Protein AF-0000000076550321 (afdb_homodimer)

pLDDT: mean 96.18, std 7.59, range [34.72, 98.94]

Sequence (392 aa):
MSAGIELWLVRHGETEWSLSGKHTSRTDISLTDQGRKRAERLRDYLKGTKFDAVFESPMQRARETCAIAGFGSQAVVDDGLMEWDYGVYEGRTTKEIQAEIPGWSVWVNEIVGGETVEHVGERADGVIARALAAAPAGGKVALFAHAHILRILAARWIGLEACAGSLFALGTGSVSVLGWERETRVIEAWNRGFEKMSAGIELWLVRHGETEWSLSGKHTSRTDISLTDQGRKRAERLRDYLKGTKFDAVFESPMQRARETCAIAGFGSQAVVDDGLMEWDYGVYEGRTTKEIQAEIPGWSVWVNEIVGGETVEHVGERADGVIARALAAAPAGGKVALFAHAHILRILAARWIGLEACAGSLFALGTGSVSVLGWERETRVIEAWNRGFEK

Foldseek 3Di:
DPQAAKEKEAEFFAFPCVVVQADAFPPQTAHDPVSLVLLLVLLVVCPPADFLAEEEAPGHRLLSSCVSSPNNVRYDYDPLQTDWFQAPRGGHHPVRVCVVVPPDDLLPDDRPRTDHLQVNLVSLVVVVVVQCVSCVRYGYYYYRHHFLSVLQNQCVQQPHHSSCSVVAGEDHSFIWMWDDDHPGTDGPGHHHGDDD/DQQAAKEKEAEFFAFPCVVVQADAFPPQTAHDPVSLVLLLVLLVVCPPADFLAEEEAPGHRLLSSCVSSPNNVRYDYDPLQTDWFQAPRGGHHPVRVCVVVPPDDLLPDDRPRTDHLQVNLVSLVVVVVVQCVSCVRYGYYYYRHHWLSVLQNQCVQQPHHSSCSVVAGEDHSFMWMWDDDHPGTDGPGHHHGDDD

Secondary structure (DSSP, 8-state):
--SSEEEEEEE---BHHHHHTB--SS--PPBPHHHHHHHHHHHHHHTTPPPSEEEE-SSHHHHHHHHHHT-TTTEEE-GGGSPP--GGGTT-BHHHHHHHSTT--TTTS--TTS--HHHHHHHHHHHHHHHHHH-TTSEEEEEEE-HHHHHHHHHHHTT--GGGGGGB---TT-EEEEEEETTEEEEEEEEE----/--SSEEEEEEE---BHHHHHTB--SS--PPBPHHHHHHHHHHHHHHTTPPPSEEEE-SSHHHHHHHHHHT-TTTEEE-GGGSPP--GGGTT-BHHHHHHHSTT--TTTS--TTS--HHHHHHHHHHHHHHHHHH-TTSEEEEEEE-HHHHHHHHHHHTT--GGGGGGB---TT-EEEEEEETTEEEEEEEEE----

Radius of gyration: 20.95 Å; Cα contacts (8 Å, |Δi|>4): 895; chains: 2; bounding box: 49×57×48 Å

Nearest PDB structures (foldseek):
  2a6p-assembly1_B  TM=9.479E-01  e=1.107E-22  Mycobacterium tuberculosis H37Rv
  1c7z-assembly1_A  TM=8.336E-01  e=7.889E-13  Rattus norvegicus
  3qpu-assembly1_A-2  TM=8.431E-01  e=3.673E-12  Homo sapiens
  5htk-assembly1_B  TM=8.245E-01  e=2.063E-12  Homo sapiens
  5ajy-assembly1_A  TM=8.001E-01  e=6.134E-12  Homo sapiens

Solvent-accessible surface area (backbone atoms only — not comparable to full-atom values): 19640 Å² total; per-residue (Å²): 123,67,73,51,50,30,42,37,41,29,27,22,30,35,24,69,45,65,71,70,50,28,40,69,37,79,70,78,56,58,56,36,74,67,14,50,55,43,17,44,51,43,18,64,70,46,57,89,64,74,60,67,38,37,36,20,14,79,46,55,28,16,41,50,28,35,37,57,35,69,44,44,88,68,42,41,76,34,77,55,36,42,38,59,45,42,34,78,45,52,71,36,31,62,70,64,48,25,74,78,37,75,83,60,42,86,73,78,45,87,36,56,85,39,46,50,59,64,55,52,29,52,34,28,52,52,45,52,52,52,51,50,66,58,29,75,83,28,48,32,30,36,38,25,22,34,58,63,39,49,29,18,32,53,21,44,62,55,70,43,55,32,59,51,18,71,37,45,51,66,54,62,37,12,41,26,32,36,30,50,60,83,92,37,44,18,44,44,27,32,34,45,69,75,81,126,120,68,74,50,49,28,42,35,40,30,27,21,30,35,25,72,45,63,72,69,49,28,41,68,37,80,71,76,56,58,55,36,73,68,14,50,55,42,16,45,51,43,19,63,71,48,56,87,66,73,58,67,38,35,36,22,13,77,46,54,28,17,42,50,30,35,38,57,36,69,44,44,88,67,43,40,76,34,76,57,37,43,40,59,44,43,34,77,45,51,70,36,32,62,68,64,49,26,76,77,37,76,84,60,42,87,73,78,44,87,36,57,85,39,47,51,60,64,56,52,28,52,34,28,51,51,43,53,51,52,50,49,65,57,30,75,85,28,47,32,32,37,40,25,23,33,60,64,39,50,28,19,33,52,21,44,62,54,70,41,55,32,57,52,16,71,37,43,51,66,53,63,38,12,41,26,33,36,30,52,59,83,92,36,44,18,44,45,28,34,35,45,68,78,79,126

Organism: NCBI:txid570835

Structure (mmCIF, N/CA/C/O backbone):
data_AF-0000000076550321-model_v1
#
loop_
_entity.id
_entity.type
_entity.pdbx_description
1 polymer 'Putative phosphoglycerate mutase'
#
loop_
_atom_site.group_PDB
_atom_site.id
_atom_site.type_symbol
_atom_site.label_atom_id
_atom_site.label_alt_id
_atom_site.label_comp_id
_atom_site.label_asym_id
_atom_site.label_entity_id
_atom_site.label_seq_id
_atom_site.pdbx_PDB_ins_code
_atom_site.Cartn_x
_atom_site.Cartn_y
_atom_site.Cartn_z
_atom_site.occupancy
_atom_site.B_iso_or_equiv
_atom_site.auth_seq_id
_atom_site.auth_comp_id
_atom_site.auth_asym_id
_atom_site.auth_atom_id
_atom_site.pdbx_PDB_model_num
ATOM 1 N N . MET A 1 1 ? 18.422 7.254 -2.633 1 34.72 1 MET A N 1
ATOM 2 C CA . MET A 1 1 ? 17.75 6.059 -3.121 1 34.72 1 MET A CA 1
ATOM 3 C C . MET A 1 1 ? 18.078 4.848 -2.254 1 34.72 1 MET A C 1
ATOM 5 O O . MET A 1 1 ? 19.234 4.617 -1.922 1 34.72 1 MET A O 1
ATOM 9 N N . SER A 1 2 ? 17.359 4.523 -1.313 1 48.72 2 SER A N 1
ATOM 10 C CA . SER A 1 2 ? 17.797 3.492 -0.372 1 48.72 2 SER A CA 1
ATOM 11 C C . SER A 1 2 ? 18.453 2.328 -1.092 1 48.72 2 SER A C 1
ATOM 13 O O . SER A 1 2 ? 17.953 1.839 -2.102 1 48.72 2 SER A O 1
ATOM 15 N N . ALA A 1 3 ? 19.812 2.154 -0.991 1 60.44 3 ALA A N 1
ATOM 16 C CA . ALA A 1 3 ? 20.781 1.173 -1.455 1 60.44 3 ALA A CA 1
ATOM 17 C C . ALA A 1 3 ? 20.219 -0.243 -1.372 1 60.44 3 ALA A C 1
ATOM 19 O O . ALA A 1 3 ? 20.859 -1.2 -1.813 1 60.44 3 ALA A O 1
ATOM 20 N N . GLY A 1 4 ? 18.875 -0.342 -0.982 1 84.5 4 GLY A N 1
ATOM 21 C CA . GLY A 1 4 ? 18.5 -1.733 -0.787 1 84.5 4 GLY A CA 1
ATOM 22 C C . GLY A 1 4 ? 17.703 -2.305 -1.945 1 84.5 4 GLY A C 1
ATOM 23 O O . GLY A 1 4 ? 17.359 -1.588 -2.893 1 84.5 4 GLY A O 1
ATOM 24 N N . ILE A 1 5 ? 17.547 -3.539 -2.008 1 93.94 5 ILE A N 1
ATOM 25 C CA . ILE A 1 5 ? 16.812 -4.285 -3.021 1 93.94 5 ILE A CA 1
ATOM 26 C C . ILE A 1 5 ? 15.344 -3.895 -2.98 1 93.94 5 ILE A C 1
ATOM 28 O O . ILE A 1 5 ? 14.781 -3.656 -1.906 1 93.94 5 ILE A O 1
ATOM 32 N N . GLU A 1 6 ? 14.742 -3.719 -4.172 1 97.94 6 GLU A N 1
ATOM 33 C CA . GLU A 1 6 ? 13.297 -3.57 -4.312 1 97.94 6 GLU A CA 1
ATOM 34 C C . GLU A 1 6 ? 12.664 -4.824 -4.918 1 97.94 6 GLU A C 1
ATOM 36 O O . GLU A 1 6 ? 13.164 -5.359 -5.906 1 97.94 6 GLU A O 1
ATOM 41 N N . LEU A 1 7 ? 11.656 -5.297 -4.32 1 98.75 7 LEU A N 1
ATOM 42 C CA . LEU A 1 7 ? 10.844 -6.352 -4.918 1 98.75 7 LEU A CA 1
ATOM 43 C C . LEU A 1 7 ? 9.594 -5.77 -5.562 1 98.75 7 LEU A C 1
ATOM 45 O O . LEU A 1 7 ? 8.781 -5.129 -4.891 1 98.75 7 LEU A O 1
ATOM 49 N N . TRP A 1 8 ? 9.469 -5.945 -6.848 1 98.88 8 TRP A N 1
ATOM 50 C CA . TRP A 1 8 ? 8.289 -5.543 -7.598 1 98.88 8 TRP A CA 1
ATOM 51 C C . TRP A 1 8 ? 7.324 -6.711 -7.77 1 98.88 8 TRP A C 1
ATOM 53 O O . TRP A 1 8 ? 7.641 -7.688 -8.453 1 98.88 8 TRP A O 1
ATOM 63 N N . LEU A 1 9 ? 6.219 -6.641 -7.105 1 98.94 9 LEU A N 1
ATOM 64 C CA . LEU A 1 9 ? 5.199 -7.684 -7.133 1 98.94 9 LEU A CA 1
ATOM 65 C C . LEU A 1 9 ? 4.156 -7.395 -8.211 1 98.94 9 LEU A C 1
ATOM 67 O O . LEU A 1 9 ? 3.508 -6.348 -8.188 1 98.94 9 LEU A O 1
ATOM 71 N N . VAL A 1 10 ? 3.975 -8.312 -9.141 1 98.88 10 VAL A N 1
ATOM 72 C CA . VAL A 1 10 ? 2.988 -8.164 -10.203 1 98.88 10 VAL A CA 1
ATOM 73 C C . VAL A 1 10 ? 1.994 -9.32 -10.148 1 98.88 10 VAL A C 1
ATOM 75 O O . VAL A 1 10 ? 2.363 -10.477 -10.375 1 98.88 10 VAL A O 1
ATOM 78 N N . ARG A 1 11 ? 0.794 -9 -9.828 1 98.88 11 ARG A N 1
ATOM 79 C CA . ARG A 1 11 ? -0.227 -10.031 -9.984 1 98.88 11 ARG A CA 1
ATOM 80 C C . ARG A 1 11 ? -0.597 -10.219 -11.453 1 98.88 11 ARG A C 1
ATOM 82 O O . ARG A 1 11 ? -0.679 -9.25 -12.203 1 98.88 11 ARG A O 1
ATOM 89 N N . HIS A 1 12 ? -0.871 -11.398 -11.781 1 98.75 12 HIS A N 1
ATOM 90 C CA . HIS A 1 12 ? -1.247 -11.68 -13.164 1 98.75 12 HIS A CA 1
ATOM 91 C C . HIS A 1 12 ? -2.516 -10.93 -13.555 1 98.75 12 HIS A C 1
ATOM 93 O O . HIS A 1 12 ? -3.248 -10.445 -12.688 1 98.75 12 HIS A O 1
ATOM 99 N N . GLY A 1 13 ? -2.758 -10.875 -14.891 1 98.25 13 GLY A N 1
ATOM 100 C CA . GLY A 1 13 ? -3.941 -10.211 -15.422 1 98.25 13 GLY A CA 1
ATOM 101 C C . GLY A 1 13 ? -5.219 -10.992 -15.172 1 98.25 13 GLY A C 1
ATOM 102 O O . GLY A 1 13 ? -5.176 -12.117 -14.672 1 98.25 13 GLY A O 1
ATOM 103 N N . GLU A 1 14 ? -6.277 -10.438 -15.609 1 98 14 GLU A N 1
ATOM 104 C CA . GLU A 1 14 ? -7.625 -10.953 -15.391 1 98 14 GLU A CA 1
ATOM 105 C C . GLU A 1 14 ? -7.824 -12.297 -16.078 1 98 14 GLU A C 1
ATOM 107 O O . GLU A 1 14 ? -7.402 -12.477 -17.234 1 98 14 GLU A O 1
ATOM 112 N N . THR A 1 15 ? -8.367 -13.227 -15.391 1 98.19 15 THR A N 1
ATOM 113 C CA . THR A 1 15 ? -8.875 -14.492 -15.922 1 98.19 15 THR A CA 1
ATOM 114 C C . THR A 1 15 ? -10.375 -14.617 -15.672 1 98.19 15 THR A C 1
ATOM 116 O O . THR A 1 15 ? -10.953 -13.828 -14.922 1 98.19 15 THR A O 1
ATOM 119 N N . GLU A 1 16 ? -10.977 -15.609 -16.281 1 97.19 16 GLU A N 1
ATOM 120 C CA . GLU A 1 16 ? -12.398 -15.828 -16.031 1 97.19 16 GLU A CA 1
ATOM 121 C C . GLU A 1 16 ? -12.672 -16.109 -14.562 1 97.19 16 GLU A C 1
ATOM 123 O O . GLU A 1 16 ? -13.664 -15.648 -14.008 1 97.19 16 GLU A O 1
ATOM 128 N N . TRP A 1 17 ? -11.812 -16.797 -13.859 1 96.25 17 TRP A N 1
ATOM 129 C CA . TRP A 1 17 ? -12.031 -17.172 -12.469 1 96.25 17 TRP A CA 1
ATOM 130 C C . TRP A 1 17 ? -11.68 -16.016 -11.531 1 96.25 17 TRP A C 1
ATOM 132 O O . TRP A 1 17 ? -12.281 -15.867 -10.469 1 96.25 17 TRP A O 1
ATOM 142 N N . SER A 1 18 ? -10.664 -15.156 -11.898 1 96.06 18 SER A N 1
ATOM 143 C CA . SER A 1 18 ? -10.43 -13.969 -11.086 1 96.06 18 SER A CA 1
ATOM 144 C C . SER A 1 18 ? -11.609 -13.008 -11.141 1 96.06 18 SER A C 1
ATOM 146 O O . SER A 1 18 ? -11.914 -12.328 -10.164 1 96.06 18 SER A O 1
ATOM 148 N N . LEU A 1 19 ? -12.336 -12.961 -12.25 1 95.06 19 LEU A N 1
ATOM 149 C CA . LEU A 1 19 ? -13.516 -12.125 -12.422 1 95.06 19 LEU A CA 1
ATOM 150 C C . LEU A 1 19 ? -14.664 -12.617 -11.539 1 95.06 19 LEU A C 1
ATOM 152 O O . LEU A 1 19 ? -15.359 -11.82 -10.914 1 95.06 19 LEU A O 1
ATOM 156 N N . SER A 1 20 ? -14.781 -13.898 -11.508 1 95.62 20 SER A N 1
ATOM 157 C CA . SER A 1 20 ? -15.914 -14.469 -10.781 1 95.62 20 SER A CA 1
ATOM 158 C C . SER A 1 20 ? -15.578 -14.656 -9.305 1 95.62 20 SER A C 1
ATOM 160 O O . SER A 1 20 ? -16.453 -15.016 -8.508 1 95.62 20 SER A O 1
ATOM 162 N N . GLY A 1 21 ? -14.305 -14.461 -8.922 1 95.94 21 GLY A N 1
ATOM 163 C CA . GLY A 1 21 ? -13.906 -14.539 -7.523 1 95.94 21 GLY A CA 1
ATOM 164 C C . GLY A 1 21 ? -13.633 -15.953 -7.059 1 95.94 21 GLY A C 1
ATOM 165 O O . GLY A 1 21 ? -13.695 -16.234 -5.859 1 95.94 21 GLY A O 1
ATOM 166 N N . LYS A 1 22 ? -13.422 -16.891 -8.023 1 97.56 22 LYS A N 1
ATOM 167 C CA . LYS A 1 22 ? -13.117 -18.281 -7.672 1 97.56 22 LYS A CA 1
ATOM 168 C C . LYS A 1 22 ? -11.68 -18.422 -7.18 1 97.56 22 LYS A C 1
ATOM 170 O O . LYS A 1 22 ? -10.766 -17.797 -7.73 1 97.56 22 LYS A O 1
ATOM 175 N N . HIS A 1 23 ? -11.531 -19.234 -6.141 1 98 23 HIS A N 1
ATOM 176 C CA . HIS A 1 23 ? -10.188 -19.609 -5.703 1 98 23 HIS A CA 1
ATOM 177 C C . HIS A 1 23 ? -9.469 -20.438 -6.758 1 98 23 HIS A C 1
ATOM 179 O O . HIS A 1 23 ? -9.961 -21.484 -7.164 1 98 23 HIS A O 1
ATOM 185 N N . THR A 1 24 ? -8.344 -19.953 -7.207 1 97.44 24 THR A N 1
ATOM 186 C CA . THR A 1 24 ? -7.625 -20.594 -8.305 1 97.44 24 THR A CA 1
ATOM 187 C C . THR A 1 24 ? -6.168 -20.828 -7.922 1 97.44 24 THR A C 1
ATOM 189 O O . THR A 1 24 ? -5.371 -19.891 -7.855 1 97.44 24 THR A O 1
ATOM 192 N N . SER A 1 25 ? -5.879 -22.062 -7.676 1 97 25 SER A N 1
ATOM 193 C CA . SER A 1 25 ? -4.508 -22.453 -7.375 1 97 25 SER A CA 1
ATOM 194 C C . SER A 1 25 ? -3.869 -23.188 -8.555 1 97 25 SER A C 1
ATOM 196 O O . SER A 1 25 ? -3.264 -22.562 -9.422 1 97 25 SER A O 1
ATOM 198 N N . ARG A 1 26 ? -4.273 -24.375 -8.836 1 95 26 ARG A N 1
ATOM 199 C CA . ARG A 1 26 ? -3.568 -25.25 -9.766 1 95 26 ARG A CA 1
ATOM 200 C C . ARG A 1 26 ? -4.281 -25.297 -11.109 1 95 26 ARG A C 1
ATOM 202 O O . ARG A 1 26 ? -3.709 -25.75 -12.109 1 95 26 ARG A O 1
ATOM 209 N N . THR A 1 27 ? -5.547 -24.969 -11.109 1 96.94 27 THR A N 1
ATOM 210 C CA . THR A 1 27 ? -6.234 -24.906 -12.398 1 96.94 27 THR A CA 1
ATOM 211 C C . THR A 1 27 ? -5.594 -23.859 -13.305 1 96.94 27 THR A C 1
ATOM 213 O O . THR A 1 27 ? -5.488 -22.688 -12.93 1 96.94 27 THR A O 1
ATOM 216 N N . ASP A 1 28 ? -5.18 -24.297 -14.406 1 97.5 28 ASP A N 1
ATOM 217 C CA . ASP A 1 28 ? -4.355 -23.438 -15.25 1 97.5 28 ASP A CA 1
ATOM 218 C C . ASP A 1 28 ? -5.211 -22.703 -16.281 1 97.5 28 ASP A C 1
ATOM 220 O O . ASP A 1 28 ? -5.309 -23.109 -17.438 1 97.5 28 ASP A O 1
ATOM 224 N N . ILE A 1 29 ? -5.742 -21.578 -15.922 1 97.25 29 ILE A N 1
ATOM 225 C CA . ILE A 1 29 ? -6.684 -20.781 -16.688 1 97.25 29 ILE A CA 1
ATOM 226 C C . ILE A 1 29 ? -5.938 -19.641 -17.406 1 97.25 29 ILE A C 1
ATOM 228 O O . ILE A 1 29 ? -5.062 -19.016 -16.812 1 97.25 29 ILE A O 1
ATOM 232 N N . SER A 1 30 ? -6.312 -19.359 -18.609 1 97.25 30 SER A N 1
ATOM 233 C CA . SER A 1 30 ? -5.668 -18.312 -19.406 1 97.25 30 SER A CA 1
ATOM 234 C C . SER A 1 30 ? -6.223 -16.938 -19.062 1 97.25 30 SER A C 1
ATOM 236 O O . SER A 1 30 ? -7.289 -16.828 -18.453 1 97.25 30 SER A O 1
ATOM 238 N N . LEU A 1 31 ? -5.531 -15.891 -19.484 1 98.5 31 LEU A N 1
ATOM 239 C CA . LEU A 1 31 ? -6.016 -14.523 -19.359 1 98.5 31 LEU A CA 1
ATOM 240 C C . LEU A 1 31 ? -7.234 -14.297 -20.25 1 98.5 31 LEU A C 1
ATOM 242 O O . LEU A 1 31 ? -7.344 -14.891 -21.328 1 98.5 31 LEU A O 1
ATOM 246 N N . THR A 1 32 ? -8.117 -13.414 -19.859 1 98.31 32 THR A N 1
ATOM 247 C CA . THR A 1 32 ? -9.141 -12.883 -20.75 1 98.31 32 THR A CA 1
ATOM 248 C C . THR A 1 32 ? -8.539 -11.867 -21.719 1 98.31 32 THR A C 1
ATOM 250 O O . THR A 1 32 ? -7.379 -11.477 -21.578 1 98.31 32 THR A O 1
ATOM 253 N N . ASP A 1 33 ? -9.297 -11.461 -22.672 1 97.56 33 ASP A N 1
ATOM 254 C CA . ASP A 1 33 ? -8.852 -10.391 -23.562 1 97.56 33 ASP A CA 1
ATOM 255 C C . ASP A 1 33 ? -8.555 -9.117 -22.781 1 97.56 33 ASP A C 1
ATOM 257 O O . ASP A 1 33 ? -7.555 -8.438 -23.047 1 97.56 33 ASP A O 1
ATOM 261 N N . GLN A 1 34 ? -9.383 -8.812 -21.875 1 95.69 34 GLN A N 1
ATOM 262 C CA . GLN A 1 34 ? -9.156 -7.645 -21.031 1 95.69 34 GLN A CA 1
ATOM 263 C C . GLN A 1 34 ? -7.895 -7.805 -20.188 1 95.69 34 GLN A C 1
ATOM 265 O O . GLN A 1 34 ? -7.172 -6.836 -19.953 1 95.69 34 GLN A O 1
ATOM 270 N N . GLY A 1 35 ? -7.688 -9.023 -19.688 1 97.12 35 GLY A N 1
ATOM 271 C CA . GLY A 1 35 ? -6.465 -9.312 -18.953 1 97.12 35 GLY A CA 1
ATOM 272 C C . GLY A 1 35 ? -5.211 -9.039 -19.766 1 97.12 35 GLY A C 1
ATOM 273 O O . GLY A 1 35 ? -4.238 -8.484 -19.25 1 97.12 35 GLY A O 1
ATOM 274 N N . ARG A 1 36 ? -5.242 -9.375 -21.016 1 97.5 36 ARG A N 1
ATOM 275 C CA . ARG A 1 36 ? -4.113 -9.133 -21.906 1 97.5 36 ARG A CA 1
ATOM 276 C C . ARG A 1 36 ? -3.936 -7.641 -22.172 1 97.5 36 ARG A C 1
ATOM 278 O O . ARG A 1 36 ? -2.811 -7.137 -22.188 1 97.5 36 ARG A O 1
ATOM 285 N N . LYS A 1 37 ? -5.039 -6.965 -22.359 1 95.38 37 LYS A N 1
ATOM 286 C CA . LYS A 1 37 ? -4.973 -5.52 -22.578 1 95.38 37 LYS A CA 1
ATOM 287 C C . LYS A 1 37 ? -4.348 -4.816 -21.375 1 95.38 37 LYS A C 1
ATOM 289 O O . LYS A 1 37 ? -3.516 -3.922 -21.531 1 95.38 37 LYS A O 1
ATOM 294 N N . ARG A 1 38 ? -4.703 -5.242 -20.188 1 93.31 38 ARG A N 1
ATOM 295 C CA . ARG A 1 38 ? -4.145 -4.66 -18.984 1 93.31 38 ARG A CA 1
ATOM 296 C C . ARG A 1 38 ? -2.66 -4.984 -18.844 1 93.31 38 ARG A C 1
ATOM 298 O O . ARG A 1 38 ? -1.88 -4.16 -18.375 1 93.31 38 ARG A O 1
ATOM 305 N N . ALA A 1 39 ? -2.324 -6.16 -19.266 1 95 39 ALA A N 1
ATOM 306 C CA . ALA A 1 39 ? -0.912 -6.531 -19.25 1 95 39 ALA A CA 1
ATOM 307 C C . ALA A 1 39 ? -0.103 -5.648 -20.203 1 95 39 ALA A C 1
ATOM 309 O O . ALA A 1 39 ? 1.07 -5.367 -19.938 1 95 39 ALA A O 1
ATOM 310 N N . GLU A 1 40 ? -0.704 -5.211 -21.281 1 96.62 40 GLU A N 1
ATOM 311 C CA . GLU A 1 40 ? -0.038 -4.273 -22.188 1 96.62 40 GLU A CA 1
ATOM 312 C C . GLU A 1 40 ? 0.215 -2.936 -21.5 1 96.62 40 GLU A C 1
ATOM 314 O O . GLU A 1 40 ? 1.237 -2.291 -21.75 1 96.62 40 GLU A O 1
ATOM 319 N N . ARG A 1 41 ? -0.711 -2.52 -20.688 1 95.62 41 ARG A N 1
ATOM 320 C CA . ARG A 1 41 ? -0.513 -1.295 -19.922 1 95.62 41 ARG A CA 1
ATOM 321 C C . ARG A 1 41 ? 0.645 -1.446 -18.938 1 95.62 41 ARG A C 1
ATOM 323 O O . ARG A 1 41 ? 1.374 -0.488 -18.672 1 95.62 41 ARG A O 1
ATOM 330 N N . LEU A 1 42 ? 0.755 -2.637 -18.406 1 95.81 42 LEU A N 1
ATOM 331 C CA . LEU A 1 42 ? 1.894 -2.941 -17.547 1 95.81 42 LEU A CA 1
ATOM 332 C C . LEU A 1 42 ? 3.207 -2.758 -18.297 1 95.81 42 LEU A C 1
ATOM 334 O O . LEU A 1 42 ? 4.168 -2.213 -17.75 1 95.81 42 LEU A O 1
ATOM 338 N N . ARG A 1 43 ? 3.234 -3.242 -19.484 1 96.25 43 ARG A N 1
ATOM 339 C CA . ARG A 1 43 ? 4.418 -3.08 -20.328 1 96.25 43 ARG A CA 1
ATOM 340 C C . ARG A 1 43 ? 4.809 -1.611 -20.453 1 96.25 43 ARG A C 1
ATOM 342 O O . ARG A 1 43 ? 5.973 -1.256 -20.266 1 96.25 43 ARG A O 1
ATOM 349 N N . ASP A 1 44 ? 3.824 -0.752 -20.734 1 95.69 44 ASP A N 1
ATOM 350 C CA . ASP A 1 44 ? 4.074 0.677 -20.891 1 95.69 44 ASP A CA 1
ATOM 351 C C . ASP A 1 44 ? 4.582 1.289 -19.578 1 95.69 44 ASP A C 1
ATOM 353 O O . ASP A 1 44 ? 5.523 2.084 -19.594 1 95.69 44 ASP A O 1
ATOM 357 N N . TYR A 1 45 ? 3.975 0.909 -18.531 1 95.5 45 TYR A N 1
ATOM 358 C CA . TYR A 1 45 ? 4.328 1.437 -17.219 1 95.5 45 TYR A CA 1
ATOM 359 C C . TYR A 1 45 ? 5.738 1.01 -16.828 1 95.5 45 TYR A C 1
ATOM 361 O O . TYR A 1 45 ? 6.488 1.792 -16.234 1 95.5 45 TYR A O 1
ATOM 369 N N . LEU A 1 46 ? 6.094 -0.217 -17.156 1 96.31 46 LEU A N 1
ATOM 370 C CA . LEU A 1 46 ? 7.371 -0.77 -16.719 1 96.31 46 LEU A CA 1
ATOM 371 C C . LEU A 1 46 ? 8.461 -0.506 -17.766 1 96.31 46 LEU A C 1
ATOM 373 O O . LEU A 1 46 ? 9.609 -0.898 -17.578 1 96.31 46 LEU A O 1
ATOM 377 N N . LYS A 1 47 ? 8.023 0.104 -18.797 1 93.69 47 LYS A N 1
ATOM 378 C CA . LYS A 1 47 ? 8.977 0.376 -19.875 1 93.69 47 LYS A CA 1
ATOM 379 C C . LYS A 1 47 ? 10.203 1.121 -19.344 1 93.69 47 LYS A C 1
ATOM 381 O O . LYS A 1 47 ? 10.07 2.109 -18.625 1 93.69 47 LYS A O 1
ATOM 386 N N . GLY A 1 48 ? 11.375 0.617 -19.594 1 93.75 48 GLY A N 1
ATOM 387 C CA . GLY A 1 48 ? 12.609 1.271 -19.188 1 93.75 48 GLY A CA 1
ATOM 388 C C . GLY A 1 48 ? 13.102 0.817 -17.828 1 93.75 48 GLY A C 1
ATOM 389 O O . GLY A 1 48 ? 14.227 1.126 -17.422 1 93.75 48 GLY A O 1
ATOM 390 N N . THR A 1 49 ? 12.242 0.146 -17.094 1 95.69 49 THR A N 1
ATOM 391 C CA . THR A 1 49 ? 12.688 -0.404 -15.828 1 95.69 49 THR A CA 1
ATOM 392 C C . THR A 1 49 ? 13.602 -1.607 -16.047 1 95.69 49 THR A C 1
ATOM 394 O O . THR A 1 49 ? 13.258 -2.529 -16.781 1 95.69 49 THR A O 1
ATOM 397 N N . LYS A 1 50 ? 14.766 -1.546 -15.477 1 96.06 50 LYS A N 1
ATOM 398 C CA . LYS A 1 50 ? 15.695 -2.668 -15.555 1 96.06 50 LYS A CA 1
ATOM 399 C C . LYS A 1 50 ? 15.625 -3.521 -14.289 1 96.06 50 LYS A C 1
ATOM 401 O O . LYS A 1 50 ? 15.852 -3.023 -13.188 1 96.06 50 LYS A O 1
ATOM 406 N N . PHE A 1 51 ? 15.32 -4.754 -14.508 1 97.88 51 PHE A N 1
ATOM 407 C CA . PHE A 1 51 ? 15.297 -5.691 -13.391 1 97.88 51 PHE A CA 1
ATOM 408 C C . PHE A 1 51 ? 16.547 -6.559 -13.383 1 97.88 51 PHE A C 1
ATOM 410 O O . PHE A 1 51 ? 16.984 -7.047 -14.43 1 97.88 51 PHE A O 1
ATOM 417 N N . ASP A 1 52 ? 17.125 -6.707 -12.227 1 97.69 52 ASP A N 1
ATOM 418 C CA . ASP A 1 52 ? 18.281 -7.59 -12.062 1 97.69 52 ASP A CA 1
ATOM 419 C C . ASP A 1 52 ? 17.859 -9.055 -12.164 1 97.69 52 ASP A C 1
ATOM 421 O O . ASP A 1 52 ? 18.672 -9.906 -12.57 1 97.69 52 ASP A O 1
ATOM 425 N N . ALA A 1 53 ? 16.672 -9.352 -11.82 1 98.38 53 ALA A N 1
ATOM 426 C CA . ALA A 1 53 ? 16.094 -10.688 -11.945 1 98.38 53 ALA A CA 1
ATOM 427 C C . ALA A 1 53 ? 14.578 -10.617 -12.078 1 98.38 53 ALA A C 1
ATOM 429 O O . ALA A 1 53 ? 13.945 -9.688 -11.562 1 98.38 53 ALA A O 1
ATOM 430 N N . VAL A 1 54 ? 14.055 -11.555 -12.797 1 98.81 54 VAL A N 1
ATOM 431 C CA . VAL A 1 54 ? 12.609 -11.719 -12.938 1 98.81 54 VAL A CA 1
ATOM 432 C C . VAL A 1 54 ? 12.219 -13.156 -12.641 1 98.81 54 VAL A C 1
ATOM 434 O O . VAL A 1 54 ? 12.758 -14.094 -13.242 1 98.81 54 VAL A O 1
ATOM 437 N N . PHE A 1 55 ? 11.32 -13.312 -11.68 1 98.94 55 PHE A N 1
ATOM 438 C CA . PHE A 1 55 ? 10.758 -14.625 -11.359 1 98.94 55 PHE A CA 1
ATOM 439 C C . PHE A 1 55 ? 9.266 -14.656 -11.664 1 98.94 55 PHE A C 1
ATOM 441 O O . PHE A 1 55 ? 8.578 -13.641 -11.539 1 98.94 55 PHE A O 1
ATOM 448 N N . GLU A 1 56 ? 8.773 -15.812 -12.062 1 98.94 56 GLU A N 1
ATOM 449 C CA . GLU A 1 56 ? 7.352 -15.938 -12.352 1 98.94 56 GLU A CA 1
ATOM 450 C C . GLU A 1 56 ? 6.805 -17.281 -11.875 1 98.94 56 GLU A C 1
ATOM 452 O O . GLU A 1 56 ? 7.551 -18.266 -11.789 1 98.94 56 GLU A O 1
ATOM 457 N N . SER A 1 57 ? 5.598 -17.297 -11.484 1 98.88 57 SER A N 1
ATOM 458 C CA . SER A 1 57 ? 4.875 -18.531 -11.234 1 98.88 57 SER A CA 1
ATOM 459 C C . SER A 1 57 ? 4.852 -19.422 -12.477 1 98.88 57 SER A C 1
ATOM 461 O O . SER A 1 57 ? 4.824 -18.922 -13.602 1 98.88 57 SER A O 1
ATOM 463 N N . PRO A 1 58 ? 4.785 -20.781 -12.297 1 98.69 58 PRO A N 1
ATOM 464 C CA . PRO A 1 58 ? 4.73 -21.688 -13.453 1 98.69 58 PRO A CA 1
ATOM 465 C C . PRO A 1 58 ? 3.381 -21.641 -14.164 1 98.69 58 PRO A C 1
ATOM 467 O O . PRO A 1 58 ? 3.246 -22.188 -15.266 1 98.69 58 PRO A O 1
ATOM 470 N N . MET A 1 59 ? 2.373 -21.047 -13.602 1 98.62 59 MET A N 1
ATOM 471 C CA . MET A 1 59 ? 1.04 -21.062 -14.195 1 98.62 59 MET A CA 1
ATOM 472 C C . MET A 1 59 ? 0.974 -20.125 -15.406 1 98.62 59 MET A C 1
ATOM 474 O O . MET A 1 59 ? 1.57 -19.047 -15.406 1 98.62 59 MET A O 1
ATOM 478 N N . GLN A 1 60 ? 0.196 -20.406 -16.359 1 98.44 60 GLN A N 1
ATOM 479 C CA . GLN A 1 60 ? 0.209 -19.703 -17.641 1 98.44 60 GLN A CA 1
ATOM 480 C C . GLN A 1 60 ? -0.243 -18.25 -17.484 1 98.44 60 GLN A C 1
ATOM 482 O O . GLN A 1 60 ? 0.241 -17.359 -18.188 1 98.44 60 GLN A O 1
ATOM 487 N N . ARG A 1 61 ? -1.215 -18.016 -16.641 1 98.69 61 ARG A N 1
ATOM 488 C CA . ARG A 1 61 ? -1.715 -16.656 -16.469 1 98.69 61 ARG A CA 1
ATOM 489 C C . ARG A 1 61 ? -0.602 -15.711 -16.016 1 98.69 61 ARG A C 1
ATOM 491 O O . ARG A 1 61 ? -0.532 -14.562 -16.453 1 98.69 61 ARG A O 1
ATOM 498 N N . ALA A 1 62 ? 0.296 -16.188 -15.125 1 98.75 62 ALA A N 1
ATOM 499 C CA . ALA A 1 62 ? 1.429 -15.391 -14.672 1 98.75 62 ALA A CA 1
ATOM 500 C C . ALA A 1 62 ? 2.498 -15.289 -15.758 1 98.75 62 ALA A C 1
ATOM 502 O O . ALA A 1 62 ? 3.033 -14.211 -16.016 1 98.75 62 ALA A O 1
ATOM 503 N N . ARG A 1 63 ? 2.76 -16.391 -16.422 1 98.69 63 ARG A N 1
ATOM 504 C CA . ARG A 1 63 ? 3.775 -16.422 -17.469 1 98.69 63 ARG A CA 1
ATOM 505 C C . ARG A 1 63 ? 3.367 -15.531 -18.641 1 98.69 63 ARG A C 1
ATOM 507 O O . ARG A 1 63 ? 4.195 -14.805 -19.188 1 98.69 63 ARG A O 1
ATOM 514 N N . GLU A 1 64 ? 2.135 -15.617 -19.016 1 98.75 64 GLU A N 1
ATOM 515 C CA . GLU A 1 64 ? 1.639 -14.797 -20.125 1 98.75 64 GLU A CA 1
ATOM 516 C C . GLU A 1 64 ? 1.694 -13.312 -19.766 1 98.75 64 GLU A C 1
ATOM 518 O O . GLU A 1 64 ? 2.088 -12.484 -20.594 1 98.75 64 GLU A O 1
ATOM 523 N N . THR A 1 65 ? 1.299 -12.969 -18.562 1 98.75 65 THR A N 1
ATOM 524 C CA . THR A 1 65 ? 1.377 -11.578 -18.109 1 98.75 65 THR A CA 1
ATOM 525 C C . THR A 1 65 ? 2.814 -11.07 -18.188 1 98.75 65 THR A C 1
ATOM 527 O O . THR A 1 65 ? 3.064 -9.969 -18.672 1 98.75 65 THR A O 1
ATOM 530 N N . CYS A 1 66 ? 3.73 -11.875 -17.703 1 98.75 66 CYS A N 1
ATOM 531 C CA . CYS A 1 66 ? 5.148 -11.531 -17.703 1 98.75 66 CYS A CA 1
ATOM 532 C C . CYS A 1 66 ? 5.656 -11.312 -19.125 1 98.75 66 CYS A C 1
ATOM 534 O O . CYS A 1 66 ? 6.348 -10.328 -19.391 1 98.75 66 CYS A O 1
ATOM 536 N N . ALA A 1 67 ? 5.246 -12.195 -20.016 1 98.62 67 ALA A N 1
ATOM 537 C CA . ALA A 1 67 ? 5.66 -12.109 -21.422 1 98.62 67 ALA A CA 1
ATOM 538 C C . ALA A 1 67 ? 5.113 -10.844 -22.078 1 98.62 67 ALA A C 1
ATOM 540 O O . ALA A 1 67 ? 5.852 -10.109 -22.734 1 98.62 67 ALA A O 1
ATOM 541 N N . ILE A 1 68 ? 3.818 -10.562 -21.906 1 98.5 68 ILE A N 1
ATOM 542 C CA . ILE A 1 68 ? 3.188 -9.391 -22.5 1 98.5 68 ILE A CA 1
ATOM 543 C C . ILE A 1 68 ? 3.822 -8.125 -21.938 1 98.5 68 ILE A C 1
ATOM 545 O O . ILE A 1 68 ? 4.012 -7.141 -22.656 1 98.5 68 ILE A O 1
ATOM 549 N N . ALA A 1 69 ? 4.191 -8.18 -20.625 1 97.94 69 ALA A N 1
ATOM 550 C CA . ALA A 1 69 ? 4.797 -7.02 -19.969 1 97.94 69 ALA A CA 1
ATOM 551 C C . ALA A 1 69 ? 6.211 -6.773 -20.484 1 97.94 69 ALA A C 1
ATOM 553 O O . ALA A 1 69 ? 6.797 -5.723 -20.234 1 97.94 69 ALA A O 1
ATOM 554 N N . GLY A 1 70 ? 6.781 -7.746 -21.141 1 97.75 70 GLY A N 1
ATOM 555 C CA . GLY A 1 70 ? 8.055 -7.535 -21.812 1 97.75 70 GLY A CA 1
ATOM 556 C C . GLY A 1 70 ? 9.219 -8.203 -21.125 1 97.75 70 GLY A C 1
ATOM 557 O O . GLY A 1 70 ? 10.383 -7.934 -21.438 1 97.75 70 GLY A O 1
ATOM 558 N N . PHE A 1 71 ? 8.906 -9.172 -20.219 1 98.38 71 PHE A N 1
ATOM 559 C CA . PHE A 1 71 ? 10 -9.695 -19.406 1 98.38 71 PHE A CA 1
ATOM 560 C C . PHE A 1 71 ? 10.055 -11.211 -19.484 1 98.38 71 PHE A C 1
ATOM 562 O O . PHE A 1 71 ? 10.766 -11.859 -18.703 1 98.38 71 PHE A O 1
ATOM 569 N N . GLY A 1 72 ? 9.328 -11.805 -20.422 1 97.88 72 GLY A N 1
ATOM 570 C CA . GLY A 1 72 ? 9.258 -13.25 -20.578 1 97.88 72 GLY A CA 1
ATOM 571 C C . GLY A 1 72 ? 10.609 -13.891 -20.844 1 97.88 72 GLY A C 1
ATOM 572 O O . GLY A 1 72 ? 10.898 -14.977 -20.344 1 97.88 72 GLY A O 1
ATOM 573 N N . SER A 1 73 ? 11.461 -13.242 -21.578 1 97.44 73 SER A N 1
ATOM 574 C CA . SER A 1 73 ? 12.727 -13.82 -22 1 97.44 73 SER A CA 1
ATOM 575 C C . SER A 1 73 ? 13.711 -13.938 -20.844 1 97.44 73 SER A C 1
ATOM 577 O O . SER A 1 73 ? 14.57 -14.82 -20.828 1 97.44 73 SER A O 1
ATOM 579 N N . GLN A 1 74 ? 13.602 -13.109 -19.906 1 97.5 74 GLN A N 1
ATOM 580 C CA . GLN A 1 74 ? 14.555 -13.133 -18.797 1 97.5 74 GLN A CA 1
ATOM 581 C C . GLN A 1 74 ? 13.961 -13.805 -17.562 1 97.5 74 GLN A C 1
ATOM 583 O O . GLN A 1 74 ? 14.664 -14.016 -16.578 1 97.5 74 GLN A O 1
ATOM 588 N N . ALA A 1 75 ? 12.695 -14.18 -17.625 1 98.69 75 ALA A N 1
ATOM 589 C CA . ALA A 1 75 ? 12 -14.703 -16.453 1 98.69 75 ALA A CA 1
ATOM 590 C C . ALA A 1 75 ? 12.453 -16.125 -16.125 1 98.69 75 ALA A C 1
ATOM 592 O O . ALA A 1 75 ? 12.664 -16.938 -17.031 1 98.69 75 ALA A O 1
ATOM 593 N N . VAL A 1 76 ? 12.617 -16.406 -14.883 1 98.81 76 VAL A N 1
ATOM 594 C CA . VAL A 1 76 ? 12.891 -17.734 -14.367 1 98.81 76 VAL A CA 1
ATOM 595 C C . VAL A 1 76 ? 11.688 -18.25 -13.578 1 98.81 76 VAL A C 1
ATOM 597 O O . VAL A 1 76 ? 11.18 -17.547 -12.695 1 98.81 76 VAL A O 1
ATOM 600 N N . VAL A 1 77 ? 11.273 -19.438 -13.891 1 98.81 77 VAL A N 1
ATOM 601 C CA . VAL A 1 77 ? 10.148 -20.016 -13.172 1 98.81 77 VAL A CA 1
ATOM 602 C C . VAL A 1 77 ? 10.57 -20.359 -11.742 1 98.81 77 VAL A C 1
ATOM 604 O O . VAL A 1 77 ? 11.633 -20.953 -11.531 1 98.81 77 VAL A O 1
ATOM 607 N N . ASP A 1 78 ? 9.82 -19.953 -10.781 1 98.81 78 ASP A N 1
ATOM 608 C CA . ASP A 1 78 ? 10.008 -20.266 -9.367 1 98.81 78 ASP A CA 1
ATOM 609 C C . ASP A 1 78 ? 8.75 -20.922 -8.781 1 98.81 78 ASP A C 1
ATOM 611 O O . ASP A 1 78 ? 7.734 -20.25 -8.594 1 98.81 78 ASP A O 1
ATOM 615 N N . ASP A 1 79 ? 8.812 -22.141 -8.375 1 98.56 79 ASP A N 1
ATOM 616 C CA . ASP A 1 79 ? 7.664 -22.875 -7.852 1 98.56 79 ASP A CA 1
ATOM 617 C C . ASP A 1 79 ? 7.164 -22.25 -6.547 1 98.56 79 ASP A C 1
ATOM 619 O O . ASP A 1 79 ? 6.008 -22.453 -6.164 1 98.56 79 ASP A O 1
ATOM 623 N N . GLY A 1 80 ? 8.008 -21.531 -5.887 1 98.75 80 GLY A N 1
ATOM 624 C CA . GLY A 1 80 ? 7.605 -20.844 -4.664 1 98.75 80 GLY A CA 1
ATOM 625 C C . GLY A 1 80 ? 6.551 -19.781 -4.895 1 98.75 80 GLY A C 1
ATOM 626 O O . GLY A 1 80 ? 5.879 -19.359 -3.953 1 98.75 80 GLY A O 1
ATOM 627 N N . LEU A 1 81 ? 6.371 -19.406 -6.156 1 98.88 81 LEU A N 1
ATOM 628 C CA . LEU A 1 81 ? 5.438 -18.344 -6.504 1 98.88 81 LEU A CA 1
ATOM 629 C C . LEU A 1 81 ? 4.078 -18.922 -6.891 1 98.88 81 LEU A C 1
ATOM 631 O O . LEU A 1 81 ? 3.162 -18.172 -7.242 1 98.88 81 LEU A O 1
ATOM 635 N N . MET A 1 82 ? 3.92 -20.234 -6.773 1 98.75 82 MET A N 1
ATOM 636 C CA . MET A 1 82 ? 2.596 -20.797 -6.977 1 98.75 82 MET A CA 1
ATOM 637 C C . MET A 1 82 ? 1.589 -20.219 -5.992 1 98.75 82 MET A C 1
ATOM 639 O O . MET A 1 82 ? 1.95 -19.844 -4.875 1 98.75 82 MET A O 1
ATOM 643 N N . GLU A 1 83 ? 0.359 -20.188 -6.465 1 98.81 83 GLU A N 1
ATOM 644 C CA . GLU A 1 83 ? -0.693 -19.703 -5.57 1 98.81 83 GLU A CA 1
ATOM 645 C C . GLU A 1 83 ? -0.946 -20.703 -4.438 1 98.81 83 GLU A C 1
ATOM 647 O O . GLU A 1 83 ? -0.527 -21.859 -4.516 1 98.81 83 GLU A O 1
ATOM 652 N N . TRP A 1 84 ? -1.561 -20.156 -3.389 1 98.81 84 TRP A N 1
ATOM 653 C CA . TRP A 1 84 ? -2.031 -20.953 -2.256 1 98.81 84 TRP A CA 1
ATOM 654 C C . TRP A 1 84 ? -2.832 -22.156 -2.73 1 98.81 84 TRP A C 1
ATOM 656 O O . TRP A 1 84 ? -3.752 -22.016 -3.539 1 98.81 84 TRP A O 1
ATOM 666 N N . ASP A 1 85 ? -2.396 -23.375 -2.287 1 98.62 85 ASP A N 1
ATOM 667 C CA . ASP A 1 85 ? -3.197 -24.562 -2.564 1 98.62 85 ASP A CA 1
ATOM 668 C C . ASP A 1 85 ? -4.488 -24.562 -1.752 1 98.62 85 ASP A C 1
ATOM 670 O O . ASP A 1 85 ? -4.469 -24.797 -0.542 1 98.62 85 ASP A O 1
ATOM 674 N N . TYR A 1 86 ? -5.617 -24.406 -2.41 1 98.38 86 TYR A N 1
ATOM 675 C CA . TYR A 1 86 ? -6.898 -24.219 -1.738 1 98.38 86 TYR A CA 1
ATOM 676 C C . TYR A 1 86 ? -7.555 -25.562 -1.439 1 98.38 86 TYR A C 1
ATOM 678 O O . TYR A 1 86 ? -8.633 -25.625 -0.843 1 98.38 86 TYR A O 1
ATOM 686 N N . GLY A 1 87 ? -6.961 -26.641 -1.932 1 98.19 87 GLY A N 1
ATOM 687 C CA . GLY A 1 87 ? -7.523 -27.953 -1.682 1 98.19 87 GLY A CA 1
ATOM 688 C C . GLY A 1 87 ? -8.93 -28.109 -2.229 1 98.19 87 GLY A C 1
ATOM 689 O O . GLY A 1 87 ? -9.18 -27.844 -3.402 1 98.19 87 GLY A O 1
ATOM 690 N N . VAL A 1 88 ? -9.836 -28.5 -1.366 1 97.88 88 VAL A N 1
ATOM 691 C CA . VAL A 1 88 ? -11.188 -28.828 -1.789 1 97.88 88 VAL A CA 1
ATOM 692 C C . VAL A 1 88 ? -11.938 -27.562 -2.205 1 97.88 88 VAL A C 1
ATOM 694 O O . VAL A 1 88 ? -13.023 -27.641 -2.789 1 97.88 88 VAL A O 1
ATOM 697 N N . TYR A 1 89 ? -11.398 -26.422 -1.938 1 98.19 89 TYR A N 1
ATOM 698 C CA . TYR A 1 89 ? -12.102 -25.172 -2.199 1 98.19 89 TYR A CA 1
ATOM 699 C C . TYR A 1 89 ? -11.75 -24.625 -3.578 1 98.19 89 TYR A C 1
ATOM 701 O O . TYR A 1 89 ? -12.297 -23.609 -4.008 1 98.19 89 TYR A O 1
ATOM 709 N N . GLU A 1 90 ? -10.812 -25.328 -4.312 1 98.19 90 GLU A N 1
ATOM 710 C CA . GLU A 1 90 ? -10.469 -24.953 -5.68 1 98.19 90 GLU A CA 1
ATOM 711 C C . GLU A 1 90 ? -11.711 -24.766 -6.539 1 98.19 90 GLU A C 1
ATOM 713 O O . GLU A 1 90 ? -12.602 -25.625 -6.539 1 98.19 90 GLU A O 1
ATOM 718 N N . GLY A 1 91 ? -11.805 -23.578 -7.16 1 98.12 91 GLY A N 1
ATOM 719 C CA . GLY A 1 91 ? -12.883 -23.344 -8.109 1 98.12 91 GLY A CA 1
ATOM 720 C C . GLY A 1 91 ? -14.156 -22.844 -7.453 1 98.12 91 GLY A C 1
ATOM 721 O O . GLY A 1 91 ? -15.164 -22.625 -8.125 1 98.12 91 GLY A O 1
ATOM 722 N N . ARG A 1 92 ? -14.062 -22.625 -6.18 1 98.12 92 ARG A N 1
ATOM 723 C CA . ARG A 1 92 ? -15.234 -22.141 -5.461 1 98.12 92 ARG A CA 1
ATOM 724 C C . ARG A 1 92 ? -15.039 -20.688 -5.008 1 98.12 92 ARG A C 1
ATOM 726 O O . ARG A 1 92 ? -13.914 -20.266 -4.738 1 98.12 92 ARG A O 1
ATOM 733 N N . THR A 1 93 ? -16.172 -19.969 -4.914 1 97.56 93 THR A N 1
ATOM 734 C CA . THR A 1 93 ? -16.109 -18.609 -4.391 1 97.56 93 THR A CA 1
ATOM 735 C C . THR A 1 93 ? -16.266 -18.609 -2.873 1 97.56 93 THR A C 1
ATOM 737 O O . THR A 1 93 ? -16.797 -19.547 -2.297 1 97.56 93 THR A O 1
ATOM 740 N N . THR A 1 94 ? -15.781 -17.562 -2.246 1 96.25 94 THR A N 1
ATOM 741 C CA . THR A 1 94 ? -15.977 -17.391 -0.811 1 96.25 94 THR A CA 1
ATOM 742 C C . THR A 1 94 ? -17.453 -17.422 -0.455 1 96.25 94 THR A C 1
ATOM 744 O O . THR A 1 94 ? -17.844 -18.047 0.537 1 96.25 94 THR A O 1
ATOM 747 N N . LYS A 1 95 ? -18.266 -16.781 -1.278 1 95.56 95 LYS A N 1
ATOM 748 C CA . LYS A 1 95 ? -19.703 -16.75 -1.041 1 95.56 95 LYS A CA 1
ATOM 749 C C . LYS A 1 95 ? -20.297 -18.156 -1.028 1 95.56 95 LYS A C 1
ATOM 751 O O . LYS A 1 95 ? -21.078 -18.5 -0.143 1 95.56 95 LYS A O 1
ATOM 756 N N . GLU A 1 96 ? -19.906 -18.984 -1.988 1 97.5 96 GLU A N 1
ATOM 757 C CA . GLU A 1 96 ? -20.375 -20.359 -2.051 1 97.5 96 GLU A CA 1
ATOM 758 C C . GLU A 1 96 ? -19.953 -21.141 -0.812 1 97.5 96 GLU A C 1
ATOM 760 O O . GLU A 1 96 ? -20.734 -21.922 -0.259 1 97.5 96 GLU A O 1
ATOM 765 N N . ILE A 1 97 ? -18.719 -20.984 -0.367 1 97.62 97 ILE A N 1
ATOM 766 C CA . ILE A 1 97 ? -18.188 -21.719 0.767 1 97.62 97 ILE A CA 1
ATOM 767 C C . ILE A 1 97 ? -18.875 -21.281 2.051 1 97.62 97 ILE A C 1
ATOM 769 O O . ILE A 1 97 ? -19.234 -22.109 2.885 1 97.62 97 ILE A O 1
ATOM 773 N N . GLN A 1 98 ? -19.078 -19.969 2.143 1 96.38 98 GLN A N 1
ATOM 774 C CA . GLN A 1 98 ? -19.703 -19.422 3.346 1 96.38 98 GLN A CA 1
ATOM 775 C C . GLN A 1 98 ? -21.156 -19.875 3.469 1 96.38 98 GLN A C 1
ATOM 777 O O . GLN A 1 98 ? -21.719 -19.906 4.566 1 96.38 98 GLN A O 1
ATOM 782 N N . ALA A 1 99 ? -21.859 -20.188 2.346 1 97.5 99 ALA A N 1
ATOM 783 C CA . ALA A 1 99 ? -23.203 -20.75 2.391 1 97.5 99 ALA A CA 1
ATOM 784 C C . ALA A 1 99 ? -23.219 -22.078 3.139 1 97.5 99 ALA A C 1
ATOM 786 O O . ALA A 1 99 ? -24.219 -22.438 3.771 1 97.5 99 ALA A O 1
ATOM 787 N N . GLU A 1 100 ? -22.141 -22.797 3.148 1 97.12 100 GLU A N 1
ATOM 788 C CA . GLU A 1 100 ? -22 -24.094 3.807 1 97.12 100 GLU A CA 1
ATOM 789 C C . GLU A 1 100 ? -21.312 -23.953 5.16 1 97.12 100 GLU A C 1
ATOM 791 O O . GLU A 1 100 ? -21.625 -24.703 6.102 1 97.12 100 GLU A O 1
ATOM 796 N N . ILE A 1 101 ? -20.375 -23.047 5.273 1 96.88 101 ILE A N 1
ATOM 797 C CA . ILE A 1 101 ? -19.594 -22.797 6.48 1 96.88 101 ILE A CA 1
ATOM 798 C C . ILE A 1 101 ? -19.625 -21.297 6.809 1 96.88 101 ILE A C 1
ATOM 800 O O . ILE A 1 101 ? -18.75 -20.547 6.383 1 96.88 101 ILE A O 1
ATOM 804 N N . PRO A 1 102 ? -20.594 -20.875 7.512 1 95.44 102 PRO A N 1
ATOM 805 C CA . PRO A 1 102 ? -20.719 -19.453 7.812 1 95.44 102 PRO A CA 1
ATOM 806 C C . PRO A 1 102 ? -19.453 -18.859 8.43 1 95.44 102 PRO A C 1
ATOM 808 O O . PRO A 1 102 ? -18.875 -19.469 9.328 1 95.44 102 PRO A O 1
ATOM 811 N N . GLY A 1 103 ? -18.984 -17.781 7.852 1 94.12 103 GLY A N 1
ATOM 812 C CA . GLY A 1 103 ? -17.828 -17.094 8.383 1 94.12 103 GLY A CA 1
ATOM 813 C C . GLY A 1 103 ? -16.516 -17.625 7.844 1 94.12 103 GLY A C 1
ATOM 814 O O . GLY A 1 103 ? -15.438 -17.188 8.281 1 94.12 103 GLY A O 1
ATOM 815 N N . TRP A 1 104 ? -16.594 -18.469 6.883 1 96.06 104 TRP A N 1
ATOM 816 C CA . TRP A 1 104 ? -15.383 -19.078 6.328 1 96.06 104 TRP A CA 1
ATOM 817 C C . TRP A 1 104 ? -14.492 -18.031 5.684 1 96.06 104 TRP A C 1
ATOM 819 O O . TRP A 1 104 ? -14.977 -17.125 5 1 96.06 104 TRP A O 1
ATOM 829 N N . SER A 1 105 ? -13.188 -18.172 5.914 1 96.19 105 SER A N 1
ATOM 830 C CA . SER A 1 105 ? -12.156 -17.391 5.25 1 96.19 105 SER A CA 1
ATOM 831 C C . SER A 1 105 ? -10.891 -18.219 5.035 1 96.19 105 SER A C 1
ATOM 833 O O . SER A 1 105 ? -10.516 -19.016 5.895 1 96.19 105 SER A O 1
ATOM 835 N N . VAL A 1 106 ? -10.281 -17.969 3.951 1 96.25 106 VAL A N 1
ATOM 836 C CA . VAL A 1 106 ? -9.039 -18.688 3.656 1 96.25 106 VAL A CA 1
ATOM 837 C C . VAL A 1 106 ? -7.996 -18.359 4.723 1 96.25 106 VAL A C 1
ATOM 839 O O . VAL A 1 106 ? -7.098 -19.156 4.98 1 96.25 106 VAL A O 1
ATOM 842 N N . TRP A 1 107 ? -8.164 -17.297 5.461 1 97.06 107 TRP A N 1
ATOM 843 C CA . TRP A 1 107 ? -7.145 -16.766 6.363 1 97.06 107 TRP A CA 1
ATOM 844 C C . TRP A 1 107 ? -7.266 -17.406 7.746 1 97.06 107 TRP A C 1
ATOM 846 O O . TRP A 1 107 ? -6.309 -17.391 8.523 1 97.06 107 TRP A O 1
ATOM 856 N N . VAL A 1 108 ? -8.438 -17.875 8.047 1 94.06 108 VAL A N 1
ATOM 857 C CA . VAL A 1 1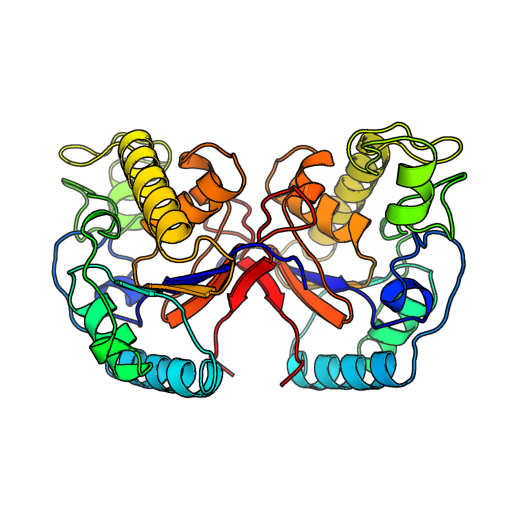08 ? -8.656 -18.281 9.43 1 94.06 108 VAL A CA 1
ATOM 858 C C . VAL A 1 108 ? -9.047 -19.766 9.469 1 94.06 108 VAL A C 1
ATOM 860 O O . VAL A 1 108 ? -8.727 -20.469 10.43 1 94.06 108 VAL A O 1
ATOM 863 N N . ASN A 1 109 ? -9.609 -20.25 8.414 1 96.56 109 ASN A N 1
ATOM 864 C CA . ASN A 1 109 ? -10.102 -21.625 8.414 1 96.56 109 ASN A CA 1
ATOM 865 C C . ASN A 1 109 ? -9.07 -22.594 7.844 1 96.56 109 ASN A C 1
ATOM 867 O O . ASN A 1 109 ? -8.203 -22.203 7.062 1 96.56 109 ASN A O 1
ATOM 871 N N . GLU A 1 110 ? -9.242 -23.828 8.289 1 96.25 110 GLU A N 1
ATOM 872 C CA . GLU A 1 110 ? -8.422 -24.891 7.703 1 96.25 110 GLU A CA 1
ATOM 873 C C . GLU A 1 110 ? -8.742 -25.078 6.227 1 96.25 110 GLU A C 1
ATOM 875 O O . GLU A 1 110 ? -9.914 -25.109 5.836 1 96.25 110 GLU A O 1
ATOM 880 N N . ILE A 1 111 ? -7.695 -25.234 5.48 1 98 111 ILE A N 1
ATOM 881 C CA . ILE A 1 111 ? -7.859 -25.531 4.062 1 98 111 ILE A CA 1
ATOM 882 C C . ILE A 1 111 ? -7.742 -27.031 3.836 1 98 111 ILE A C 1
ATOM 884 O O . ILE A 1 111 ? -6.648 -27.547 3.596 1 98 111 ILE A O 1
ATOM 888 N N . VAL A 1 112 ? -8.836 -27.641 3.818 1 97.19 112 VAL A N 1
ATOM 889 C CA . VAL A 1 112 ? -8.883 -29.094 3.719 1 97.19 112 VAL A CA 1
ATOM 890 C C . VAL A 1 112 ? -8.266 -29.547 2.395 1 97.19 112 VAL A C 1
ATOM 892 O O . VAL A 1 112 ? -8.656 -29.062 1.328 1 97.19 112 VAL A O 1
ATOM 895 N N . GLY A 1 113 ? -7.281 -30.453 2.516 1 97.94 113 GLY A N 1
ATOM 896 C CA . GLY A 1 113 ? -6.66 -30.984 1.315 1 97.94 113 GLY A CA 1
ATOM 897 C C . GLY A 1 113 ? -5.691 -30.016 0.667 1 97.94 113 GLY A C 1
ATOM 898 O O . GLY A 1 113 ? -5.227 -30.25 -0.452 1 97.94 113 GLY A O 1
ATOM 899 N N . GLY A 1 114 ? -5.414 -28.891 1.316 1 98.31 114 GLY A N 1
ATOM 900 C CA . GLY A 1 114 ? -4.535 -27.859 0.784 1 98.31 114 GLY A CA 1
ATOM 901 C C . GLY A 1 114 ? -3.406 -27.484 1.729 1 98.31 114 GLY A C 1
ATOM 902 O O . GLY A 1 114 ? -2.889 -28.344 2.449 1 98.31 114 GLY A O 1
ATOM 903 N N . GLU A 1 115 ? -2.963 -26.297 1.648 1 98.12 115 GLU A N 1
ATOM 904 C CA . GLU A 1 115 ? -1.868 -25.781 2.467 1 98.12 115 GLU A CA 1
ATOM 905 C C . GLU A 1 115 ? -2.395 -24.938 3.627 1 98.12 115 GLU A C 1
ATOM 907 O O . GLU A 1 115 ? -3.441 -24.297 3.512 1 98.12 115 GLU A O 1
ATOM 912 N N . THR A 1 116 ? -1.654 -24.953 4.66 1 98 116 THR A N 1
ATOM 913 C CA . THR A 1 116 ? -1.927 -23.984 5.715 1 98 116 THR A CA 1
ATOM 914 C C . THR A 1 116 ? -1.323 -22.625 5.371 1 98 116 THR A C 1
ATOM 916 O O . THR A 1 116 ? -0.39 -22.547 4.57 1 98 116 THR A O 1
ATOM 919 N N . VAL A 1 117 ? -1.852 -21.641 5.996 1 98.31 117 VAL A N 1
ATOM 920 C CA . VAL A 1 117 ? -1.335 -20.297 5.738 1 98.31 117 VAL A CA 1
ATOM 921 C C . VAL A 1 117 ? 0.136 -20.234 6.145 1 98.31 117 VAL A C 1
ATOM 923 O O . VAL A 1 117 ? 0.931 -19.547 5.496 1 98.31 117 VAL A O 1
ATOM 926 N N . GLU A 1 118 ? 0.552 -20.922 7.168 1 98.12 118 GLU A N 1
ATOM 927 C CA . GLU A 1 118 ? 1.933 -20.922 7.641 1 98.12 118 GLU A CA 1
ATOM 928 C C . GLU A 1 118 ? 2.869 -21.547 6.605 1 98.12 118 GLU A C 1
ATOM 930 O O . GLU A 1 118 ? 3.984 -21.062 6.406 1 98.12 118 GLU A O 1
ATOM 935 N N . HIS A 1 119 ? 2.359 -22.578 5.98 1 98.31 119 HIS A N 1
ATOM 936 C CA . HIS A 1 119 ? 3.162 -23.203 4.938 1 98.31 119 HIS A CA 1
ATOM 937 C C . HIS A 1 119 ? 3.365 -22.266 3.754 1 98.31 119 HIS A C 1
ATOM 939 O O . HIS A 1 119 ? 4.465 -22.188 3.205 1 98.31 119 HIS A O 1
ATOM 945 N N . VAL A 1 120 ? 2.309 -21.578 3.395 1 98.75 120 VAL A N 1
ATOM 946 C CA . VAL A 1 120 ? 2.432 -20.609 2.318 1 98.75 120 VAL A CA 1
ATOM 947 C C . VAL A 1 120 ? 3.41 -19.5 2.729 1 98.75 120 VAL A C 1
ATOM 949 O O . VAL A 1 120 ? 4.207 -19.047 1.912 1 98.75 120 VAL A O 1
ATOM 952 N N . GLY A 1 121 ? 3.33 -19.094 4.027 1 98.81 121 GLY A N 1
ATOM 953 C CA . GLY A 1 121 ? 4.27 -18.125 4.555 1 98.81 121 GLY A CA 1
ATOM 954 C C . GLY A 1 121 ? 5.715 -18.562 4.441 1 98.81 121 GLY A C 1
ATOM 955 O O . GLY A 1 121 ? 6.586 -17.781 4.062 1 98.81 121 GLY A O 1
ATOM 956 N N . GLU A 1 122 ? 5.949 -19.812 4.727 1 98.69 122 GLU A N 1
ATOM 957 C CA . GLU A 1 122 ? 7.297 -20.359 4.625 1 98.69 122 GLU A CA 1
ATOM 958 C C . GLU A 1 122 ? 7.793 -20.344 3.182 1 98.69 122 GLU A C 1
ATOM 960 O O . GLU A 1 122 ? 8.953 -20.031 2.922 1 98.69 122 GLU A O 1
ATOM 965 N N . ARG A 1 123 ? 6.895 -20.703 2.316 1 98.56 123 ARG A N 1
ATOM 966 C CA . ARG A 1 123 ? 7.246 -20.641 0.9 1 98.56 123 ARG A CA 1
ATOM 967 C C . ARG A 1 123 ? 7.562 -19.219 0.475 1 98.56 123 ARG A C 1
ATOM 969 O O . ARG A 1 123 ? 8.531 -18.969 -0.248 1 98.56 123 ARG A O 1
ATOM 976 N N . ALA A 1 124 ? 6.793 -18.281 0.944 1 98.88 124 ALA A N 1
ATOM 977 C CA . ALA A 1 124 ? 7.023 -16.859 0.652 1 98.88 124 ALA A CA 1
ATOM 978 C C . ALA A 1 124 ? 8.383 -16.422 1.174 1 98.88 124 ALA A C 1
ATOM 980 O O . ALA A 1 124 ? 9.109 -15.688 0.491 1 98.88 124 ALA A O 1
ATOM 981 N N . ASP A 1 125 ? 8.75 -16.859 2.363 1 98.88 125 ASP A N 1
ATOM 982 C CA . ASP A 1 125 ? 10.062 -16.547 2.916 1 98.88 125 ASP A CA 1
ATOM 983 C C . ASP A 1 125 ? 11.18 -17.062 2.002 1 98.88 125 ASP A C 1
ATOM 985 O O . ASP A 1 125 ? 12.195 -16.375 1.819 1 98.88 125 ASP A O 1
ATOM 989 N N . GLY A 1 126 ? 10.969 -18.234 1.459 1 98.88 126 GLY A N 1
ATOM 990 C CA . GLY A 1 126 ? 11.93 -18.781 0.516 1 98.88 126 GLY A CA 1
ATOM 991 C C . GLY A 1 126 ? 12.07 -17.938 -0.74 1 98.88 126 GLY A C 1
ATOM 992 O O . GLY A 1 126 ? 13.188 -17.719 -1.222 1 98.88 126 GLY A O 1
ATOM 993 N N . VAL A 1 127 ? 10.961 -17.469 -1.269 1 98.88 127 VAL A N 1
ATOM 994 C CA . VAL A 1 127 ? 10.969 -16.609 -2.449 1 98.88 127 VAL A CA 1
ATOM 995 C C . VAL A 1 127 ? 11.711 -15.32 -2.143 1 98.88 127 VAL A C 1
ATOM 997 O O . VAL A 1 127 ? 12.523 -14.852 -2.949 1 98.88 127 VAL A O 1
ATOM 1000 N N . ILE A 1 128 ? 11.445 -14.695 -0.984 1 98.75 128 ILE A N 1
ATOM 1001 C CA . ILE A 1 128 ? 12.109 -13.469 -0.564 1 98.75 128 ILE A CA 1
ATOM 1002 C C . ILE A 1 128 ? 13.617 -13.695 -0.505 1 98.75 128 ILE A C 1
ATOM 1004 O O . ILE A 1 128 ? 14.398 -12.883 -1.013 1 98.75 128 ILE A O 1
ATOM 1008 N N . ALA A 1 129 ? 14.023 -14.82 0.064 1 98.44 129 ALA A N 1
ATOM 1009 C CA . ALA A 1 129 ? 15.445 -15.133 0.184 1 98.44 129 ALA A CA 1
ATOM 1010 C C . ALA A 1 129 ? 16.094 -15.25 -1.19 1 98.44 129 ALA A C 1
ATOM 1012 O O . ALA A 1 129 ? 17.188 -14.734 -1.412 1 98.44 129 ALA A O 1
ATOM 1013 N N . ARG A 1 130 ? 15.43 -15.922 -2.086 1 98.25 130 ARG A N 1
ATOM 1014 C CA . ARG A 1 130 ? 15.969 -16.094 -3.43 1 98.25 130 ARG A CA 1
ATOM 1015 C C . ARG A 1 130 ? 16.031 -14.766 -4.172 1 98.25 130 ARG A C 1
ATOM 1017 O O . ARG A 1 130 ? 16.984 -14.492 -4.902 1 98.25 130 ARG A O 1
ATOM 1024 N N . ALA A 1 131 ? 15.023 -13.945 -4 1 97.94 131 ALA A N 1
ATOM 1025 C CA . ALA A 1 131 ? 15.016 -12.633 -4.637 1 97.94 131 ALA A CA 1
ATOM 1026 C C . ALA A 1 131 ? 16.172 -11.773 -4.133 1 97.94 131 ALA A C 1
ATOM 1028 O O . ALA A 1 131 ? 16.859 -11.117 -4.922 1 97.94 131 ALA A O 1
ATOM 1029 N N . LEU A 1 132 ? 16.406 -11.781 -2.834 1 96.94 132 LEU A N 1
ATOM 1030 C CA . LEU A 1 132 ? 17.5 -11.016 -2.238 1 96.94 132 LEU A CA 1
ATOM 1031 C C . LEU A 1 132 ? 18.844 -11.508 -2.738 1 96.94 132 LEU A C 1
ATOM 1033 O O . LEU A 1 132 ? 19.75 -10.711 -3.002 1 96.94 132 LEU A O 1
ATOM 1037 N N . ALA A 1 133 ? 18.938 -12.812 -2.908 1 97.06 133 ALA A N 1
ATOM 1038 C CA . ALA A 1 133 ? 20.188 -13.406 -3.385 1 97.06 133 ALA A CA 1
ATOM 1039 C C . ALA A 1 133 ? 20.438 -13.062 -4.852 1 97.06 133 ALA A C 1
ATOM 1041 O O . ALA A 1 133 ? 21.578 -13.039 -5.305 1 97.06 133 ALA A O 1
ATOM 1042 N N . ALA A 1 134 ? 19.375 -12.781 -5.551 1 96.38 134 ALA A N 1
ATOM 1043 C CA . ALA A 1 134 ? 19.484 -12.516 -6.984 1 96.38 134 ALA A CA 1
ATOM 1044 C C . ALA A 1 134 ? 20 -11.109 -7.25 1 96.38 134 ALA A C 1
ATOM 1046 O O . ALA A 1 134 ? 20.422 -10.789 -8.359 1 96.38 134 ALA A O 1
ATOM 1047 N N . ALA A 1 135 ? 19.906 -10.219 -6.258 1 93.44 135 ALA A N 1
ATOM 1048 C CA . ALA A 1 135 ? 20.406 -8.852 -6.379 1 93.44 135 ALA A CA 1
ATOM 1049 C C . ALA A 1 135 ? 21.172 -8.438 -5.125 1 93.44 135 ALA A C 1
ATOM 1051 O O . ALA A 1 135 ? 20.781 -7.488 -4.441 1 93.44 135 ALA A O 1
ATOM 1052 N N . PRO A 1 136 ? 22.266 -9.008 -4.93 1 85.94 136 PRO A N 1
ATOM 1053 C CA . PRO A 1 136 ? 23 -8.812 -3.672 1 85.94 136 PRO A CA 1
ATOM 1054 C C . PRO A 1 136 ? 23.5 -7.387 -3.496 1 85.94 136 PRO A C 1
ATOM 1056 O O . PRO A 1 136 ? 23.688 -6.926 -2.367 1 85.94 136 PRO A O 1
ATOM 1059 N N . ALA A 1 137 ? 23.766 -6.695 -4.543 1 86.94 137 ALA A N 1
ATOM 1060 C CA . ALA A 1 137 ? 24.281 -5.332 -4.457 1 86.94 137 ALA A CA 1
ATOM 1061 C C . ALA A 1 137 ? 23.156 -4.309 -4.473 1 86.94 137 ALA A C 1
ATOM 1063 O O . ALA A 1 137 ? 23.406 -3.105 -4.578 1 86.94 137 ALA A O 1
ATOM 1064 N N . GLY A 1 138 ? 22.047 -4.797 -4.375 1 87.62 138 GLY A N 1
ATOM 1065 C CA . GLY A 1 138 ? 20.891 -3.926 -4.555 1 87.62 138 GLY A CA 1
ATOM 1066 C C . GLY A 1 138 ? 20.328 -3.969 -5.961 1 87.62 138 GLY A C 1
ATOM 1067 O O . GLY A 1 138 ? 20.906 -4.605 -6.848 1 87.62 138 GLY A O 1
ATOM 1068 N N . GLY A 1 139 ? 19.172 -3.404 -6.098 1 95.5 139 GLY A N 1
ATOM 1069 C CA . GLY A 1 139 ? 18.516 -3.389 -7.395 1 95.5 139 GLY A CA 1
ATOM 1070 C C . GLY A 1 139 ? 17.047 -3.74 -7.32 1 95.5 139 GLY A C 1
ATOM 1071 O O . GLY A 1 139 ? 16.406 -3.543 -6.281 1 95.5 139 GLY A O 1
ATOM 1072 N N . LYS A 1 140 ? 16.562 -4.199 -8.539 1 98.25 140 LYS A N 1
ATOM 1073 C CA . LYS A 1 140 ? 15.141 -4.48 -8.641 1 98.25 140 LYS A CA 1
ATOM 1074 C C . LYS A 1 140 ? 14.898 -5.926 -9.07 1 98.25 140 LYS A C 1
ATOM 1076 O O . LYS A 1 140 ? 15.562 -6.43 -9.977 1 98.25 140 LYS A O 1
ATOM 1081 N N . VAL A 1 141 ? 14.062 -6.602 -8.367 1 98.75 141 VAL A N 1
ATOM 1082 C CA . VAL A 1 141 ? 13.625 -7.949 -8.719 1 98.75 141 VAL A CA 1
ATOM 1083 C C . VAL A 1 141 ? 12.117 -7.965 -8.914 1 98.75 141 VAL A C 1
ATOM 1085 O O . VAL A 1 141 ? 11.367 -7.465 -8.078 1 98.75 141 VAL A O 1
ATOM 1088 N N . ALA A 1 142 ? 11.664 -8.516 -10.055 1 98.88 142 ALA A N 1
ATOM 1089 C CA . ALA A 1 142 ? 10.234 -8.609 -10.328 1 98.88 142 ALA A CA 1
ATOM 1090 C C . ALA A 1 142 ? 9.719 -10.023 -10.055 1 98.88 142 ALA A C 1
ATOM 1092 O O . ALA A 1 142 ? 10.383 -11.008 -10.383 1 98.88 142 ALA A O 1
ATOM 1093 N N . LEU A 1 143 ? 8.602 -10.086 -9.414 1 98.94 143 LEU A N 1
ATOM 1094 C CA . LEU A 1 143 ? 7.902 -11.336 -9.141 1 98.94 143 LEU A CA 1
ATOM 1095 C C . LEU A 1 143 ? 6.508 -11.328 -9.766 1 98.94 143 LEU A C 1
ATOM 1097 O O . LEU A 1 143 ? 5.652 -10.547 -9.359 1 98.94 143 LEU A O 1
ATOM 1101 N N . PHE A 1 144 ? 6.25 -12.148 -10.766 1 98.94 144 PHE A N 1
ATOM 1102 C CA . PHE A 1 144 ? 4.941 -12.312 -11.383 1 98.94 144 PHE A CA 1
ATOM 1103 C C . PHE A 1 144 ? 4.207 -13.508 -10.797 1 98.94 144 PHE A C 1
ATOM 1105 O O . PHE A 1 144 ? 4.641 -14.648 -10.969 1 98.94 144 PHE A O 1
ATOM 1112 N N . ALA A 1 145 ? 3.066 -13.25 -10.156 1 98.88 145 ALA A N 1
ATOM 1113 C CA . ALA A 1 145 ? 2.426 -14.344 -9.43 1 98.88 145 ALA A CA 1
ATOM 1114 C C . ALA A 1 145 ? 0.942 -14.062 -9.219 1 98.88 145 ALA A C 1
ATOM 1116 O O . ALA A 1 145 ? 0.247 -13.625 -10.133 1 98.88 145 ALA A O 1
ATOM 1117 N N . HIS A 1 146 ? 0.478 -14.453 -8.031 1 98.88 146 HIS A N 1
ATOM 1118 C CA . HIS A 1 146 ? -0.962 -14.523 -7.809 1 98.88 146 HIS A CA 1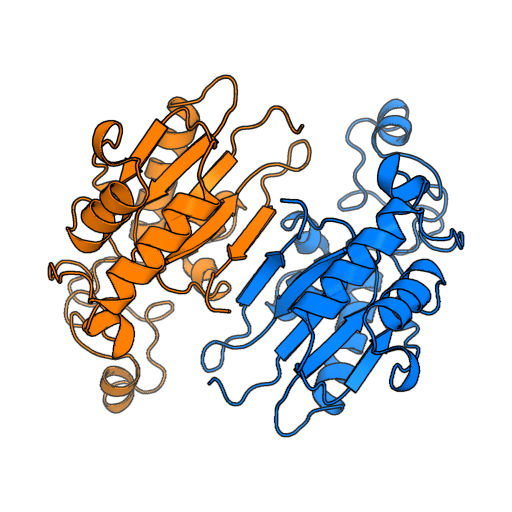
ATOM 1119 C C . HIS A 1 146 ? -1.366 -13.703 -6.586 1 98.88 146 HIS A C 1
ATOM 1121 O O . HIS A 1 146 ? -0.534 -13.016 -5.992 1 98.88 146 HIS A O 1
ATOM 1127 N N . ALA A 1 147 ? -2.625 -13.664 -6.324 1 98.69 147 ALA A N 1
ATOM 1128 C CA . ALA A 1 147 ? -3.205 -12.758 -5.332 1 98.69 147 ALA A CA 1
ATOM 1129 C C . ALA A 1 147 ? -2.715 -13.102 -3.928 1 98.69 147 ALA A C 1
ATOM 1131 O O . ALA A 1 147 ? -1.995 -12.32 -3.307 1 98.69 147 ALA A O 1
ATOM 1132 N N . HIS A 1 148 ? -2.975 -14.305 -3.447 1 98.81 148 HIS A N 1
ATOM 1133 C CA . HIS A 1 148 ? -2.756 -14.594 -2.033 1 98.81 148 HIS A CA 1
ATOM 1134 C C . HIS A 1 148 ? -1.271 -14.766 -1.729 1 98.81 148 HIS A C 1
ATOM 1136 O O . HIS A 1 148 ? -0.785 -14.281 -0.704 1 98.81 148 HIS A O 1
ATOM 1142 N N . ILE A 1 149 ? -0.518 -15.406 -2.609 1 98.94 149 ILE A N 1
ATOM 1143 C CA . ILE A 1 149 ? 0.903 -15.609 -2.352 1 98.94 149 ILE A CA 1
ATOM 1144 C C . ILE A 1 149 ? 1.614 -14.258 -2.287 1 98.94 149 ILE A C 1
ATOM 1146 O O . ILE A 1 149 ? 2.488 -14.055 -1.442 1 98.94 149 ILE A O 1
ATOM 1150 N N . LEU A 1 150 ? 1.238 -13.281 -3.123 1 98.94 150 LEU A N 1
ATOM 1151 C CA . LEU A 1 150 ? 1.896 -11.977 -3.117 1 98.94 150 LEU A CA 1
ATOM 1152 C C . LEU A 1 150 ? 1.495 -11.172 -1.89 1 98.94 150 LEU A C 1
ATOM 1154 O O . LEU A 1 150 ? 2.309 -10.43 -1.335 1 98.94 150 LEU A O 1
ATOM 1158 N N . ARG A 1 151 ? 0.252 -11.281 -1.477 1 98.94 151 ARG A N 1
ATOM 1159 C CA . ARG A 1 151 ? -0.2 -10.633 -0.253 1 98.94 151 ARG A CA 1
ATOM 1160 C C . ARG A 1 151 ? 0.552 -11.164 0.962 1 98.94 151 ARG A C 1
ATOM 1162 O O . ARG A 1 151 ? 0.981 -10.391 1.82 1 98.94 151 ARG A O 1
ATOM 1169 N N . ILE A 1 152 ? 0.72 -12.477 1.014 1 98.94 152 ILE A N 1
ATOM 1170 C CA . ILE A 1 152 ? 1.438 -13.117 2.111 1 98.94 152 ILE A CA 1
ATOM 1171 C C . ILE A 1 152 ? 2.912 -12.727 2.059 1 98.94 152 ILE A C 1
ATOM 1173 O O . ILE A 1 152 ? 3.523 -12.445 3.094 1 98.94 152 ILE A O 1
ATOM 1177 N N . LEU A 1 153 ? 3.465 -12.695 0.852 1 98.94 153 LEU A N 1
ATOM 1178 C CA . LEU A 1 153 ? 4.852 -12.289 0.667 1 98.94 153 LEU A CA 1
ATOM 1179 C C . LEU A 1 153 ? 5.082 -10.883 1.198 1 98.94 153 LEU A C 1
ATOM 1181 O O . LEU A 1 153 ? 6.082 -10.617 1.87 1 98.94 153 LEU A O 1
ATOM 1185 N N . ALA A 1 154 ? 4.18 -9.969 0.96 1 98.94 154 ALA A N 1
ATOM 1186 C CA . ALA A 1 154 ? 4.285 -8.602 1.457 1 98.94 154 ALA A CA 1
ATOM 1187 C C . ALA A 1 154 ? 4.242 -8.562 2.982 1 98.94 154 ALA A C 1
ATOM 1189 O O . ALA A 1 154 ? 5.027 -7.855 3.615 1 98.94 154 ALA A O 1
ATOM 1190 N N . ALA A 1 155 ? 3.307 -9.336 3.559 1 98.94 155 ALA A N 1
ATOM 1191 C CA . ALA A 1 155 ? 3.219 -9.414 5.016 1 98.94 155 ALA A CA 1
ATOM 1192 C C . ALA A 1 155 ? 4.523 -9.914 5.617 1 98.94 155 ALA A C 1
ATOM 1194 O O . ALA A 1 155 ? 5.051 -9.32 6.562 1 98.94 155 ALA A O 1
ATOM 1195 N N . ARG A 1 156 ? 5.047 -10.969 5.043 1 98.94 156 ARG A N 1
ATOM 1196 C CA . ARG A 1 156 ? 6.289 -11.555 5.539 1 98.94 156 ARG A CA 1
ATOM 1197 C C . ARG A 1 156 ? 7.461 -10.594 5.363 1 98.94 156 ARG A C 1
ATOM 1199 O O . ARG A 1 156 ? 8.336 -10.516 6.23 1 98.94 156 ARG A O 1
ATOM 1206 N N . TRP A 1 157 ? 7.484 -9.883 4.266 1 98.88 157 TRP A N 1
ATOM 1207 C CA . TRP A 1 157 ? 8.531 -8.898 4.012 1 98.88 157 TRP A CA 1
ATOM 1208 C C . TRP A 1 157 ? 8.633 -7.895 5.156 1 98.88 157 TRP A C 1
ATOM 1210 O O . TRP A 1 157 ? 9.727 -7.586 5.629 1 98.88 157 TRP A O 1
ATOM 1220 N N . ILE A 1 158 ? 7.473 -7.449 5.605 1 98.69 158 ILE A N 1
ATOM 1221 C CA . ILE A 1 158 ? 7.5 -6.391 6.609 1 98.69 158 ILE A CA 1
ATOM 1222 C C . ILE A 1 158 ? 7.426 -7.004 8.008 1 98.69 158 ILE A C 1
ATOM 1224 O O . ILE A 1 158 ? 7.074 -6.32 8.969 1 98.69 158 ILE A O 1
ATOM 1228 N N . GLY A 1 159 ? 7.586 -8.312 8.141 1 98.38 159 GLY A N 1
ATOM 1229 C CA . GLY A 1 159 ? 7.824 -8.961 9.422 1 98.38 159 GLY A CA 1
ATOM 1230 C C . GLY A 1 159 ? 6.547 -9.383 10.125 1 98.38 159 GLY A C 1
ATOM 1231 O O . GLY A 1 159 ? 6.555 -9.656 11.328 1 98.38 159 GLY A O 1
ATOM 1232 N N . LEU A 1 160 ? 5.473 -9.398 9.43 1 98.69 160 LEU A N 1
ATOM 1233 C CA . LEU A 1 160 ? 4.215 -9.844 10.016 1 98.69 160 LEU A CA 1
ATOM 1234 C C . LEU A 1 160 ? 3.977 -11.32 9.742 1 98.69 160 LEU A C 1
ATOM 1236 O O . LEU A 1 160 ? 4.695 -11.93 8.945 1 98.69 160 LEU A O 1
ATOM 1240 N N . GLU A 1 161 ? 3.023 -11.875 10.445 1 98.5 161 GLU A N 1
ATOM 1241 C CA . GLU A 1 161 ? 2.637 -13.266 10.203 1 98.5 161 GLU A CA 1
ATOM 1242 C C . GLU A 1 161 ? 1.986 -13.422 8.828 1 98.5 161 GLU A C 1
ATOM 1244 O O . GLU A 1 161 ? 1.465 -12.461 8.266 1 98.5 161 GLU A O 1
ATOM 1249 N N . ALA A 1 162 ? 1.996 -14.664 8.359 1 98.62 162 ALA A N 1
ATOM 1250 C CA . ALA A 1 162 ? 1.472 -14.961 7.031 1 98.62 162 ALA A CA 1
ATOM 1251 C C . ALA A 1 162 ? 0.017 -14.516 6.906 1 98.62 162 ALA A C 1
ATOM 1253 O O . ALA A 1 162 ? -0.381 -13.961 5.879 1 98.62 162 ALA A O 1
ATOM 1254 N N . CYS A 1 163 ? -0.764 -14.672 7.953 1 98.31 163 CYS A N 1
ATOM 1255 C CA . CYS A 1 163 ? -2.191 -14.375 7.895 1 98.31 163 CYS A CA 1
ATOM 1256 C C . CYS A 1 163 ? -2.436 -12.883 7.758 1 98.31 163 CYS A C 1
ATOM 1258 O O . CYS A 1 163 ? -3.531 -12.453 7.387 1 98.31 163 CYS A O 1
ATOM 1260 N N . ALA A 1 164 ? -1.415 -12.047 8.031 1 98.62 164 ALA A N 1
ATOM 1261 C CA . ALA A 1 164 ? -1.541 -10.602 7.871 1 98.62 164 ALA A CA 1
ATOM 1262 C C . ALA A 1 164 ? -1.646 -10.227 6.395 1 98.62 164 ALA A C 1
ATOM 1264 O O . ALA A 1 164 ? -1.969 -9.086 6.062 1 98.62 164 ALA A O 1
ATOM 1265 N N . GLY A 1 165 ? -1.454 -11.18 5.52 1 98.75 165 GLY A N 1
ATOM 1266 C CA . GLY A 1 165 ? -1.773 -10.945 4.121 1 98.75 165 GLY A CA 1
ATOM 1267 C C . GLY A 1 165 ? -3.207 -10.5 3.902 1 98.75 165 GLY A C 1
ATOM 1268 O O . GLY A 1 165 ? -3.52 -9.859 2.896 1 98.75 165 GLY A O 1
ATOM 1269 N N . SER A 1 166 ? -4.062 -10.844 4.875 1 98.5 166 SER A N 1
ATOM 1270 C CA . SER A 1 166 ? -5.477 -10.492 4.809 1 98.5 166 SER A CA 1
ATOM 1271 C C . SER A 1 166 ? -5.672 -8.984 4.898 1 98.5 166 SER A C 1
ATOM 1273 O O . SER A 1 166 ? -6.754 -8.469 4.594 1 98.5 166 SER A O 1
ATOM 1275 N N . LEU A 1 167 ? -4.672 -8.211 5.234 1 98.69 167 LEU A N 1
ATOM 1276 C CA . LEU A 1 167 ? -4.789 -6.777 5.477 1 98.69 167 LEU A CA 1
ATOM 1277 C C . LEU A 1 167 ? -4.512 -5.988 4.203 1 98.69 167 LEU A C 1
ATOM 1279 O O . LEU A 1 167 ? -4.598 -4.758 4.199 1 98.69 167 LEU A O 1
ATOM 1283 N N . PHE A 1 168 ? -4.191 -6.707 3.096 1 98.88 168 PHE A N 1
ATOM 1284 C CA . PHE A 1 168 ? -3.811 -6.074 1.84 1 98.88 168 PHE A CA 1
ATOM 1285 C C . PHE A 1 168 ? -4.68 -6.574 0.693 1 98.88 168 PHE A C 1
ATOM 1287 O O . PHE A 1 168 ? -4.715 -7.773 0.412 1 98.88 168 PHE A O 1
ATOM 1294 N N . ALA A 1 169 ? -5.395 -5.68 0.063 1 98.44 169 ALA A N 1
ATOM 1295 C CA . ALA A 1 169 ? -6.102 -6.051 -1.161 1 98.44 169 ALA A CA 1
ATOM 1296 C C . ALA A 1 169 ? -5.156 -6.051 -2.359 1 98.44 169 ALA A C 1
ATOM 1298 O O . ALA A 1 169 ? -4.145 -5.348 -2.361 1 98.44 169 ALA A O 1
ATOM 1299 N N . LEU A 1 170 ? -5.473 -6.875 -3.342 1 98.5 170 LEU A N 1
ATOM 1300 C CA . LEU A 1 170 ? -4.602 -6.926 -4.512 1 98.5 170 LEU A CA 1
ATOM 1301 C C . LEU A 1 170 ? -5.395 -7.266 -5.77 1 98.5 170 LEU A C 1
ATOM 1303 O O . LEU A 1 170 ? -5.996 -8.336 -5.859 1 98.5 170 LEU A O 1
ATOM 1307 N N . GLY A 1 171 ? -5.379 -6.305 -6.711 1 97.75 171 GLY A N 1
ATOM 1308 C CA . GLY A 1 171 ? -6.117 -6.496 -7.949 1 97.75 171 GLY A CA 1
ATOM 1309 C C . GLY A 1 171 ? -5.297 -7.164 -9.039 1 97.75 171 GLY A C 1
ATOM 1310 O O . GLY A 1 171 ? -4.062 -7.152 -8.984 1 97.75 171 GLY A O 1
ATOM 1311 N N . THR A 1 172 ? -5.984 -7.723 -10.008 1 98 172 THR A N 1
ATOM 1312 C CA . THR A 1 172 ? -5.297 -8.328 -11.148 1 98 172 THR A CA 1
ATOM 1313 C C . THR A 1 172 ? -4.582 -7.258 -11.969 1 98 172 THR A C 1
ATOM 1315 O O . THR A 1 172 ? -5.07 -6.137 -12.102 1 98 172 THR A O 1
ATOM 1318 N N . GLY A 1 173 ? -3.463 -7.648 -12.516 1 97.38 173 GLY A N 1
ATOM 1319 C CA . GLY A 1 173 ? -2.711 -6.746 -13.375 1 97.38 173 GLY A CA 1
ATOM 1320 C C . GLY A 1 173 ? -2.131 -5.559 -12.625 1 97.38 173 GLY A C 1
ATOM 1321 O O . GLY A 1 173 ? -1.814 -4.531 -13.234 1 97.38 173 GLY A O 1
ATOM 1322 N N . SER A 1 174 ? -2.008 -5.621 -11.312 1 97.94 174 SER A N 1
ATOM 1323 C CA . SER A 1 174 ? -1.516 -4.516 -10.492 1 97.94 174 SER A CA 1
ATOM 1324 C C . SER A 1 174 ? -0.032 -4.68 -10.18 1 97.94 174 SER A C 1
ATOM 1326 O O . SER A 1 174 ? 0.522 -5.77 -10.32 1 97.94 174 SER A O 1
ATOM 1328 N N . VAL A 1 175 ? 0.601 -3.586 -9.797 1 98.5 175 VAL A N 1
ATOM 1329 C CA . VAL A 1 175 ? 2.008 -3.559 -9.414 1 98.5 175 VAL A CA 1
ATOM 1330 C C . VAL A 1 175 ? 2.141 -3.043 -7.984 1 98.5 175 VAL A C 1
ATOM 1332 O O . VAL A 1 175 ? 1.506 -2.053 -7.613 1 98.5 175 VAL A O 1
ATOM 1335 N N . SER A 1 176 ? 2.885 -3.713 -7.176 1 98.88 176 SER A N 1
ATOM 1336 C CA . SER A 1 176 ? 3.285 -3.287 -5.836 1 98.88 176 SER A CA 1
ATOM 1337 C C . SER A 1 176 ? 4.801 -3.314 -5.68 1 98.88 176 SER A C 1
ATOM 1339 O O . SER A 1 176 ? 5.488 -4.055 -6.383 1 98.88 176 SER A O 1
ATOM 1341 N N . VAL A 1 177 ? 5.328 -2.502 -4.785 1 98.81 177 VAL A N 1
ATOM 1342 C CA . VAL A 1 177 ? 6.773 -2.42 -4.594 1 98.81 177 VAL A CA 1
ATOM 1343 C C . VAL A 1 177 ? 7.102 -2.529 -3.105 1 98.81 177 VAL A C 1
ATOM 1345 O O . VAL A 1 177 ? 6.52 -1.822 -2.279 1 98.81 177 VAL A O 1
ATOM 1348 N N . LEU A 1 178 ? 7.926 -3.484 -2.775 1 98.81 178 LEU A N 1
ATOM 1349 C CA . LEU A 1 178 ? 8.5 -3.641 -1.443 1 98.81 178 LEU A CA 1
ATOM 1350 C C . LEU A 1 178 ? 9.938 -3.139 -1.41 1 98.81 178 LEU A C 1
ATOM 1352 O O . LEU A 1 178 ? 10.719 -3.414 -2.324 1 98.81 178 LEU A O 1
ATOM 1356 N N . GLY A 1 179 ? 10.289 -2.371 -0.424 1 98 179 GLY A N 1
ATOM 1357 C CA . GLY A 1 179 ? 11.62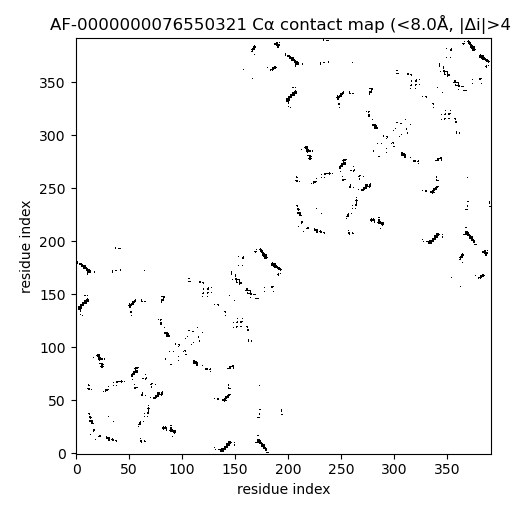5 -1.8 -0.347 1 98 179 GLY A CA 1
ATOM 1358 C C . GLY A 1 179 ? 12.086 -1.541 1.076 1 98 179 GLY A C 1
ATOM 1359 O O . GLY A 1 179 ? 11.812 -2.34 1.976 1 98 179 GLY A O 1
ATOM 1360 N N . TRP A 1 180 ? 12.844 -0.46 1.183 1 96.38 180 TRP A N 1
ATOM 1361 C CA . TRP A 1 180 ? 13.477 -0.155 2.463 1 96.38 180 TRP A CA 1
ATOM 1362 C C . TRP A 1 180 ? 13.352 1.329 2.791 1 96.38 180 TRP A C 1
ATOM 1364 O O . TRP A 1 180 ? 13.445 2.178 1.901 1 96.38 180 TRP A O 1
ATOM 1374 N N . GLU A 1 181 ? 13.117 1.631 3.996 1 94.25 181 GLU A N 1
ATOM 1375 C CA . GLU A 1 181 ? 13.422 2.926 4.598 1 94.25 181 GLU A CA 1
ATOM 1376 C C . GLU A 1 181 ? 14.531 2.807 5.633 1 94.25 181 GLU A C 1
ATOM 1378 O O . GLU A 1 181 ? 14.305 2.307 6.738 1 94.25 181 GLU A O 1
ATOM 1383 N N . ARG A 1 182 ? 15.68 3.203 5.176 1 88.31 182 ARG A N 1
ATOM 1384 C CA . ARG A 1 182 ? 16.875 2.93 5.957 1 88.31 182 ARG A CA 1
ATOM 1385 C C . ARG A 1 182 ? 17.016 1.438 6.238 1 88.31 182 ARG A C 1
ATOM 1387 O O . ARG A 1 182 ? 17.141 0.633 5.312 1 88.31 182 ARG A O 1
ATOM 1394 N N . GLU A 1 183 ? 16.906 0.975 7.492 1 88.5 183 GLU A N 1
ATOM 1395 C CA . GLU A 1 183 ? 17.141 -0.43 7.816 1 88.5 183 GLU A CA 1
ATOM 1396 C C . GLU A 1 183 ? 15.828 -1.186 7.957 1 88.5 183 GLU A C 1
ATOM 1398 O O . GLU A 1 183 ? 15.82 -2.381 8.266 1 88.5 183 GLU A O 1
ATOM 1403 N N . THR A 1 184 ? 14.766 -0.498 7.641 1 94.56 184 THR A N 1
ATOM 1404 C CA . THR A 1 184 ? 13.453 -1.092 7.848 1 94.56 184 THR A CA 1
ATOM 1405 C C . THR A 1 184 ? 12.828 -1.498 6.516 1 94.56 184 THR A C 1
ATOM 1407 O O . THR A 1 184 ? 12.773 -0.698 5.578 1 94.56 184 THR A O 1
ATOM 1410 N N . ARG A 1 185 ? 12.445 -2.785 6.434 1 97.88 185 ARG A N 1
ATOM 1411 C CA . ARG A 1 185 ? 11.664 -3.223 5.285 1 97.88 185 ARG A CA 1
ATOM 1412 C C . ARG A 1 185 ? 10.266 -2.604 5.301 1 97.88 185 ARG A C 1
ATOM 1414 O O . ARG A 1 185 ? 9.602 -2.592 6.34 1 97.88 185 ARG A O 1
ATOM 1421 N N . VAL A 1 186 ? 9.844 -2.059 4.121 1 98.69 186 VAL A N 1
ATOM 1422 C CA . VAL A 1 186 ? 8.57 -1.346 4.094 1 98.69 186 VAL A CA 1
ATOM 1423 C C . VAL A 1 186 ? 7.797 -1.717 2.83 1 98.69 186 VAL A C 1
ATOM 1425 O O . VAL A 1 186 ? 8.375 -2.227 1.867 1 98.69 186 VAL A O 1
ATOM 1428 N N . ILE A 1 187 ? 6.484 -1.501 2.893 1 98.88 187 ILE A N 1
ATOM 1429 C CA . ILE A 1 187 ? 5.676 -1.379 1.685 1 98.88 187 ILE A CA 1
ATOM 1430 C C . ILE A 1 187 ? 5.875 0.004 1.068 1 98.88 187 ILE A C 1
ATOM 1432 O O . ILE A 1 187 ? 5.465 1.014 1.647 1 98.88 187 ILE A O 1
ATOM 1436 N N . GLU A 1 188 ? 6.48 0.06 -0.074 1 98.56 188 GLU A N 1
ATOM 1437 C CA . GLU A 1 188 ? 6.734 1.336 -0.736 1 98.56 188 GLU A CA 1
ATOM 1438 C C . GLU A 1 188 ? 5.527 1.783 -1.554 1 98.56 188 GLU A C 1
ATOM 1440 O O . GLU A 1 188 ? 5.199 2.971 -1.586 1 98.56 188 GLU A O 1
ATOM 1445 N N . ALA A 1 189 ? 4.965 0.896 -2.234 1 98.69 189 ALA A N 1
ATOM 1446 C CA . ALA A 1 189 ? 3.754 1.094 -3.027 1 98.69 189 ALA A CA 1
ATOM 1447 C C . ALA A 1 189 ? 2.914 -0.181 -3.076 1 98.69 189 ALA A C 1
ATOM 1449 O O . ALA A 1 189 ? 3.457 -1.288 -3.076 1 98.69 189 ALA A O 1
ATOM 1450 N N . TRP A 1 190 ? 1.616 -0.005 -3.127 1 98.88 190 TRP A N 1
ATOM 1451 C CA . TRP A 1 190 ? 0.778 -1.199 -3.098 1 98.88 190 TRP A CA 1
ATOM 1452 C C . TRP A 1 190 ? -0.381 -1.074 -4.082 1 98.88 190 TRP A C 1
ATOM 1454 O O . TRP A 1 190 ? -1.087 -0.063 -4.094 1 98.88 190 TRP A O 1
ATOM 1464 N N . ASN A 1 191 ? -0.544 -2.057 -4.926 1 98.69 191 ASN A N 1
ATOM 1465 C CA . ASN A 1 191 ? -1.743 -2.309 -5.719 1 98.69 191 ASN A CA 1
ATOM 1466 C C . ASN A 1 191 ? -2.023 -1.168 -6.691 1 98.69 191 ASN A C 1
ATOM 1468 O O . ASN A 1 191 ? -3.148 -0.673 -6.766 1 98.69 191 ASN A O 1
ATOM 1472 N N . ARG A 1 192 ? -0.99 -0.726 -7.363 1 97.19 192 ARG A N 1
ATOM 1473 C CA . ARG A 1 192 ? -1.199 0.245 -8.438 1 97.19 192 ARG A CA 1
ATOM 1474 C C . ARG A 1 192 ? -1.865 -0.406 -9.641 1 97.19 192 ARG A C 1
ATOM 1476 O O . ARG A 1 192 ? -1.316 -1.339 -10.234 1 97.19 192 ARG A O 1
ATOM 1483 N N . GLY A 1 193 ? -3.064 0.013 -9.969 1 94.06 193 GLY A N 1
ATOM 1484 C CA . GLY A 1 193 ? -3.758 -0.404 -11.18 1 94.06 193 GLY A CA 1
ATOM 1485 C C . GLY A 1 193 ? -3.623 0.589 -12.312 1 94.06 193 GLY A C 1
ATOM 1486 O O . GLY A 1 193 ? -2.963 1.62 -12.172 1 94.06 193 GLY A O 1
ATOM 1487 N N . PHE A 1 194 ? -4.172 0.308 -13.438 1 87.88 194 PHE A N 1
ATOM 1488 C CA . PHE A 1 194 ? -4.031 1.159 -14.609 1 87.88 194 PHE A CA 1
ATOM 1489 C C . PHE A 1 194 ? -5.371 1.335 -15.312 1 87.88 194 PHE A C 1
ATOM 1491 O O . PHE A 1 194 ? -5.414 1.627 -16.516 1 87.88 194 PHE A O 1
ATOM 1498 N N . GLU A 1 195 ? -6.41 1.101 -14.594 1 68.5 195 GLU A N 1
ATOM 1499 C CA . GLU A 1 195 ? -7.738 1.2 -15.188 1 68.5 195 GLU A CA 1
ATOM 1500 C C . GLU A 1 195 ? -8.102 2.652 -15.492 1 68.5 195 GLU A C 1
ATOM 1502 O O . GLU A 1 195 ? -8.867 2.928 -16.406 1 68.5 195 GLU A O 1
ATOM 1507 N N . LYS A 1 196 ? -7.633 3.82 -15.594 1 53.91 196 LYS A N 1
ATOM 1508 C CA . LYS A 1 196 ? -8.328 5.02 -16.047 1 53.91 196 LYS A CA 1
ATOM 1509 C C . LYS A 1 196 ? -8.219 5.18 -17.562 1 53.91 196 LYS A C 1
ATOM 1511 O O . LYS A 1 196 ? -7.223 4.777 -18.172 1 53.91 196 LYS A O 1
ATOM 1516 N N . MET B 1 1 ? -18.984 -3.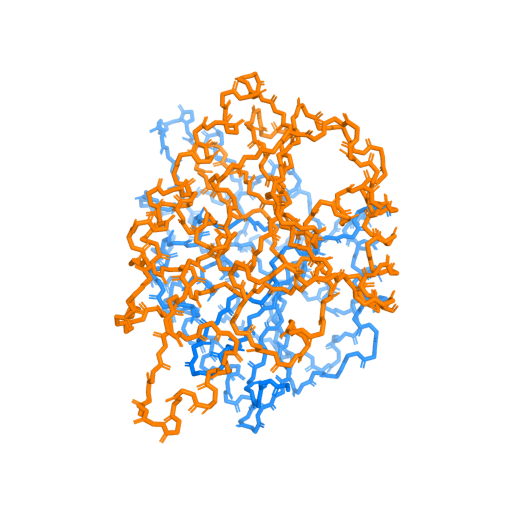711 -5.316 1 34.75 1 MET B N 1
ATOM 1517 C CA . MET B 1 1 ? -18.266 -2.557 -4.766 1 34.75 1 MET B CA 1
ATOM 1518 C C . MET B 1 1 ? -18.328 -2.566 -3.242 1 34.75 1 MET B C 1
ATOM 1520 O O . MET B 1 1 ? -19.391 -2.797 -2.654 1 34.75 1 MET B O 1
ATOM 1524 N N . SER B 1 2 ? -17.391 -3.117 -2.604 1 48.31 2 SER B N 1
ATOM 1525 C CA . SER B 1 2 ? -17.547 -3.283 -1.162 1 48.31 2 SER B CA 1
ATOM 1526 C C . SER B 1 2 ? -18.234 -2.066 -0.537 1 48.31 2 SER B C 1
ATOM 1528 O O . SER B 1 2 ? -17.828 -0.929 -0.791 1 48.31 2 SER B O 1
ATOM 1530 N N . ALA B 1 3 ? -19.516 -2.146 -0.17 1 59.53 3 ALA B N 1
ATOM 1531 C CA . ALA B 1 3 ? -20.484 -1.259 0.473 1 59.53 3 ALA B CA 1
ATOM 1532 C C . ALA B 1 3 ? -19.828 -0.435 1.574 1 59.53 3 ALA B C 1
ATOM 1534 O O . ALA B 1 3 ? -20.453 0.448 2.162 1 59.53 3 ALA B O 1
ATOM 1535 N N . GLY B 1 4 ? -18.422 -0.603 1.716 1 84.75 4 GLY B N 1
ATOM 1536 C CA . GLY B 1 4 ? -17.938 0.104 2.893 1 84.75 4 GLY B CA 1
ATOM 1537 C C . GLY B 1 4 ? -17.266 1.42 2.564 1 84.75 4 GLY B C 1
ATOM 1538 O O . GLY B 1 4 ? -17.078 1.755 1.393 1 84.75 4 GLY B O 1
ATOM 1539 N N . ILE B 1 5 ? -17.047 2.248 3.5 1 93.94 5 ILE B N 1
ATOM 1540 C CA . ILE B 1 5 ? -16.406 3.549 3.404 1 93.94 5 ILE B CA 1
ATOM 1541 C C . ILE B 1 5 ? -14.953 3.373 2.941 1 93.94 5 ILE B C 1
ATOM 1543 O O . ILE B 1 5 ? -14.289 2.412 3.328 1 93.94 5 ILE B O 1
ATOM 1547 N N . GLU B 1 6 ? -14.508 4.242 2.027 1 98 6 GLU B N 1
ATOM 1548 C CA . GLU B 1 6 ? -13.102 4.352 1.649 1 98 6 GLU B CA 1
ATOM 1549 C C . GLU B 1 6 ? -12.477 5.625 2.209 1 98 6 GLU B C 1
ATOM 1551 O O . GLU B 1 6 ? -13.062 6.707 2.107 1 98 6 GLU B O 1
ATOM 1556 N N . LEU B 1 7 ? -11.375 5.504 2.814 1 98.75 7 LEU B N 1
ATOM 1557 C CA . LEU B 1 7 ? -10.586 6.668 3.195 1 98.75 7 LEU B CA 1
ATOM 1558 C C . LEU B 1 7 ? -9.453 6.906 2.195 1 98.75 7 LEU B C 1
ATOM 1560 O O . LEU B 1 7 ? -8.609 6.031 1.987 1 98.75 7 LEU B O 1
ATOM 1564 N N . TRP B 1 8 ? -9.484 8.031 1.559 1 98.88 8 TRP B N 1
ATOM 1565 C CA . TRP B 1 8 ? -8.43 8.453 0.643 1 98.88 8 TRP B CA 1
ATOM 1566 C C . TRP B 1 8 ? -7.426 9.359 1.348 1 98.88 8 TRP B C 1
ATOM 1568 O O . TRP B 1 8 ? -7.762 10.477 1.75 1 98.88 8 TRP B O 1
ATOM 1578 N N . LEU B 1 9 ? -6.25 8.859 1.548 1 98.94 9 LEU B N 1
ATOM 1579 C CA . LEU B 1 9 ? -5.184 9.578 2.23 1 98.94 9 LEU B CA 1
ATOM 1580 C C . LEU B 1 9 ? -4.305 10.32 1.231 1 98.94 9 LEU B C 1
ATOM 1582 O O . LEU B 1 9 ? -3.727 9.711 0.33 1 98.94 9 LEU B O 1
ATOM 1586 N N . VAL B 1 10 ? -4.172 11.625 1.39 1 98.88 10 VAL B N 1
ATOM 1587 C CA . VAL B 1 10 ? -3.334 12.438 0.518 1 98.88 10 VAL B CA 1
ATOM 1588 C C . VAL B 1 10 ? -2.27 13.156 1.346 1 98.88 10 VAL B C 1
ATOM 1590 O O . VAL B 1 10 ? -2.59 14.008 2.182 1 98.88 10 VAL B O 1
ATOM 1593 N N . ARG B 1 11 ? -1.06 12.781 1.126 1 98.88 11 ARG B N 1
ATOM 1594 C CA . ARG B 1 11 ? -0.003 13.586 1.728 1 98.88 11 ARG B CA 1
ATOM 1595 C C . ARG B 1 11 ? 0.2 14.891 0.959 1 98.88 11 ARG B C 1
ATOM 1597 O O . ARG B 1 11 ? 0.128 14.906 -0.271 1 98.88 11 ARG B O 1
ATOM 1604 N N . HIS B 1 12 ? 0.506 15.883 1.672 1 98.75 12 HIS B N 1
ATOM 1605 C CA . HIS B 1 12 ? 0.728 17.172 1.025 1 98.75 12 HIS B CA 1
ATOM 1606 C C . HIS B 1 12 ? 1.892 17.094 0.042 1 98.75 12 HIS B C 1
ATOM 1608 O O . HIS B 1 12 ? 2.693 16.156 0.088 1 98.75 12 HIS B O 1
ATOM 1614 N N . GLY B 1 13 ? 1.965 18.141 -0.825 1 98.25 13 GLY B N 1
ATOM 1615 C CA . GLY B 1 13 ? 3.033 18.234 -1.809 1 98.25 13 GLY B CA 1
ATOM 1616 C C . GLY B 1 13 ? 4.375 18.578 -1.199 1 98.25 13 GLY B C 1
ATOM 1617 O O . GLY B 1 13 ? 4.469 18.859 -0.001 1 98.25 13 GLY B O 1
ATOM 1618 N N . GLU B 1 14 ? 5.332 18.656 -2.035 1 98 14 GLU B N 1
ATOM 1619 C CA . GLU B 1 14 ? 6.727 18.891 -1.661 1 98 14 GLU B CA 1
ATOM 1620 C C . GLU B 1 14 ? 6.918 20.266 -1.033 1 98 14 GLU B C 1
ATOM 1622 O O . GLU B 1 14 ? 6.371 21.25 -1.521 1 98 14 GLU B O 1
ATOM 1627 N N . THR B 1 15 ? 7.602 20.312 0.06 1 98.19 15 THR B N 1
ATOM 1628 C CA . THR B 1 15 ? 8.109 21.516 0.683 1 98.19 15 THR B CA 1
ATOM 1629 C C . THR B 1 15 ? 9.641 21.5 0.747 1 98.19 15 THR B C 1
ATOM 1631 O O . THR B 1 15 ? 10.258 20.453 0.497 1 98.19 15 THR B O 1
ATOM 1634 N N . GLU B 1 16 ? 10.219 22.609 1.097 1 97.12 16 GLU B N 1
ATOM 1635 C CA . GLU B 1 16 ? 11.672 22.641 1.242 1 97.12 16 GLU B CA 1
ATOM 1636 C C . GLU B 1 16 ? 12.141 21.656 2.312 1 97.12 16 GLU B C 1
ATOM 1638 O O . GLU B 1 16 ? 13.164 21 2.15 1 97.12 16 GLU B O 1
ATOM 1643 N N . TRP B 1 17 ? 11.406 21.469 3.383 1 96.12 17 TRP B N 1
ATOM 1644 C CA . TRP B 1 17 ? 11.82 20.594 4.477 1 96.12 17 TRP B CA 1
ATOM 1645 C C . TRP B 1 17 ? 11.516 19.141 4.16 1 96.12 17 TRP B C 1
ATOM 1647 O O . TRP B 1 17 ? 12.234 18.234 4.605 1 96.12 17 TRP B O 1
ATOM 1657 N N . SER B 1 18 ? 10.422 18.844 3.385 1 95.94 18 SER B N 1
ATOM 1658 C CA . SER B 1 18 ? 10.211 17.469 2.957 1 95.94 18 SER B CA 1
ATOM 1659 C C . SER B 1 18 ? 11.32 17.016 2.018 1 95.94 18 SER B C 1
ATOM 1661 O O . SER B 1 18 ? 11.695 15.836 2.021 1 95.94 18 SER B O 1
ATOM 1663 N N . LEU B 1 19 ? 11.891 17.906 1.229 1 95 19 LEU B N 1
ATOM 1664 C CA . LEU B 1 19 ? 12.984 17.609 0.318 1 95 19 LEU B CA 1
ATOM 1665 C C . LEU B 1 19 ? 14.258 17.281 1.092 1 95 19 LEU B C 1
ATOM 1667 O O . LEU B 1 19 ? 14.984 16.344 0.744 1 95 19 LEU B O 1
ATOM 1671 N N . SER B 1 20 ? 14.469 18.031 2.113 1 95.56 20 SER B N 1
ATOM 1672 C CA . SER B 1 20 ? 15.711 17.859 2.863 1 95.56 20 SER B CA 1
ATOM 1673 C C . SER B 1 20 ? 15.57 16.781 3.932 1 95.56 20 SER B C 1
ATOM 1675 O O . SER B 1 20 ? 16.547 16.422 4.586 1 95.56 20 SER B O 1
ATOM 1677 N N . GLY B 1 21 ? 14.352 16.281 4.164 1 95.94 21 GLY B N 1
ATOM 1678 C CA . GLY B 1 21 ? 14.125 15.203 5.105 1 95.94 21 GLY B CA 1
ATOM 1679 C C . GLY B 1 21 ? 14 15.672 6.543 1 95.94 21 GLY B C 1
ATOM 1680 O O . GLY B 1 21 ? 14.227 14.898 7.477 1 95.94 21 GLY B O 1
ATOM 1681 N N . LYS B 1 22 ? 13.727 17 6.734 1 97.62 22 LYS B N 1
ATOM 1682 C CA . LYS B 1 22 ? 13.555 17.531 8.078 1 97.62 22 LYS B CA 1
ATOM 1683 C C . LYS B 1 22 ? 12.203 17.141 8.664 1 97.62 22 LYS B C 1
ATOM 1685 O O . LYS B 1 22 ? 11.188 17.141 7.957 1 97.62 22 LYS B O 1
ATOM 1690 N N . HIS B 1 23 ? 12.234 16.812 9.945 1 98 23 HIS B N 1
ATOM 1691 C CA . HIS B 1 23 ? 10.977 16.594 10.664 1 98 23 HIS B CA 1
ATOM 1692 C C . HIS B 1 23 ? 10.188 17.891 10.781 1 98 23 HIS B C 1
ATOM 1694 O O . HIS B 1 23 ? 10.695 18.891 11.32 1 98 23 HIS B O 1
ATOM 1700 N N . THR B 1 24 ? 8.992 17.875 10.273 1 97.5 24 THR B N 1
ATOM 1701 C CA . THR B 1 24 ? 8.188 19.094 10.211 1 97.5 24 THR B CA 1
ATOM 1702 C C . THR B 1 24 ? 6.805 18.859 10.812 1 97.5 24 THR B C 1
ATOM 1704 O O . THR B 1 24 ? 5.957 18.203 10.203 1 97.5 24 THR B O 1
ATOM 1707 N N . SER B 1 25 ? 6.633 19.391 11.977 1 96.94 25 SER B N 1
ATOM 1708 C CA . SER B 1 25 ? 5.34 19.312 12.641 1 96.94 25 SER B CA 1
ATOM 1709 C C . SER B 1 25 ? 4.605 20.641 12.594 1 96.94 25 SER B C 1
ATOM 1711 O O . SER B 1 25 ? 3.865 20.922 11.648 1 96.94 25 SER B O 1
ATOM 1713 N N . ARG B 1 26 ? 5.031 21.609 13.312 1 95 26 ARG B N 1
ATOM 1714 C CA . ARG B 1 26 ? 4.27 22.828 13.539 1 95 26 ARG B CA 1
ATOM 1715 C C . ARG B 1 26 ? 4.82 23.984 12.695 1 95 26 ARG B C 1
ATOM 1717 O O . ARG B 1 26 ? 4.156 25.016 12.531 1 95 26 ARG B O 1
ATOM 1724 N N . THR B 1 27 ? 6.051 23.875 12.266 1 96.94 27 THR B N 1
ATOM 1725 C CA . THR B 1 27 ? 6.566 24.891 11.367 1 96.94 27 THR B CA 1
ATOM 1726 C C . THR B 1 27 ? 5.758 24.938 10.07 1 96.94 27 THR B C 1
ATOM 1728 O O . THR B 1 27 ? 5.637 23.922 9.375 1 96.94 27 THR B O 1
ATOM 1731 N N . ASP B 1 28 ? 5.23 26.047 9.828 1 97.44 28 ASP B N 1
ATOM 1732 C CA . ASP B 1 28 ? 4.262 26.141 8.734 1 97.44 28 ASP B CA 1
ATOM 1733 C C . ASP B 1 28 ? 4.941 26.562 7.434 1 97.44 28 ASP B C 1
ATOM 1735 O O . ASP B 1 28 ? 4.934 27.734 7.07 1 97.44 28 ASP B O 1
ATOM 1739 N N . ILE B 1 29 ? 5.43 25.641 6.688 1 97.19 29 ILE B N 1
ATOM 1740 C CA . ILE B 1 29 ? 6.223 25.812 5.477 1 97.19 29 ILE B CA 1
ATOM 1741 C C . ILE B 1 29 ? 5.332 25.641 4.246 1 97.19 29 ILE B C 1
ATOM 1743 O O . ILE B 1 29 ? 4.496 24.734 4.199 1 97.19 29 ILE B O 1
ATOM 1747 N N . SER B 1 30 ? 5.539 26.469 3.256 1 97.19 30 SER B N 1
ATOM 1748 C CA . SER B 1 30 ? 4.742 26.422 2.033 1 97.19 30 SER B CA 1
ATOM 1749 C C . SER B 1 30 ? 5.254 25.344 1.08 1 97.19 30 SER B C 1
ATOM 1751 O O . SER B 1 30 ? 6.375 24.859 1.229 1 97.19 30 SER B O 1
ATOM 1753 N N . LEU B 1 31 ? 4.449 25 0.066 1 98.5 31 LEU B N 1
ATOM 1754 C CA . LEU B 1 31 ? 4.863 24.094 -1.005 1 98.5 31 LEU B CA 1
ATOM 1755 C C . LEU B 1 31 ? 5.949 24.734 -1.864 1 98.5 31 LEU B C 1
ATOM 1757 O O . LEU B 1 31 ? 5.965 25.953 -2.043 1 98.5 31 LEU B O 1
ATOM 1761 N N . THR B 1 32 ? 6.812 23.953 -2.428 1 98.31 32 THR B N 1
ATOM 1762 C CA . THR B 1 32 ? 7.684 24.391 -3.512 1 98.31 32 THR B CA 1
ATOM 1763 C C . THR B 1 32 ? 6.902 24.516 -4.816 1 98.31 32 THR B C 1
ATOM 1765 O O . THR B 1 32 ? 5.746 24.094 -4.898 1 98.31 32 THR B O 1
ATOM 1768 N N . ASP B 1 33 ? 7.52 25.062 -5.812 1 97.56 33 ASP B N 1
ATOM 1769 C CA . ASP B 1 33 ? 6.898 25.094 -7.133 1 97.56 33 ASP B CA 1
ATOM 1770 C C . ASP B 1 33 ? 6.625 23.688 -7.648 1 97.56 33 ASP B C 1
ATOM 1772 O O . ASP B 1 33 ? 5.562 23.422 -8.219 1 97.56 33 ASP B O 1
ATOM 1776 N N . GLN B 1 34 ? 7.547 22.844 -7.445 1 95.62 34 GLN B N 1
ATOM 1777 C CA . GLN B 1 34 ? 7.355 21.453 -7.844 1 95.62 34 GLN B CA 1
ATOM 1778 C C . GLN B 1 34 ? 6.215 20.797 -7.059 1 95.62 34 GLN B C 1
ATOM 1780 O O . GLN B 1 34 ? 5.465 19.984 -7.598 1 95.62 34 GLN B O 1
ATOM 1785 N N . GLY B 1 35 ? 6.148 21.125 -5.762 1 97.06 35 GLY B N 1
ATOM 1786 C CA . GLY B 1 35 ? 5.043 20.641 -4.945 1 97.06 35 GLY B CA 1
ATOM 1787 C C . GLY B 1 35 ? 3.686 21.047 -5.488 1 97.06 35 GLY B C 1
ATOM 1788 O O . GLY B 1 35 ? 2.754 20.234 -5.504 1 97.06 35 GLY B O 1
ATOM 1789 N N . ARG B 1 36 ? 3.59 22.25 -5.965 1 97.5 36 ARG B N 1
ATOM 1790 C CA . ARG B 1 36 ? 2.346 22.734 -6.551 1 97.5 36 ARG B CA 1
ATOM 1791 C C . ARG B 1 36 ? 2.049 22.031 -7.871 1 97.5 36 ARG B C 1
ATOM 1793 O O . ARG B 1 36 ? 0.901 21.672 -8.141 1 97.5 36 ARG B O 1
ATOM 1800 N N . LYS B 1 37 ? 3.072 21.844 -8.664 1 95.38 37 LYS B N 1
ATOM 1801 C CA . LYS B 1 37 ? 2.891 21.141 -9.93 1 95.38 37 LYS B CA 1
ATOM 1802 C C . LYS B 1 37 ? 2.377 19.719 -9.695 1 95.38 37 LYS B C 1
ATOM 1804 O O . LYS B 1 37 ? 1.478 19.25 -10.398 1 95.38 37 LYS B O 1
ATOM 1809 N N . ARG B 1 38 ? 2.9 19.062 -8.703 1 93.25 38 ARG B N 1
ATOM 1810 C CA . ARG B 1 38 ? 2.461 17.719 -8.375 1 93.25 38 ARG B CA 1
ATOM 1811 C C . ARG B 1 38 ? 1.026 17.719 -7.859 1 93.25 38 ARG B C 1
ATOM 1813 O O . ARG B 1 38 ? 0.263 16.781 -8.125 1 93.25 38 ARG B O 1
ATOM 1820 N N . ALA B 1 39 ? 0.709 18.734 -7.129 1 94.94 39 ALA B N 1
ATOM 1821 C CA . ALA B 1 39 ? -0.665 18.875 -6.652 1 94.94 39 ALA B CA 1
ATOM 1822 C C . ALA B 1 39 ? -1.637 19.031 -7.816 1 94.94 39 ALA B C 1
ATOM 1824 O O . ALA B 1 39 ? -2.785 18.594 -7.746 1 94.94 39 ALA B O 1
ATOM 1825 N N . GLU B 1 40 ? -1.197 19.672 -8.883 1 96.62 40 GLU B N 1
ATOM 1826 C CA . GLU B 1 40 ? -2.023 19.781 -10.078 1 96.62 40 GLU B CA 1
ATOM 1827 C C . GLU B 1 40 ? -2.271 18.406 -10.703 1 96.62 40 GLU B C 1
ATOM 1829 O O . GLU B 1 40 ? -3.352 18.141 -11.242 1 96.62 40 GLU B O 1
ATOM 1834 N N . ARG B 1 41 ? -1.284 17.562 -10.656 1 95.62 41 ARG B N 1
ATOM 1835 C CA . ARG B 1 41 ? -1.461 16.203 -11.148 1 95.62 41 ARG B CA 1
ATOM 1836 C C . ARG B 1 41 ? -2.48 15.445 -10.305 1 95.62 41 ARG B C 1
ATOM 1838 O O . ARG B 1 41 ? -3.23 14.617 -10.82 1 95.62 41 ARG B O 1
ATOM 1845 N N . LEU B 1 42 ? -2.451 15.742 -9.031 1 95.81 42 LEU B N 1
ATOM 1846 C CA . LEU B 1 42 ? -3.457 15.172 -8.141 1 95.81 42 LEU B CA 1
ATOM 1847 C C . LEU B 1 42 ? -4.859 15.578 -8.578 1 95.81 42 LEU B C 1
ATOM 1849 O O . LEU B 1 42 ? -5.777 14.758 -8.57 1 95.81 42 LEU B O 1
ATOM 1853 N N . ARG B 1 43 ? -5.004 16.812 -8.898 1 96.19 43 ARG B N 1
ATOM 1854 C CA . ARG B 1 43 ? -6.289 17.312 -9.383 1 96.19 43 ARG B CA 1
ATOM 1855 C C . ARG B 1 43 ? -6.777 16.484 -10.578 1 96.19 43 ARG B C 1
ATOM 1857 O O . ARG B 1 43 ? -7.93 16.062 -10.602 1 96.19 43 ARG B O 1
ATOM 1864 N N . ASP B 1 44 ? -5.883 16.25 -11.547 1 95.75 44 ASP B N 1
ATOM 1865 C CA . ASP B 1 44 ? -6.238 15.492 -12.742 1 95.75 44 ASP B CA 1
ATOM 1866 C C . ASP B 1 44 ? -6.613 14.055 -12.383 1 95.75 44 ASP B C 1
ATOM 1868 O O . ASP B 1 44 ? -7.598 13.516 -12.906 1 95.75 44 ASP B O 1
ATOM 1872 N N . TYR B 1 45 ? -5.867 13.5 -11.531 1 95.56 45 TYR B N 1
ATOM 1873 C CA . TYR B 1 45 ? -6.09 12.117 -11.125 1 95.56 45 TYR B CA 1
ATOM 1874 C C . TYR B 1 45 ? -7.414 11.977 -10.375 1 95.56 45 TYR B C 1
ATOM 1876 O O . TYR B 1 45 ? -8.133 10.984 -10.555 1 95.56 45 TYR B O 1
ATOM 1884 N N . LEU B 1 46 ? -7.742 12.945 -9.555 1 96.38 46 LEU B N 1
ATOM 1885 C CA . LEU B 1 46 ? -8.922 12.859 -8.703 1 96.38 46 LEU B CA 1
ATOM 1886 C C . LEU B 1 46 ? -10.141 13.461 -9.398 1 96.38 46 LEU B C 1
ATOM 1888 O O . LEU B 1 46 ? -11.234 13.484 -8.836 1 96.38 46 LEU B O 1
ATOM 1892 N N . LYS B 1 47 ? -9.867 13.938 -10.555 1 93.75 47 LYS B N 1
ATOM 1893 C CA . LYS B 1 47 ? -10.961 14.562 -11.297 1 93.75 47 LYS B CA 1
ATOM 1894 C C . LYS B 1 47 ? -12.156 13.625 -11.422 1 93.75 47 LYS B C 1
ATOM 1896 O O . LYS B 1 47 ? -12 12.461 -11.789 1 93.75 47 LYS B O 1
ATOM 1901 N N . GLY B 1 48 ? -13.312 14.062 -11.031 1 93.88 48 GLY B N 1
ATOM 1902 C CA . GLY B 1 48 ? -14.523 13.266 -11.148 1 93.88 48 GLY B CA 1
ATOM 1903 C C . GLY B 1 48 ? -14.812 12.43 -9.922 1 93.88 48 GLY B C 1
ATOM 1904 O O . GLY B 1 48 ? -15.898 11.859 -9.789 1 93.88 48 GLY B O 1
ATOM 1905 N N . THR B 1 49 ? -13.836 12.328 -9.062 1 95.75 49 THR B N 1
ATOM 1906 C CA . THR B 1 49 ? -14.086 11.617 -7.812 1 95.75 49 THR B CA 1
ATOM 1907 C C . THR B 1 49 ? -14.945 12.461 -6.875 1 95.75 49 THR B C 1
ATOM 1909 O O . THR B 1 49 ? -14.641 13.633 -6.633 1 95.75 49 THR B O 1
ATOM 1912 N N . LYS B 1 50 ? -16.031 11.891 -6.438 1 96.12 50 LYS B N 1
ATOM 1913 C CA . LYS B 1 50 ? -16.891 12.57 -5.473 1 96.12 50 LYS B CA 1
ATOM 1914 C C . LYS B 1 50 ? -16.609 12.094 -4.051 1 96.12 50 LYS B C 1
ATOM 1916 O O . LYS B 1 50 ? -16.719 10.898 -3.764 1 96.12 50 LYS B O 1
ATOM 1921 N N . PHE B 1 51 ? -16.281 13.023 -3.242 1 97.88 51 PHE B N 1
ATOM 1922 C CA . PHE B 1 51 ? -16.062 12.711 -1.835 1 97.88 51 PHE B CA 1
ATOM 1923 C C . PHE B 1 51 ? -17.25 13.156 -0.991 1 97.88 51 PHE B C 1
ATOM 1925 O O . PHE B 1 51 ? -17.766 14.258 -1.178 1 97.88 51 PHE B O 1
ATOM 1932 N N . ASP B 1 52 ? -17.672 12.305 -0.118 1 97.62 52 ASP B N 1
ATOM 1933 C CA . ASP B 1 52 ? -18.734 12.641 0.82 1 97.62 52 ASP B CA 1
ATOM 1934 C C . ASP B 1 52 ? -18.25 13.641 1.868 1 97.62 52 ASP B C 1
ATOM 1936 O O . ASP B 1 52 ? -19.047 14.422 2.398 1 97.62 52 ASP B O 1
ATOM 1940 N N . ALA B 1 53 ? -17.016 13.609 2.164 1 98.38 53 ALA B N 1
ATOM 1941 C CA . ALA B 1 53 ? -16.375 14.547 3.08 1 98.38 53 ALA B CA 1
ATOM 1942 C C . ALA B 1 53 ? -14.891 14.703 2.764 1 98.38 53 ALA B C 1
ATOM 1944 O O . ALA B 1 53 ? -14.258 13.773 2.254 1 98.38 53 ALA B O 1
ATOM 1945 N N . VAL B 1 54 ? -14.406 15.875 3.006 1 98.81 54 VAL B N 1
ATOM 1946 C CA . VAL B 1 54 ? -12.984 16.172 2.873 1 98.81 54 VAL B CA 1
ATOM 1947 C C . VAL B 1 54 ? -12.469 16.844 4.148 1 98.81 54 VAL B C 1
ATOM 1949 O O . VAL B 1 54 ? -13.023 17.844 4.598 1 98.81 54 VAL B O 1
ATOM 1952 N N . PHE B 1 55 ? -11.453 16.219 4.746 1 98.94 55 PHE B N 1
ATOM 1953 C CA . PHE B 1 55 ? -10.781 16.781 5.902 1 98.94 55 PHE B CA 1
ATOM 1954 C C . PHE B 1 55 ? -9.336 17.141 5.566 1 98.94 55 PHE B C 1
ATOM 1956 O O . PHE B 1 55 ? -8.703 16.484 4.746 1 98.94 55 PHE B O 1
ATOM 1963 N N . GLU B 1 56 ? -8.828 18.203 6.195 1 98.94 56 GLU B N 1
ATOM 1964 C CA . GLU B 1 56 ? -7.445 18.594 5.945 1 98.94 56 GLU B CA 1
ATOM 1965 C C . GLU B 1 56 ? -6.762 19.047 7.23 1 98.94 56 GLU B C 1
ATOM 1967 O O . GLU B 1 56 ? -7.426 19.516 8.156 1 98.94 56 GLU B O 1
ATOM 1972 N N . SER B 1 57 ? -5.52 18.828 7.32 1 98.88 57 SER B N 1
ATOM 1973 C CA . SER B 1 57 ? -4.695 19.422 8.367 1 98.88 57 SER B CA 1
ATOM 1974 C C . SER B 1 57 ? -4.77 20.953 8.336 1 98.88 57 SER B C 1
ATOM 1976 O O . SER B 1 57 ? -4.91 21.547 7.266 1 98.88 57 SER B O 1
ATOM 1978 N N . PRO B 1 58 ? -4.598 21.625 9.508 1 98.62 58 PRO B N 1
ATOM 1979 C CA . PRO B 1 58 ? -4.625 23.094 9.531 1 98.62 58 PRO B CA 1
ATOM 1980 C C . PRO B 1 58 ? -3.381 23.719 8.914 1 98.62 58 PRO B C 1
ATOM 1982 O O . PRO B 1 58 ? -3.346 24.922 8.672 1 98.62 58 PRO B O 1
ATOM 1985 N N . MET B 1 59 ? -2.348 22.953 8.648 1 98.62 59 MET B N 1
ATOM 1986 C CA . MET B 1 59 ? -1.099 23.516 8.141 1 98.62 59 MET B CA 1
ATOM 1987 C C . MET B 1 59 ? -1.238 23.922 6.676 1 98.62 59 MET B C 1
ATOM 1989 O O . MET B 1 59 ? -1.896 23.234 5.895 1 98.62 59 MET B O 1
ATOM 1993 N N . GLN B 1 60 ? -0.572 24.906 6.219 1 98.44 60 GLN B N 1
ATOM 1994 C CA . GLN B 1 60 ? -0.785 25.484 4.898 1 98.44 60 GLN B CA 1
ATOM 1995 C C . GLN B 1 60 ? -0.403 24.516 3.793 1 98.44 60 GLN B C 1
ATOM 1997 O O . GLN B 1 60 ? -1.021 24.5 2.727 1 98.44 60 GLN B O 1
ATOM 2002 N N . ARG B 1 61 ? 0.655 23.766 3.977 1 98.69 61 ARG B N 1
ATOM 2003 C CA . ARG B 1 61 ? 1.092 22.828 2.941 1 98.69 61 ARG B CA 1
ATOM 2004 C C . ARG B 1 61 ? -0.01 21.828 2.605 1 98.69 61 ARG B C 1
ATOM 2006 O O . ARG B 1 61 ? -0.2 21.484 1.439 1 98.69 61 ARG B O 1
ATOM 2013 N N . ALA B 1 62 ? -0.768 21.359 3.619 1 98.75 62 ALA B N 1
ATOM 2014 C CA . ALA B 1 62 ? -1.884 20.453 3.391 1 98.75 62 ALA B CA 1
ATOM 2015 C C . ALA B 1 62 ? -3.08 21.188 2.795 1 98.75 62 ALA B C 1
ATOM 2017 O O . ALA B 1 62 ? -3.705 20.703 1.848 1 98.75 62 ALA B O 1
ATOM 2018 N N . ARG B 1 63 ? -3.352 22.359 3.309 1 98.69 63 ARG B N 1
ATOM 2019 C CA . ARG B 1 63 ? -4.484 23.156 2.826 1 98.69 63 ARG B CA 1
ATOM 2020 C C . ARG B 1 63 ? -4.277 23.578 1.376 1 98.69 63 ARG B C 1
ATOM 2022 O O . ARG B 1 63 ? -5.211 23.531 0.571 1 98.69 63 ARG B O 1
ATOM 2029 N N . GLU B 1 64 ? -3.1 24 1.061 1 98.75 64 GLU B N 1
ATOM 2030 C CA . GLU B 1 64 ? -2.789 24.406 -0.308 1 98.75 64 GLU B CA 1
ATOM 2031 C C . GLU B 1 64 ? -2.895 23.219 -1.269 1 98.75 64 GLU B C 1
ATOM 2033 O O . GLU B 1 64 ? -3.434 23.359 -2.369 1 98.75 64 GLU B O 1
ATOM 2038 N N . THR B 1 65 ? -2.387 22.078 -0.864 1 98.75 65 THR B N 1
ATOM 2039 C CA . THR B 1 65 ? -2.492 20.875 -1.686 1 98.75 65 THR B CA 1
ATOM 2040 C C . THR B 1 65 ? -3.955 20.531 -1.954 1 98.75 65 THR B C 1
ATOM 2042 O O . THR B 1 65 ? -4.328 20.234 -3.09 1 98.75 65 THR B O 1
ATOM 2045 N N . CYS B 1 66 ? -4.746 20.578 -0.917 1 98.75 66 CYS B N 1
ATOM 2046 C CA . CYS B 1 66 ? -6.172 20.281 -1.02 1 98.75 66 CYS B CA 1
ATOM 2047 C C . CYS B 1 66 ? -6.863 21.25 -1.974 1 98.75 66 CYS B C 1
ATOM 2049 O O . CYS B 1 66 ? -7.641 20.828 -2.832 1 98.75 66 CYS B O 1
ATOM 2051 N N . ALA B 1 67 ? -6.52 22.531 -1.861 1 98.62 67 ALA B N 1
ATOM 2052 C CA . ALA B 1 67 ? -7.105 23.562 -2.713 1 98.62 67 ALA B CA 1
ATOM 2053 C C . ALA B 1 67 ? -6.719 23.344 -4.176 1 98.62 67 ALA B C 1
ATOM 2055 O O . ALA B 1 67 ? -7.578 23.391 -5.062 1 98.62 67 ALA B O 1
ATOM 2056 N N . ILE B 1 68 ? -5.426 23.125 -4.453 1 98.5 68 ILE B N 1
ATOM 2057 C CA . ILE B 1 68 ? -4.945 22.922 -5.816 1 98.5 68 ILE B CA 1
ATOM 2058 C C . ILE B 1 68 ? -5.582 21.656 -6.41 1 98.5 68 ILE B C 1
ATOM 2060 O O . ILE B 1 68 ? -5.918 21.625 -7.594 1 98.5 68 ILE B O 1
ATOM 2064 N N . ALA B 1 69 ? -5.789 20.641 -5.543 1 98 69 ALA B N 1
ATOM 2065 C CA . ALA B 1 69 ? -6.383 19.375 -5.996 1 98 69 ALA B CA 1
ATOM 2066 C C . ALA B 1 69 ? -7.859 19.562 -6.328 1 98 69 ALA B C 1
ATOM 2068 O O . ALA B 1 69 ? -8.477 18.688 -6.945 1 98 69 ALA B O 1
ATOM 2069 N N . GLY B 1 70 ? -8.453 20.625 -5.871 1 97.75 70 GLY B N 1
ATOM 2070 C CA . GLY B 1 70 ? -9.805 20.953 -6.285 1 97.75 70 GLY B CA 1
ATOM 2071 C C . GLY B 1 70 ? -10.836 20.734 -5.195 1 97.75 70 GLY B C 1
ATOM 2072 O O . GLY B 1 70 ? -12.039 20.75 -5.457 1 97.75 70 GLY B O 1
ATOM 2073 N N . PHE B 1 71 ? -10.344 20.641 -3.936 1 98.38 71 PHE B N 1
ATOM 2074 C CA . PHE B 1 71 ? -11.297 20.25 -2.906 1 98.38 71 PHE B CA 1
ATOM 2075 C C . PHE B 1 71 ? -11.273 21.219 -1.741 1 98.38 71 PHE B C 1
ATOM 2077 O O . PHE B 1 71 ? -11.844 20.953 -0.683 1 98.38 71 PHE B O 1
ATOM 2084 N N . GLY B 1 72 ? -10.633 22.359 -1.919 1 97.88 72 GLY B N 1
ATOM 2085 C CA . GLY B 1 72 ? -10.484 23.359 -0.87 1 97.88 72 GLY B CA 1
ATOM 2086 C C . GLY B 1 72 ? -11.82 23.891 -0.364 1 97.88 72 GLY B C 1
ATOM 2087 O O . GLY B 1 72 ? -11.984 24.125 0.834 1 97.88 72 GLY B O 1
ATOM 2088 N N . SER B 1 73 ? -12.789 24.016 -1.198 1 97.44 73 SER B N 1
ATOM 2089 C CA . SER B 1 73 ? -14.062 24.625 -0.839 1 97.44 73 SER B CA 1
ATOM 2090 C C . SER B 1 73 ? -14.891 23.719 0.061 1 97.44 73 SER B C 1
ATOM 2092 O O . SER B 1 73 ? -15.68 24.188 0.875 1 97.44 73 SER B O 1
ATOM 2094 N N . GLN B 1 74 ? -14.711 22.484 -0.045 1 97.5 74 GLN B N 1
ATOM 2095 C CA . GLN B 1 74 ? -15.523 21.562 0.743 1 97.5 74 GLN B CA 1
ATOM 2096 C C . GLN B 1 74 ? -14.75 21.031 1.941 1 97.5 74 GLN B C 1
ATOM 2098 O O . GLN B 1 74 ? -15.305 20.328 2.785 1 97.5 74 GLN B O 1
ATOM 2103 N N . ALA B 1 75 ? -13.477 21.375 2.051 1 98.75 75 ALA B N 1
ATOM 2104 C CA . ALA B 1 75 ? -12.609 20.797 3.08 1 98.75 75 ALA B CA 1
ATOM 2105 C C . ALA B 1 75 ? -12.938 21.375 4.453 1 98.75 75 ALA B C 1
ATOM 2107 O O . ALA B 1 75 ? -13.203 22.578 4.582 1 98.75 75 ALA B O 1
ATOM 2108 N N . VAL B 1 76 ? -12.938 20.562 5.434 1 98.81 76 VAL B N 1
ATOM 2109 C CA . VAL B 1 76 ? -13.062 20.938 6.836 1 98.81 76 VAL B CA 1
ATOM 2110 C C . VAL B 1 76 ? -11.742 20.688 7.562 1 98.81 76 VAL B C 1
ATOM 2112 O O . VAL B 1 76 ? -11.18 19.594 7.477 1 98.81 76 VAL B O 1
ATOM 2115 N N . VAL B 1 77 ? -11.305 21.688 8.281 1 98.81 77 VAL B N 1
ATOM 2116 C CA . VAL B 1 77 ? -10.062 21.531 9.031 1 98.81 77 VAL B CA 1
ATOM 2117 C C . VAL B 1 77 ? -10.289 20.594 10.211 1 98.81 77 VAL B C 1
ATOM 2119 O O . VAL B 1 77 ? -11.273 20.719 10.938 1 98.81 77 VAL B O 1
ATOM 2122 N N . ASP B 1 78 ? -9.445 19.625 10.359 1 98.81 78 ASP B N 1
ATOM 2123 C CA . ASP B 1 78 ? -9.438 18.688 11.484 1 98.81 78 ASP B CA 1
ATOM 2124 C C . ASP B 1 78 ? -8.078 18.688 12.188 1 98.81 78 ASP B C 1
ATOM 2126 O O . ASP B 1 78 ? -7.094 18.188 11.648 1 98.81 78 ASP B O 1
ATOM 2130 N N . ASP B 1 79 ? -8.023 19.109 13.414 1 98.56 79 ASP B N 1
ATOM 2131 C CA . ASP B 1 79 ? -6.781 19.203 14.164 1 98.56 79 ASP B CA 1
ATOM 2132 C C . ASP B 1 79 ? -6.164 17.828 14.391 1 98.56 79 ASP B C 1
ATOM 2134 O O . ASP B 1 79 ? -4.961 17.703 14.625 1 98.56 79 ASP B O 1
ATOM 2138 N N . GLY B 1 80 ? -6.965 16.812 14.312 1 98.75 80 GLY B N 1
ATOM 2139 C CA . GLY B 1 80 ? -6.453 15.453 14.453 1 98.75 80 GLY B CA 1
ATOM 2140 C C . GLY B 1 80 ? -5.504 15.055 13.344 1 98.75 80 GLY B C 1
ATOM 2141 O O . GLY B 1 80 ? -4.75 14.086 13.484 1 98.75 80 GLY B O 1
ATOM 2142 N N . LEU B 1 81 ? -5.508 15.828 12.266 1 98.88 81 LEU B N 1
ATOM 2143 C CA . LEU B 1 81 ? -4.688 15.516 11.102 1 98.88 81 LEU B CA 1
ATOM 2144 C C . LEU B 1 81 ? -3.354 16.25 11.164 1 98.88 81 LEU B C 1
ATOM 2146 O O . LEU B 1 81 ? -2.529 16.125 10.258 1 98.88 81 LEU B O 1
ATOM 2150 N N . MET B 1 82 ? -3.102 16.969 12.258 1 98.75 82 MET B N 1
ATOM 2151 C CA . MET B 1 82 ? -1.778 17.562 12.438 1 98.75 82 MET B CA 1
ATOM 2152 C C . MET B 1 82 ? -0.696 16.484 12.43 1 98.75 82 MET B C 1
ATOM 2154 O O . MET B 1 82 ? -0.939 15.352 12.844 1 98.75 82 MET B O 1
ATOM 2158 N N . GLU B 1 83 ? 0.464 16.922 11.969 1 98.81 83 GLU B N 1
ATOM 2159 C CA . GLU B 1 83 ? 1.587 15.984 12 1 98.81 83 GLU B CA 1
ATOM 2160 C C . GLU B 1 83 ? 2.037 15.695 13.43 1 98.81 83 GLU B C 1
ATOM 2162 O O . GLU B 1 83 ? 1.672 16.422 14.352 1 98.81 83 GLU B O 1
ATOM 2167 N N . TRP B 1 84 ? 2.744 14.586 13.539 1 98.81 84 TRP B N 1
ATOM 2168 C CA . TRP B 1 84 ? 3.395 14.195 14.789 1 98.81 84 TRP B CA 1
ATOM 2169 C C . TRP B 1 84 ? 4.199 15.352 15.367 1 98.81 84 TRP B C 1
ATOM 2171 O O . TRP B 1 84 ? 5.004 15.969 14.664 1 98.81 84 TRP B O 1
ATOM 2181 N N . ASP B 1 85 ? 3.902 15.703 16.641 1 98.62 85 ASP B N 1
ATOM 2182 C CA . ASP B 1 85 ? 4.73 16.688 17.328 1 98.62 85 ASP B CA 1
ATOM 2183 C C . ASP B 1 85 ? 6.113 16.125 17.656 1 98.62 85 ASP B C 1
ATOM 2185 O O . ASP B 1 85 ? 6.254 15.297 18.562 1 98.62 85 ASP B O 1
ATOM 2189 N N . TYR B 1 86 ? 7.145 16.609 17 1 98.38 86 TYR B N 1
ATOM 2190 C CA . TYR B 1 86 ? 8.484 16.047 17.094 1 98.38 86 TYR B CA 1
ATOM 2191 C C . TYR B 1 86 ? 9.25 16.672 18.266 1 98.38 86 TYR B C 1
ATOM 2193 O O . TYR B 1 86 ? 10.398 16.281 18.531 1 98.38 86 TYR B O 1
ATOM 2201 N N . GLY B 1 87 ? 8.656 17.656 18.891 1 98.25 87 GLY B N 1
ATOM 2202 C CA . GLY B 1 87 ? 9.328 18.297 20.016 1 98.25 87 GLY B CA 1
ATOM 2203 C C . GLY B 1 87 ?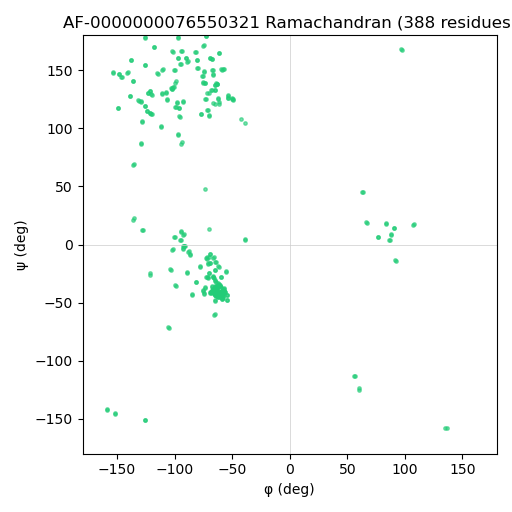 10.664 18.922 19.656 1 98.25 87 GLY B C 1
ATOM 2204 O O . GLY B 1 87 ? 10.75 19.688 18.703 1 98.25 87 GLY B O 1
ATOM 2205 N N . VAL B 1 88 ? 11.688 18.516 20.344 1 97.88 88 VAL B N 1
ATOM 2206 C CA . VAL B 1 88 ? 13 19.141 20.203 1 97.88 88 VAL B CA 1
ATOM 2207 C C . VAL B 1 88 ? 13.609 18.75 18.859 1 97.88 88 VAL B C 1
ATOM 2209 O O . VAL B 1 88 ? 14.617 19.328 18.438 1 97.88 88 VAL B O 1
ATOM 2212 N N . TYR B 1 89 ? 13.047 17.828 18.172 1 98.25 89 TYR B N 1
ATOM 2213 C CA . TYR B 1 89 ? 13.633 17.312 16.938 1 98.25 89 TYR B CA 1
ATOM 2214 C C . TYR B 1 89 ? 13.086 18.062 15.734 1 98.25 89 TYR B C 1
ATOM 2216 O O . TYR B 1 89 ? 13.516 17.828 14.602 1 98.25 89 TYR B O 1
ATOM 2224 N N . GLU B 1 90 ? 12.117 19 15.961 1 98.19 90 GLU B N 1
ATOM 2225 C CA . GLU B 1 90 ? 11.578 19.828 14.891 1 98.19 90 GLU B CA 1
ATOM 2226 C C . GLU B 1 90 ? 12.695 20.484 14.086 1 98.19 90 GLU B C 1
ATOM 2228 O O . GLU B 1 90 ? 13.625 21.062 14.648 1 98.19 90 GLU B O 1
ATOM 2233 N N . GLY B 1 91 ? 12.641 20.266 12.758 1 98.12 91 GLY B N 1
ATOM 2234 C CA . GLY B 1 91 ? 13.578 20.938 11.875 1 98.12 91 GLY B CA 1
ATOM 2235 C C . GLY B 1 91 ? 14.891 20.188 11.719 1 98.12 91 GLY B C 1
ATOM 2236 O O . GLY B 1 91 ? 15.789 20.656 11.016 1 98.12 91 GLY B O 1
ATOM 2237 N N . ARG B 1 92 ? 14.945 19.047 12.32 1 98.12 92 ARG B N 1
ATOM 2238 C CA . ARG B 1 92 ? 16.172 18.25 12.211 1 98.12 92 ARG B CA 1
ATOM 2239 C C . ARG B 1 92 ? 15.938 17 11.367 1 98.12 92 ARG B C 1
ATOM 2241 O O . ARG B 1 92 ? 14.828 16.469 11.336 1 98.12 92 ARG B O 1
ATOM 2248 N N . THR B 1 93 ? 17.016 16.562 10.703 1 97.56 93 THR B N 1
ATOM 2249 C CA . THR B 1 93 ? 16.938 15.312 9.945 1 97.56 93 THR B CA 1
ATOM 2250 C C . THR B 1 93 ? 17.281 14.117 10.828 1 97.56 93 THR B C 1
ATOM 2252 O O . THR B 1 93 ? 17.938 14.266 11.859 1 97.56 93 THR B O 1
ATOM 2255 N N . THR B 1 94 ? 16.828 12.969 10.43 1 96.25 94 THR B N 1
ATOM 2256 C CA . THR B 1 94 ? 17.172 11.734 11.125 1 96.25 94 THR B CA 1
ATOM 2257 C C . THR B 1 94 ? 18.688 11.562 11.188 1 96.25 94 THR B C 1
ATOM 2259 O O . THR B 1 94 ? 19.234 11.18 12.219 1 96.25 94 THR B O 1
ATOM 2262 N N . LYS B 1 95 ? 19.359 11.883 10.094 1 95.56 95 LYS B N 1
ATOM 2263 C CA . LYS B 1 95 ? 20.812 11.766 10.031 1 95.56 95 LYS B CA 1
ATOM 2264 C C . LYS B 1 95 ? 21.484 12.641 11.078 1 95.56 95 LYS B C 1
ATOM 2266 O O . LYS B 1 95 ? 22.391 12.195 11.781 1 95.56 95 LYS B O 1
ATOM 2271 N N . GLU B 1 96 ? 21.031 13.867 11.203 1 97.5 96 GLU B N 1
ATOM 2272 C CA . GLU B 1 96 ? 21.562 14.789 12.203 1 97.5 96 GLU B CA 1
ATOM 2273 C C . GLU B 1 96 ? 21.344 14.258 13.617 1 97.5 96 GLU B C 1
ATOM 2275 O O . GLU B 1 96 ? 22.234 14.336 14.461 1 97.5 96 GLU B O 1
ATOM 2280 N N . ILE B 1 97 ? 20.172 13.734 13.906 1 97.62 97 ILE B N 1
ATOM 2281 C CA . ILE B 1 97 ? 19.812 13.25 15.242 1 97.62 97 ILE B CA 1
ATOM 2282 C C . ILE B 1 97 ? 20.641 12.008 15.57 1 97.62 97 ILE B C 1
ATOM 2284 O O . ILE B 1 97 ? 21.156 11.875 16.688 1 97.62 97 ILE B O 1
ATOM 2288 N N . GLN B 1 98 ? 20.781 11.156 14.562 1 96.31 98 GLN B N 1
ATOM 2289 C CA . GLN B 1 98 ? 21.516 9.906 14.766 1 96.31 98 GLN B CA 1
ATOM 2290 C C . GLN B 1 98 ? 23 10.172 15.023 1 96.31 98 GLN B C 1
ATOM 22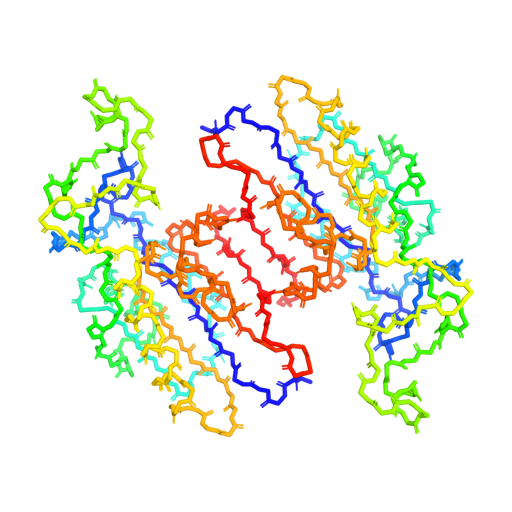92 O O . GLN B 1 98 ? 23.688 9.352 15.625 1 96.31 98 GLN B O 1
ATOM 2297 N N . ALA B 1 99 ? 23.578 11.281 14.516 1 97.5 99 ALA B N 1
ATOM 2298 C CA . ALA B 1 99 ? 24.953 11.672 14.828 1 97.5 99 ALA B CA 1
ATOM 2299 C C . ALA B 1 99 ? 25.125 11.883 16.328 1 97.5 99 ALA B C 1
ATOM 2301 O O . ALA B 1 99 ? 26.219 11.664 16.859 1 97.5 99 ALA B O 1
ATOM 2302 N N . GLU B 1 100 ? 24.094 12.242 17.031 1 97.12 100 GLU B N 1
ATOM 2303 C CA . GLU B 1 100 ? 24.125 12.492 18.469 1 97.12 100 GLU B CA 1
ATOM 2304 C C . GLU B 1 100 ? 23.594 11.297 19.25 1 97.12 100 GLU B C 1
ATOM 2306 O O . GLU B 1 100 ? 24.062 11.016 20.359 1 97.12 100 GLU B O 1
ATOM 2311 N N . ILE B 1 101 ? 22.625 10.602 18.719 1 96.88 101 ILE B N 1
ATOM 2312 C CA . ILE B 1 101 ? 21.984 9.445 19.328 1 96.88 101 ILE B CA 1
ATOM 2313 C C . ILE B 1 101 ? 21.969 8.289 18.328 1 96.88 101 ILE B C 1
ATOM 2315 O O . ILE B 1 101 ? 21 8.117 17.578 1 96.88 101 ILE B O 1
ATOM 2319 N N . PRO B 1 102 ? 22.984 7.527 18.297 1 95.44 102 PRO B N 1
ATOM 2320 C CA . PRO B 1 102 ? 23.062 6.434 17.328 1 95.44 102 PRO B CA 1
ATOM 2321 C C . PRO B 1 102 ? 21.844 5.512 17.391 1 95.44 102 PRO B C 1
ATOM 2323 O O . PRO B 1 102 ? 21.406 5.121 18.469 1 95.44 102 PRO B O 1
ATOM 2326 N N . GLY B 1 103 ? 21.25 5.277 16.25 1 94.19 103 GLY B N 1
ATOM 2327 C CA . GLY B 1 103 ? 20.125 4.363 16.141 1 94.19 103 GLY B CA 1
ATOM 2328 C C . GLY B 1 103 ? 18.781 5.031 16.391 1 94.19 103 GLY B C 1
ATOM 2329 O O . GLY B 1 103 ? 17.75 4.359 16.453 1 94.19 103 GLY B O 1
ATOM 2330 N N . TRP B 1 104 ? 18.781 6.32 16.5 1 96.06 104 TRP B N 1
ATOM 2331 C CA . TRP B 1 104 ? 17.562 7.051 16.797 1 96.06 104 TRP B CA 1
ATOM 2332 C C . TRP B 1 104 ? 16.531 6.871 15.672 1 96.06 104 TRP B C 1
ATOM 2334 O O . TRP B 1 104 ? 16.891 6.902 14.492 1 96.06 104 TRP B O 1
ATOM 2344 N N . SER B 1 105 ? 15.289 6.691 16.078 1 96.25 105 SER B N 1
ATOM 2345 C CA . SER B 1 105 ? 14.133 6.688 15.188 1 96.25 105 SER B CA 1
ATOM 2346 C C . SER B 1 105 ? 12.906 7.285 15.875 1 96.25 105 SER B C 1
ATOM 2348 O O . SER B 1 105 ? 12.695 7.066 17.062 1 96.25 105 SER B O 1
ATOM 2350 N N . VAL B 1 106 ? 12.156 7.957 15.102 1 96.25 106 VAL B N 1
ATOM 2351 C CA . VAL B 1 106 ? 10.938 8.547 15.641 1 96.25 106 VAL B CA 1
ATOM 2352 C C . VAL B 1 106 ? 10.016 7.441 16.156 1 96.25 106 VAL B C 1
ATOM 2354 O O . VAL B 1 106 ? 9.195 7.672 17.047 1 96.25 106 VAL B O 1
ATOM 2357 N N . TRP B 1 107 ? 10.203 6.23 15.742 1 97.12 107 TRP B N 1
ATOM 2358 C CA . TRP B 1 107 ? 9.273 5.129 15.992 1 97.12 107 TRP B CA 1
ATOM 2359 C C . TRP B 1 107 ? 9.602 4.426 17.297 1 97.12 107 TRP B C 1
ATOM 2361 O O . TRP B 1 107 ? 8.75 3.742 17.875 1 97.12 107 TRP B O 1
ATOM 2371 N N . VAL B 1 108 ? 10.828 4.547 17.703 1 94.12 108 VAL B N 1
ATOM 2372 C CA . VAL B 1 108 ? 11.242 3.707 18.828 1 94.12 108 VAL B CA 1
ATOM 2373 C C . VAL B 1 108 ? 11.727 4.586 19.969 1 94.12 108 VAL B C 1
ATOM 2375 O O . VAL B 1 108 ? 11.586 4.219 21.141 1 94.12 108 VAL B O 1
ATOM 2378 N N . ASN B 1 109 ? 12.172 5.766 19.672 1 96.56 109 ASN B N 1
ATOM 2379 C CA . ASN B 1 109 ? 12.742 6.625 20.703 1 96.56 109 ASN B CA 1
ATOM 2380 C C . ASN B 1 109 ? 11.711 7.602 21.266 1 96.56 109 ASN B C 1
ATOM 2382 O O . ASN B 1 109 ? 10.727 7.922 20.578 1 96.56 109 ASN B O 1
ATOM 2386 N N . GLU B 1 110 ? 12.008 7.996 22.484 1 96.25 110 GLU B N 1
ATOM 2387 C CA . GLU B 1 110 ? 11.188 9.047 23.062 1 96.25 110 GLU B CA 1
ATOM 2388 C C . GLU B 1 110 ? 11.336 10.359 22.297 1 96.25 110 GLU B C 1
ATOM 2390 O O . GLU B 1 110 ? 12.445 10.758 21.953 1 96.25 110 GLU B O 1
ATOM 2395 N N . ILE B 1 111 ? 10.219 10.977 22.109 1 98 111 ILE B N 1
ATOM 2396 C CA . ILE B 1 111 ? 10.219 12.297 21.484 1 98 111 ILE B CA 1
ATOM 2397 C C . ILE B 1 111 ? 10.172 13.383 22.547 1 98 111 ILE B C 1
ATOM 2399 O O . ILE B 1 111 ? 9.094 13.812 22.969 1 98 111 ILE B O 1
ATOM 2403 N N . VAL B 1 112 ? 11.289 13.836 22.891 1 97.19 112 VAL B N 1
ATOM 2404 C CA . VAL B 1 112 ? 11.422 14.797 23.969 1 97.19 112 VAL B CA 1
ATOM 2405 C C . VAL B 1 112 ? 10.68 16.078 23.609 1 97.19 112 VAL B C 1
ATOM 2407 O O . VAL B 1 112 ? 10.906 16.656 22.547 1 97.19 112 VAL B O 1
ATOM 2410 N N . GLY B 1 113 ? 9.766 16.469 24.531 1 97.94 113 GLY B N 1
ATOM 2411 C CA . GLY B 1 113 ? 9.031 17.719 24.312 1 97.94 113 GLY B CA 1
ATOM 2412 C C . GLY B 1 113 ? 7.934 17.578 23.281 1 97.94 113 GLY B C 1
ATOM 2413 O O . GLY B 1 113 ? 7.352 18.578 22.844 1 97.94 113 GLY B O 1
ATOM 2414 N N . GLY B 1 114 ? 7.672 16.359 22.797 1 98.31 114 GLY B N 1
ATOM 2415 C CA . GLY B 1 114 ? 6.676 16.109 21.781 1 98.31 114 GLY B CA 1
ATOM 2416 C C . GLY B 1 114 ? 5.652 15.062 22.188 1 98.31 114 GLY B C 1
ATOM 2417 O O . GLY B 1 114 ? 5.281 14.977 23.359 1 98.31 114 GLY B O 1
ATOM 2418 N N . GLU B 1 115 ? 5.121 14.383 21.25 1 98.12 115 GLU B N 1
ATOM 2419 C CA . GLU B 1 115 ? 4.105 13.359 21.453 1 98.12 115 GLU B CA 1
ATOM 2420 C C . GLU B 1 115 ? 4.715 11.961 21.422 1 98.12 115 GLU B C 1
ATOM 2422 O O . GLU B 1 115 ? 5.695 11.727 20.703 1 98.12 115 GLU B O 1
ATOM 2427 N N . THR B 1 116 ? 4.113 11.102 22.141 1 98.06 116 THR B N 1
ATOM 2428 C CA . THR B 1 116 ? 4.449 9.695 21.969 1 98.06 116 THR B CA 1
ATOM 2429 C C . THR B 1 116 ? 3.729 9.109 20.75 1 98.06 116 THR B C 1
ATOM 2431 O O . THR B 1 116 ? 2.699 9.641 20.328 1 98.06 116 THR B O 1
ATOM 2434 N N . VAL B 1 117 ? 4.273 8.047 20.281 1 98.38 117 VAL B N 1
ATOM 2435 C CA . VAL B 1 117 ? 3.65 7.406 19.141 1 98.38 117 VAL B CA 1
ATOM 2436 C C . VAL B 1 117 ? 2.238 6.953 19.5 1 98.38 117 VAL B C 1
ATOM 2438 O O . VAL B 1 117 ? 1.329 7.004 18.672 1 98.38 117 VAL B O 1
ATOM 2441 N N . GLU B 1 118 ? 1.985 6.543 20.703 1 98.19 118 GLU B N 1
ATOM 2442 C CA . GLU B 1 118 ? 0.675 6.086 21.156 1 98.19 118 GLU B CA 1
ATOM 2443 C C . GLU B 1 118 ? -0.341 7.227 21.141 1 98.19 118 GLU B C 1
ATOM 2445 O O . GLU B 1 118 ? -1.501 7.023 20.781 1 98.19 118 GLU B O 1
ATOM 2450 N N . HIS B 1 119 ? 0.15 8.375 21.531 1 98.31 119 HIS B N 1
ATOM 2451 C CA . HIS B 1 119 ? -0.7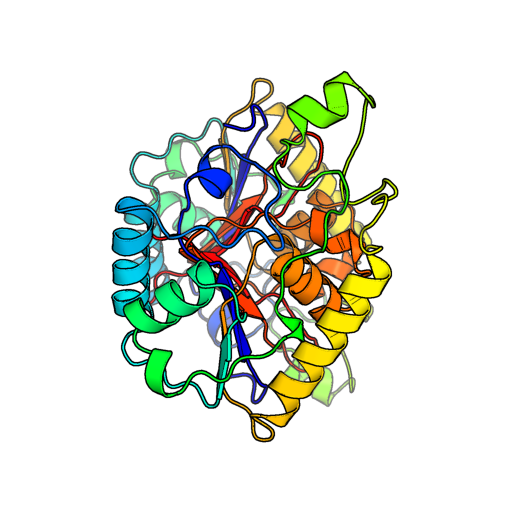36 9.539 21.5 1 98.31 119 HIS B CA 1
ATOM 2452 C C . HIS B 1 119 ? -1.139 9.891 20.078 1 98.31 119 HIS B C 1
ATOM 2454 O O . HIS B 1 119 ? -2.303 10.211 19.812 1 98.31 119 HIS B O 1
ATOM 2460 N N . VAL B 1 120 ? -0.176 9.828 19.188 1 98.75 120 VAL B N 1
ATOM 2461 C CA . VAL B 1 120 ? -0.49 10.078 17.781 1 98.75 120 VAL B CA 1
ATOM 2462 C C . VAL B 1 120 ? -1.475 9.023 17.281 1 98.75 120 VAL B C 1
ATOM 2464 O O . VAL B 1 120 ? -2.393 9.336 16.516 1 98.75 120 VAL B O 1
ATOM 2467 N N . GLY B 1 121 ? -1.258 7.754 17.719 1 98.81 121 GLY B N 1
ATOM 2468 C CA . GLY B 1 121 ? -2.182 6.688 17.375 1 98.81 121 GLY B CA 1
ATOM 2469 C C . GLY B 1 121 ? -3.602 6.953 17.844 1 98.81 121 GLY B C 1
ATOM 2470 O O . GLY B 1 121 ? -4.559 6.723 17.094 1 98.81 121 GLY B O 1
ATOM 2471 N N . GLU B 1 122 ? -3.725 7.469 19.031 1 98.69 122 GLU B N 1
ATOM 2472 C CA . GLU B 1 122 ? -5.039 7.801 19.578 1 98.69 122 GLU B CA 1
ATOM 2473 C C . GLU B 1 122 ? -5.707 8.906 18.766 1 98.69 122 GLU B C 1
ATOM 2475 O O . GLU B 1 122 ? -6.91 8.852 18.5 1 98.69 122 GLU B O 1
ATOM 2480 N N . ARG B 1 123 ? -4.91 9.859 18.422 1 98.56 123 ARG B N 1
ATOM 2481 C CA . ARG B 1 123 ? -5.434 10.922 17.562 1 98.56 123 ARG B CA 1
ATOM 2482 C C . ARG B 1 123 ? -5.883 10.375 16.219 1 98.56 123 ARG B C 1
ATOM 2484 O O . ARG B 1 123 ? -6.949 10.75 15.711 1 98.56 123 ARG B O 1
ATOM 2491 N N . ALA B 1 124 ? -5.117 9.492 15.664 1 98.88 124 ALA B N 1
ATOM 2492 C CA . ALA B 1 124 ? -5.469 8.852 14.398 1 98.88 124 ALA B CA 1
ATOM 2493 C C . ALA B 1 124 ? -6.781 8.086 14.516 1 98.88 124 ALA B C 1
ATOM 2495 O O . ALA B 1 124 ? -7.621 8.141 13.617 1 98.88 124 ALA B O 1
ATOM 2496 N N . ASP B 1 125 ? -6.961 7.391 15.625 1 98.88 125 ASP B N 1
ATOM 2497 C CA . ASP B 1 125 ? -8.211 6.68 15.867 1 98.88 125 ASP B CA 1
ATOM 2498 C C . ASP B 1 125 ? -9.398 7.641 15.859 1 98.88 125 ASP B C 1
ATOM 2500 O O . ASP B 1 125 ? -10.469 7.316 15.336 1 98.88 125 ASP B O 1
ATOM 2504 N N . GLY B 1 126 ? -9.188 8.797 16.438 1 98.88 126 GLY B N 1
ATOM 2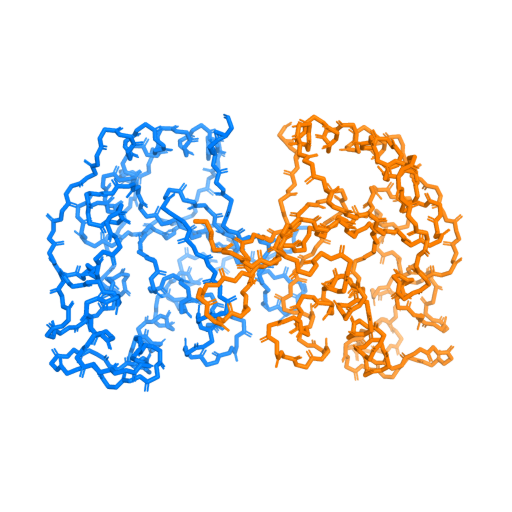505 C CA . GLY B 1 126 ? -10.227 9.812 16.422 1 98.88 126 GLY B CA 1
ATOM 2506 C C . GLY B 1 126 ? -10.57 10.297 15.031 1 98.88 126 GLY B C 1
ATOM 2507 O O . GLY B 1 126 ? -11.75 10.477 14.703 1 98.88 126 GLY B O 1
ATOM 2508 N N . VAL B 1 127 ? -9.57 10.5 14.211 1 98.88 127 VAL B N 1
ATOM 2509 C CA . VAL B 1 127 ? -9.773 10.922 12.828 1 98.88 127 VAL B CA 1
ATOM 2510 C C . VAL B 1 127 ? -10.547 9.852 12.07 1 98.88 127 VAL B C 1
ATOM 2512 O O . VAL B 1 127 ? -11.477 10.156 11.32 1 98.88 127 VAL B O 1
ATOM 2515 N N . ILE B 1 128 ? -10.18 8.57 12.227 1 98.75 128 ILE B N 1
ATOM 2516 C CA . ILE B 1 128 ? -10.859 7.453 11.586 1 98.75 128 ILE B CA 1
ATOM 2517 C C . ILE B 1 128 ? -12.336 7.449 11.984 1 98.75 128 ILE B C 1
ATOM 2519 O O . ILE B 1 128 ? -13.219 7.312 11.133 1 98.75 128 ILE B O 1
ATOM 2523 N N . ALA B 1 129 ? -12.594 7.652 13.266 1 98.44 129 ALA B N 1
ATOM 2524 C CA . ALA B 1 129 ? -13.969 7.66 13.758 1 98.44 129 ALA B CA 1
ATOM 2525 C C . ALA B 1 129 ? -14.781 8.781 13.117 1 98.44 129 ALA B C 1
ATOM 2527 O O . ALA B 1 129 ? -15.922 8.578 12.711 1 98.44 129 ALA B O 1
ATOM 2528 N N . ARG B 1 130 ? -14.195 9.945 13.031 1 98.25 130 ARG B N 1
ATOM 2529 C CA . ARG B 1 130 ? -14.883 11.078 12.438 1 98.25 130 ARG B CA 1
ATOM 2530 C C . ARG B 1 130 ? -15.109 10.859 10.945 1 98.25 130 ARG B C 1
ATOM 2532 O O . ARG B 1 130 ? -16.172 11.211 10.406 1 98.25 130 ARG B O 1
ATOM 2539 N N . ALA B 1 131 ? -14.141 10.289 10.273 1 98 131 ALA B N 1
ATOM 2540 C CA . ALA B 1 131 ? -14.289 10 8.844 1 98 131 ALA B CA 1
ATOM 2541 C C . ALA B 1 131 ? -15.422 9.008 8.602 1 98 131 ALA B C 1
ATOM 2543 O O . ALA B 1 131 ? -16.234 9.195 7.695 1 98 131 ALA B O 1
ATOM 2544 N N . LEU B 1 132 ? -15.492 7.969 9.422 1 96.94 132 LEU B N 1
ATOM 2545 C CA . LEU B 1 132 ? -16.547 6.965 9.297 1 96.94 132 LEU B CA 1
ATOM 2546 C C . LEU B 1 132 ? -17.922 7.578 9.555 1 96.94 132 LEU B C 1
ATOM 2548 O O . LEU B 1 132 ? -18.891 7.246 8.875 1 96.94 132 LEU B O 1
ATOM 2552 N N . ALA B 1 133 ? -17.953 8.492 10.5 1 97.12 133 ALA B N 1
ATOM 2553 C CA . ALA B 1 133 ? -19.219 9.156 10.844 1 97.12 133 ALA B CA 1
ATOM 2554 C C . ALA B 1 133 ? -19.656 10.094 9.727 1 97.12 133 ALA B C 1
ATOM 2556 O O . ALA B 1 133 ? -20.859 10.367 9.57 1 97.12 133 ALA B O 1
ATOM 2557 N N . ALA B 1 134 ? -18.719 10.555 8.953 1 96.44 134 ALA B N 1
ATOM 2558 C CA . ALA B 1 134 ? -19.016 11.523 7.902 1 96.44 134 ALA B CA 1
ATOM 2559 C C . ALA B 1 134 ? -19.641 10.844 6.688 1 96.44 134 ALA B C 1
ATOM 2561 O O . ALA B 1 134 ? -20.219 11.508 5.828 1 96.44 134 ALA B O 1
ATOM 2562 N N . ALA B 1 135 ? -19.484 9.516 6.57 1 93.44 135 ALA B N 1
ATOM 2563 C CA . ALA B 1 135 ? -20.078 8.758 5.477 1 93.44 135 ALA B CA 1
ATOM 2564 C C . ALA B 1 135 ? -20.703 7.461 5.988 1 93.44 135 ALA B C 1
ATOM 2566 O O . ALA B 1 135 ? -20.297 6.367 5.59 1 93.44 135 ALA B O 1
ATOM 2567 N N . PRO B 1 136 ? -21.719 7.582 6.699 1 85.88 136 PRO B N 1
ATOM 2568 C CA . PRO B 1 136 ? -22.297 6.422 7.387 1 85.88 136 PRO B CA 1
ATOM 2569 C C . PRO B 1 136 ? -22.875 5.391 6.422 1 85.88 136 PRO B C 1
ATOM 2571 O O . PRO B 1 136 ? -22.938 4.203 6.746 1 85.88 136 PRO B O 1
ATOM 2574 N N . ALA B 1 137 ? -23.297 5.797 5.285 1 86.81 137 ALA B N 1
ATOM 2575 C CA . ALA B 1 137 ? -23.891 4.871 4.32 1 86.81 137 ALA B CA 1
ATOM 2576 C C . ALA B 1 137 ? -22.844 4.332 3.359 1 86.81 137 ALA B C 1
ATOM 2578 O O . ALA B 1 137 ? -23.172 3.666 2.375 1 86.81 137 ALA B O 1
ATOM 2579 N N . GLY B 1 138 ? -21.703 4.629 3.654 1 87.56 138 GLY B N 1
ATOM 2580 C CA . GLY B 1 138 ? -20.641 4.309 2.715 1 87.56 138 GLY B CA 1
ATOM 2581 C C . GLY B 1 138 ? -20.25 5.484 1.839 1 87.56 138 GLY B C 1
ATOM 2582 O O . GLY B 1 138 ? -20.891 6.539 1.881 1 87.56 138 GLY B O 1
ATOM 2583 N N . GLY B 1 139 ? -19.156 5.332 1.178 1 95.56 139 GLY B N 1
ATOM 2584 C CA . GLY B 1 139 ? -18.672 6.391 0.31 1 95.56 139 GLY B CA 1
ATOM 2585 C C . GLY B 1 139 ? -17.172 6.629 0.451 1 95.56 139 GLY B C 1
ATOM 2586 O O . GLY B 1 139 ? -16.438 5.723 0.832 1 95.56 139 GLY B O 1
ATOM 2587 N N . LYS B 1 140 ? -16.828 7.891 0.027 1 98.31 140 LYS B N 1
ATOM 2588 C CA . LYS B 1 140 ? -15.414 8.227 0.014 1 98.31 140 LYS B CA 1
ATOM 2589 C C . LYS B 1 140 ? -15.133 9.461 0.87 1 98.31 140 LYS B C 1
ATOM 2591 O O . LYS B 1 140 ? -15.867 10.445 0.808 1 98.31 140 LYS B O 1
ATOM 2596 N N . VAL B 1 141 ? -14.18 9.367 1.723 1 98.75 141 VAL B N 1
ATOM 2597 C CA . VAL B 1 141 ? -13.703 10.484 2.527 1 98.75 141 VAL B CA 1
ATOM 2598 C C . VAL B 1 141 ? -12.227 10.75 2.238 1 98.75 141 VAL B C 1
ATOM 2600 O O . VAL B 1 141 ? -11.414 9.828 2.254 1 98.75 141 VAL B O 1
ATOM 2603 N N . ALA B 1 142 ? -11.891 12.008 1.941 1 98.88 142 ALA B N 1
ATOM 2604 C CA . ALA B 1 142 ? -10.5 12.375 1.682 1 98.88 142 ALA B CA 1
ATOM 2605 C C . ALA B 1 142 ? -9.867 13.039 2.902 1 98.88 142 ALA B C 1
ATOM 2607 O O . ALA B 1 142 ? -10.508 13.852 3.57 1 98.88 142 ALA B O 1
ATOM 2608 N N . LEU B 1 143 ? -8.68 12.641 3.199 1 98.94 143 LEU B N 1
ATOM 2609 C CA . LEU B 1 143 ? -7.875 13.219 4.27 1 98.94 143 LEU B CA 1
ATOM 2610 C C . LEU B 1 143 ? -6.57 13.797 3.727 1 98.94 143 LEU B C 1
ATOM 2612 O O . LEU B 1 143 ? -5.719 13.047 3.24 1 98.94 143 LEU B O 1
ATOM 2616 N N . PHE B 1 144 ? -6.387 15.094 3.746 1 98.94 144 PHE B N 1
ATOM 2617 C CA . PHE B 1 144 ? -5.152 15.766 3.344 1 98.94 144 PHE B CA 1
ATOM 2618 C C . PHE B 1 144 ? -4.281 16.062 4.555 1 98.94 144 PHE B C 1
ATOM 2620 O O . PHE B 1 144 ? -4.66 16.875 5.414 1 98.94 144 PHE B O 1
ATOM 2627 N N . ALA B 1 145 ? -3.096 15.484 4.59 1 98.88 145 ALA B N 1
ATOM 2628 C CA . ALA B 1 145 ? -2.307 15.602 5.812 1 98.88 145 ALA B CA 1
ATOM 2629 C C . ALA B 1 145 ? -0.826 15.352 5.535 1 98.88 145 ALA B C 1
ATOM 2631 O O . ALA B 1 145 ? -0.275 15.867 4.562 1 98.88 145 ALA B O 1
ATOM 2632 N N . HIS B 1 146 ? -0.188 14.68 6.488 1 98.88 146 HIS B N 1
ATOM 2633 C CA . HIS B 1 146 ? 1.27 14.625 6.5 1 98.88 146 HIS B CA 1
ATOM 2634 C C . HIS B 1 146 ? 1.769 13.188 6.531 1 98.88 146 HIS B C 1
ATOM 2636 O O . HIS B 1 146 ? 0.975 12.242 6.434 1 98.88 146 HIS B O 1
ATOM 2642 N N . ALA B 1 147 ? 3.047 13.031 6.516 1 98.69 147 ALA B N 1
ATOM 2643 C CA . ALA B 1 147 ? 3.689 11.734 6.32 1 98.69 147 ALA B CA 1
ATOM 2644 C C . ALA B 1 147 ? 3.396 10.797 7.492 1 98.69 147 ALA B C 1
ATOM 2646 O O . ALA B 1 147 ? 2.709 9.789 7.328 1 98.69 147 ALA B O 1
ATOM 2647 N N . HIS B 1 148 ? 3.785 11.156 8.688 1 98.81 148 HIS B N 1
ATOM 2648 C CA . HIS B 1 148 ? 3.76 10.203 9.789 1 98.81 148 HIS B CA 1
ATOM 2649 C C . HIS B 1 148 ? 2.338 9.969 10.289 1 98.81 148 HIS B C 1
ATOM 2651 O O . HIS B 1 148 ? 1.954 8.836 10.578 1 98.81 148 HIS B O 1
ATOM 2657 N N . ILE B 1 149 ? 1.521 11.016 10.367 1 98.94 149 ILE B N 1
ATOM 2658 C CA . ILE B 1 149 ? 0.157 10.852 10.859 1 98.94 149 ILE B CA 1
ATOM 2659 C C . ILE B 1 149 ? -0.62 9.938 9.914 1 98.94 149 ILE B C 1
ATOM 2661 O O . ILE B 1 149 ? -1.395 9.086 10.359 1 98.94 149 ILE B O 1
ATOM 2665 N N . LEU B 1 150 ? -0.413 10.023 8.594 1 98.94 150 LEU B N 1
ATOM 2666 C CA . LEU B 1 150 ? -1.145 9.188 7.645 1 98.94 150 LEU B CA 1
ATOM 2667 C C . LEU B 1 150 ? -0.644 7.746 7.688 1 98.94 150 LEU B C 1
ATOM 2669 O O . LEU B 1 150 ? -1.428 6.809 7.531 1 98.94 150 LEU B O 1
ATOM 2673 N N . ARG B 1 151 ? 0.646 7.566 7.871 1 98.94 151 ARG B N 1
ATOM 2674 C CA . ARG B 1 151 ? 1.204 6.23 8.023 1 98.94 151 ARG B CA 1
ATOM 2675 C C . ARG B 1 151 ? 0.641 5.539 9.266 1 98.94 151 ARG B C 1
ATOM 2677 O O . ARG B 1 151 ? 0.274 4.363 9.211 1 98.94 151 ARG B O 1
ATOM 2684 N N . ILE B 1 152 ? 0.562 6.285 10.352 1 98.94 152 ILE B N 1
ATOM 2685 C CA . ILE B 1 152 ? 0.021 5.762 11.602 1 98.94 152 ILE B CA 1
ATOM 2686 C C . ILE B 1 152 ? -1.47 5.473 11.438 1 98.94 152 ILE B C 1
ATOM 2688 O O . ILE B 1 152 ? -1.966 4.445 11.906 1 98.94 152 ILE B O 1
ATOM 2692 N N . LEU B 1 153 ? -2.166 6.379 10.766 1 98.94 153 LEU B N 1
ATOM 2693 C CA . LEU B 1 153 ? -3.588 6.195 10.5 1 98.94 153 LEU B CA 1
ATOM 2694 C C . LEU B 1 153 ? -3.832 4.902 9.727 1 98.94 153 LEU B C 1
ATOM 2696 O O . LEU B 1 153 ? -4.754 4.148 10.047 1 98.94 153 LEU B O 1
ATOM 2700 N N . ALA B 1 154 ? -3.031 4.594 8.75 1 98.94 154 ALA B N 1
ATOM 2701 C CA . ALA B 1 154 ? -3.154 3.365 7.977 1 98.94 154 ALA B CA 1
ATOM 2702 C C . ALA B 1 154 ? -2.93 2.137 8.852 1 98.94 154 ALA B C 1
ATOM 2704 O O . ALA B 1 154 ? -3.676 1.159 8.766 1 98.94 154 ALA B O 1
ATOM 2705 N N . ALA B 1 155 ? -1.883 2.207 9.695 1 98.94 155 ALA B N 1
ATOM 2706 C CA . ALA B 1 155 ? -1.614 1.1 10.609 1 98.94 155 ALA B CA 1
ATOM 2707 C C . ALA B 1 155 ? -2.805 0.848 11.531 1 98.94 155 ALA B C 1
ATOM 2709 O O . ALA B 1 155 ? -3.25 -0.292 11.68 1 98.94 155 ALA B O 1
ATOM 2710 N N . ARG B 1 156 ? -3.326 1.915 12.086 1 98.94 156 ARG B N 1
ATOM 2711 C CA . ARG B 1 156 ? -4.457 1.805 13 1 98.94 156 ARG B CA 1
ATOM 2712 C C . ARG B 1 156 ? -5.699 1.289 12.281 1 98.94 156 ARG B C 1
ATOM 2714 O O . ARG B 1 156 ? -6.465 0.5 12.836 1 98.94 156 ARG B O 1
ATOM 2721 N N . TRP B 1 157 ? -5.906 1.725 11.062 1 98.88 157 TRP B N 1
ATOM 2722 C CA . TRP B 1 157 ? -7.039 1.269 10.258 1 98.88 157 TRP B CA 1
ATOM 2723 C C . TRP B 1 157 ? -7.055 -0.252 10.156 1 98.88 157 TRP B C 1
ATOM 2725 O O . TRP B 1 157 ? -8.102 -0.882 10.328 1 98.88 157 TRP B O 1
ATOM 2735 N N . ILE B 1 158 ? -5.883 -0.814 9.938 1 98.75 158 ILE B N 1
ATOM 2736 C CA . ILE B 1 158 ? -5.852 -2.252 9.695 1 98.75 158 ILE B CA 1
ATOM 2737 C C . ILE B 1 158 ? -5.574 -2.988 11 1 98.75 158 ILE B C 1
ATOM 2739 O O . ILE B 1 158 ? -5.152 -4.148 10.992 1 98.75 158 ILE B O 1
ATOM 2743 N N . GLY B 1 159 ? -5.629 -2.301 12.141 1 98.38 159 GLY B N 1
ATOM 2744 C CA . GLY B 1 159 ? -5.672 -2.939 13.453 1 98.38 159 GLY B CA 1
ATOM 2745 C C . GLY B 1 159 ? -4.297 -3.162 14.047 1 98.38 159 GLY B C 1
ATOM 2746 O O . GLY B 1 159 ? -4.141 -3.953 14.984 1 98.38 159 GLY B O 1
ATOM 2747 N N . LEU B 1 160 ? -3.32 -2.541 13.508 1 98.69 160 LEU B N 1
ATOM 2748 C CA . LEU B 1 160 ? -1.974 -2.664 14.055 1 98.69 160 LEU B CA 1
ATOM 2749 C C . LEU B 1 160 ? -1.68 -1.531 15.039 1 98.69 160 LEU B C 1
ATOM 2751 O O . LEU B 1 160 ? -2.451 -0.576 15.141 1 98.69 160 LEU B O 1
ATOM 2755 N N . GLU B 1 161 ? -0.623 -1.693 15.781 1 98.5 161 GLU B N 1
ATOM 2756 C CA . GLU B 1 161 ? -0.187 -0.639 16.688 1 98.5 161 GLU B CA 1
ATOM 2757 C C . GLU B 1 161 ? 0.304 0.585 15.922 1 98.5 161 GLU B C 1
ATOM 2759 O O . GLU B 1 161 ? 0.692 0.48 14.758 1 98.5 161 GLU B O 1
ATOM 2764 N N . ALA B 1 162 ? 0.32 1.703 16.625 1 98.62 162 ALA B N 1
ATOM 2765 C CA . ALA B 1 162 ? 0.698 2.969 16.016 1 98.62 162 ALA B CA 1
ATOM 2766 C C . ALA B 1 162 ? 2.098 2.887 15.406 1 98.62 162 ALA B C 1
ATOM 2768 O O . ALA B 1 162 ? 2.332 3.383 14.297 1 98.62 162 ALA B O 1
ATOM 2769 N N . CYS B 1 163 ? 3.012 2.195 16.062 1 98.31 163 CYS B N 1
ATOM 2770 C CA . CYS B 1 163 ? 4.402 2.146 15.617 1 98.31 163 CYS B CA 1
ATOM 2771 C C . CYS B 1 163 ? 4.535 1.365 14.312 1 98.31 163 CYS B C 1
ATOM 2773 O O . CYS B 1 163 ? 5.543 1.476 13.617 1 98.31 163 CYS B O 1
ATOM 2775 N N . ALA B 1 164 ? 3.508 0.59 13.945 1 98.62 164 ALA B N 1
ATOM 2776 C CA . ALA B 1 164 ? 3.521 -0.146 12.68 1 98.62 164 ALA B CA 1
ATOM 2777 C C . ALA B 1 164 ? 3.418 0.802 11.492 1 98.62 164 ALA B C 1
ATOM 2779 O O . ALA B 1 164 ? 3.621 0.395 10.344 1 98.62 164 ALA B O 1
ATOM 2780 N N . GLY B 1 165 ? 3.178 2.061 11.75 1 98.75 165 GLY B N 1
ATOM 2781 C CA . GLY B 1 165 ? 3.305 3.049 10.695 1 98.75 165 GLY B CA 1
ATOM 2782 C C . GLY B 1 165 ? 4.672 3.041 10.031 1 98.75 165 GLY B C 1
ATOM 2783 O O . GLY B 1 165 ? 4.812 3.471 8.883 1 98.75 165 GLY B O 1
ATOM 2784 N N . SER B 1 166 ? 5.664 2.529 10.781 1 98.5 166 SER B N 1
ATOM 2785 C CA . SER B 1 166 ? 7.035 2.455 10.281 1 98.5 166 SER B CA 1
ATOM 2786 C C . SER B 1 166 ? 7.148 1.484 9.109 1 98.5 166 SER B C 1
ATOM 2788 O O . SER B 1 166 ? 8.148 1.482 8.398 1 98.5 166 SER B O 1
ATOM 2790 N N . LEU B 1 167 ? 6.148 0.694 8.82 1 98.69 167 LEU B N 1
ATOM 2791 C CA . LEU B 1 167 ? 6.207 -0.36 7.812 1 98.69 167 LEU B CA 1
ATOM 2792 C C . LEU B 1 167 ? 5.727 0.154 6.457 1 98.69 167 LEU B C 1
ATOM 2794 O O . LEU B 1 167 ? 5.734 -0.584 5.473 1 98.69 167 LEU B O 1
ATOM 2798 N N . PHE B 1 168 ? 5.32 1.443 6.414 1 98.81 168 PHE B N 1
ATOM 2799 C CA . PHE B 1 168 ? 4.75 2.033 5.211 1 98.81 168 PHE B CA 1
ATOM 2800 C C . PHE B 1 168 ? 5.504 3.299 4.816 1 98.81 168 PHE B C 1
ATOM 2802 O O . PHE B 1 168 ? 5.574 4.25 5.598 1 98.81 168 PHE B O 1
ATOM 2809 N N . ALA B 1 169 ? 6.086 3.299 3.641 1 98.44 169 ALA B N 1
ATOM 2810 C CA . ALA B 1 169 ? 6.656 4.539 3.119 1 98.44 169 ALA B CA 1
ATOM 2811 C C . ALA B 1 169 ? 5.574 5.434 2.523 1 98.44 169 ALA B C 1
ATOM 2813 O O . ALA B 1 169 ? 4.527 4.949 2.09 1 98.44 169 ALA B O 1
ATOM 2814 N N . LEU B 1 170 ? 5.816 6.73 2.545 1 98.44 170 LEU B N 1
ATOM 2815 C CA . LEU B 1 170 ? 4.812 7.637 1.995 1 98.44 170 LEU B CA 1
ATOM 2816 C C . LEU B 1 170 ? 5.473 8.883 1.415 1 98.44 170 LEU B C 1
ATOM 2818 O O . LEU B 1 170 ? 6.117 9.648 2.141 1 98.44 170 LEU B O 1
ATOM 2822 N N . GLY B 1 171 ? 5.285 9.047 0.104 1 97.75 171 GLY B N 1
ATOM 2823 C CA . GLY B 1 171 ? 5.875 10.195 -0.57 1 97.75 171 GLY B CA 1
ATOM 2824 C C . GLY B 1 171 ? 4.969 11.406 -0.594 1 97.75 171 GLY B C 1
ATOM 2825 O O . GLY B 1 171 ? 3.754 11.281 -0.418 1 97.75 171 GLY B O 1
ATOM 2826 N N . THR B 1 172 ? 5.562 12.555 -0.816 1 98 172 THR B N 1
ATOM 2827 C CA . THR B 1 172 ? 4.777 13.781 -0.934 1 98 172 THR B CA 1
ATOM 2828 C C . THR B 1 172 ? 3.898 13.742 -2.182 1 98 172 THR B C 1
ATOM 2830 O O . THR B 1 172 ? 4.293 13.188 -3.209 1 98 172 THR B O 1
ATOM 2833 N N . GLY B 1 173 ? 2.746 14.359 -2.064 1 97.38 173 GLY B N 1
ATOM 2834 C CA . GLY B 1 173 ? 1.839 14.445 -3.197 1 97.38 173 GLY B CA 1
ATOM 2835 C C . GLY B 1 173 ? 1.285 13.094 -3.621 1 97.38 173 GLY B C 1
ATOM 2836 O O . GLY B 1 173 ? 0.844 12.93 -4.762 1 97.38 173 GLY B O 1
ATOM 2837 N N . SER B 1 174 ? 1.327 12.086 -2.777 1 97.94 174 SER B N 1
ATOM 2838 C CA . SER B 1 174 ? 0.875 10.734 -3.105 1 97.94 174 SER B CA 1
ATOM 2839 C C . SER B 1 174 ? -0.547 10.492 -2.607 1 97.94 174 SER B C 1
ATOM 2841 O O . SER B 1 174 ? -1.046 11.227 -1.754 1 97.94 174 SER B O 1
ATOM 2843 N N . VAL B 1 175 ? -1.191 9.5 -3.162 1 98.5 175 VAL B N 1
ATOM 2844 C CA . VAL B 1 175 ? -2.541 9.086 -2.783 1 98.5 175 VAL B CA 1
ATOM 2845 C C . VAL B 1 175 ? -2.529 7.633 -2.324 1 98.5 175 VAL B C 1
ATOM 2847 O O . VAL B 1 175 ? -1.914 6.777 -2.967 1 98.5 175 VAL B O 1
ATOM 2850 N N . SER B 1 176 ? -3.133 7.344 -1.23 1 98.88 176 SER B N 1
ATOM 2851 C CA . SER B 1 176 ? -3.391 6 -0.724 1 98.88 176 SER B CA 1
ATOM 2852 C C . SER B 1 176 ? -4.871 5.797 -0.42 1 98.88 176 SER B C 1
ATOM 2854 O O . SER B 1 176 ? -5.594 6.762 -0.17 1 98.88 176 SER B O 1
ATOM 2856 N N . VAL B 1 177 ? -5.324 4.57 -0.456 1 98.81 177 VAL B N 1
ATOM 2857 C CA . VAL B 1 177 ? -6.738 4.277 -0.229 1 98.81 177 VAL B CA 1
ATOM 2858 C C . VAL B 1 177 ? -6.875 3.145 0.785 1 98.81 177 VAL B C 1
ATOM 2860 O O . VAL B 1 177 ? -6.238 2.098 0.645 1 98.81 177 VAL B O 1
ATOM 2863 N N . LEU B 1 178 ? -7.598 3.402 1.836 1 98.81 178 LEU B N 1
ATOM 2864 C CA . LEU B 1 178 ? -7.996 2.406 2.824 1 98.81 178 LEU B CA 1
ATOM 2865 C C . LEU B 1 178 ? -9.445 1.986 2.619 1 98.81 178 LEU B C 1
ATOM 2867 O O . LEU B 1 178 ? -10.312 2.83 2.383 1 98.81 178 LEU B O 1
ATOM 2871 N N . GLY B 1 179 ? -9.719 0.723 2.65 1 98 179 GLY B N 1
ATOM 2872 C CA . GLY B 1 179 ? -11.062 0.234 2.404 1 98 179 GLY B CA 1
ATOM 2873 C C . GLY B 1 179 ? -11.359 -1.08 3.104 1 98 179 GLY B C 1
ATOM 2874 O O . GLY B 1 179 ? -10.93 -1.294 4.242 1 98 179 GLY B O 1
ATOM 2875 N N . TRP B 1 180 ? -12.164 -1.858 2.4 1 96.44 180 TRP B N 1
ATOM 2876 C CA . TRP B 1 180 ? -12.656 -3.096 3 1 96.44 180 TRP B CA 1
ATOM 2877 C C . TRP B 1 180 ? -12.578 -4.246 2.002 1 96.44 180 TRP B C 1
ATOM 2879 O O . TRP B 1 180 ? -12.836 -4.062 0.811 1 96.44 180 TRP B O 1
ATOM 2889 N N . GLU B 1 181 ? -12.219 -5.379 2.449 1 94.25 181 GLU B N 1
ATOM 2890 C CA . GLU B 1 181 ? -12.531 -6.656 1.816 1 94.25 181 GLU B CA 1
ATOM 2891 C C . GLU B 1 181 ? -13.5 -7.473 2.666 1 94.25 181 GLU B C 1
ATOM 2893 O O . GLU B 1 181 ? -13.109 -8.031 3.695 1 94.25 181 GLU B O 1
ATOM 2898 N N . ARG B 1 182 ? -14.711 -7.422 2.229 1 88.38 182 ARG B N 1
ATOM 2899 C CA . ARG B 1 182 ? -15.789 -7.945 3.061 1 88.38 182 ARG B CA 1
ATOM 2900 C C . ARG B 1 182 ? -15.805 -7.273 4.43 1 88.38 182 ARG B C 1
ATOM 2902 O O . ARG B 1 182 ? -15.977 -6.059 4.531 1 88.38 182 ARG B O 1
ATOM 2909 N N . GLU B 1 183 ? -15.516 -7.98 5.523 1 88.56 183 GLU B N 1
ATOM 2910 C CA . GLU B 1 183 ? -15.609 -7.398 6.855 1 88.56 183 GLU B CA 1
ATOM 2911 C C . GLU B 1 183 ? -14.242 -6.977 7.379 1 88.56 183 GLU B C 1
ATOM 2913 O O . GLU B 1 183 ? -14.125 -6.488 8.508 1 88.56 183 GLU B O 1
ATOM 2918 N N . THR B 1 184 ? -13.281 -7.078 6.52 1 94.69 184 THR B N 1
ATOM 2919 C CA . THR B 1 184 ? -11.914 -6.805 6.953 1 94.69 184 THR B CA 1
ATOM 2920 C C . THR B 1 184 ? -11.43 -5.461 6.402 1 94.69 184 THR B C 1
ATOM 2922 O O . THR B 1 184 ? -11.539 -5.199 5.203 1 94.69 184 THR B O 1
ATOM 2925 N N . ARG B 1 185 ? -10.992 -4.59 7.332 1 97.94 185 ARG B N 1
ATOM 2926 C CA . ARG B 1 185 ? -10.328 -3.363 6.895 1 97.94 185 ARG B CA 1
ATOM 2927 C C . ARG B 1 185 ? -8.984 -3.668 6.242 1 97.94 185 ARG B C 1
ATOM 2929 O O . ARG B 1 185 ? -8.195 -4.457 6.77 1 97.94 185 ARG B O 1
ATOM 2936 N N . VAL B 1 186 ? -8.742 -3.041 5.051 1 98.69 186 VAL B N 1
ATOM 2937 C CA . VAL B 1 186 ? -7.527 -3.375 4.312 1 98.69 186 VAL B CA 1
ATOM 2938 C C . VAL B 1 186 ? -6.895 -2.102 3.756 1 98.69 186 VAL B C 1
ATOM 2940 O O . VAL B 1 186 ? -7.555 -1.066 3.652 1 98.69 186 VAL B O 1
ATOM 2943 N N . ILE B 1 187 ? -5.598 -2.203 3.467 1 98.88 187 ILE B N 1
ATOM 2944 C CA . ILE B 1 187 ? -4.949 -1.269 2.551 1 98.88 187 ILE B CA 1
ATOM 2945 C C . ILE B 1 187 ? -5.309 -1.628 1.111 1 98.88 187 ILE B C 1
ATOM 2947 O O . ILE B 1 187 ? -4.898 -2.678 0.607 1 98.88 187 ILE B O 1
ATOM 2951 N N . GLU B 1 188 ? -6.047 -0.791 0.456 1 98.56 188 GLU B N 1
ATOM 2952 C CA . GLU B 1 188 ? -6.457 -1.054 -0.92 1 98.56 188 GLU B CA 1
ATOM 2953 C C . GLU B 1 188 ? -5.391 -0.598 -1.911 1 98.56 188 GLU B C 1
ATOM 2955 O O . GLU B 1 188 ? -5.145 -1.265 -2.918 1 98.56 188 GLU B O 1
ATOM 2960 N N . ALA B 1 189 ? -4.859 0.512 -1.674 1 98.69 189 ALA B N 1
ATOM 2961 C CA . ALA B 1 189 ? -3.77 1.097 -2.449 1 98.69 189 ALA B CA 1
ATOM 2962 C C . ALA B 1 189 ? -2.869 1.957 -1.568 1 98.69 189 ALA B C 1
ATOM 2964 O O . ALA B 1 189 ? -3.34 2.594 -0.624 1 98.69 189 ALA B O 1
ATOM 2965 N N . TRP B 1 190 ? -1.597 1.972 -1.894 1 98.88 190 TRP B N 1
ATOM 2966 C CA . TRP B 1 190 ? -0.691 2.723 -1.031 1 98.88 190 TRP B CA 1
ATOM 2967 C C . TRP B 1 190 ? 0.332 3.496 -1.857 1 98.88 190 TRP B C 1
ATOM 2969 O O . TRP B 1 190 ? 0.966 2.936 -2.754 1 98.88 190 TRP B O 1
ATOM 2979 N N . ASN B 1 191 ? 0.448 4.777 -1.6 1 98.62 191 ASN B N 1
ATOM 2980 C CA . ASN B 1 191 ? 1.557 5.625 -2.02 1 98.62 191 ASN B CA 1
ATOM 2981 C C . ASN B 1 191 ? 1.644 5.723 -3.541 1 98.62 191 ASN B C 1
ATOM 2983 O O . ASN B 1 191 ? 2.719 5.547 -4.117 1 98.62 191 ASN B O 1
ATOM 2987 N N . ARG B 1 192 ? 0.512 5.926 -4.168 1 97.19 192 ARG B N 1
ATOM 2988 C CA . ARG B 1 192 ? 0.526 6.195 -5.602 1 97.19 192 ARG B CA 1
ATOM 2989 C C . ARG B 1 192 ? 1.077 7.59 -5.891 1 97.19 192 ARG B C 1
ATOM 2991 O O . ARG B 1 192 ? 0.515 8.594 -5.441 1 97.19 192 ARG B O 1
ATOM 2998 N N . GLY B 1 193 ? 2.203 7.668 -6.559 1 94.06 193 GLY B N 1
ATOM 2999 C CA . GLY B 1 193 ? 2.77 8.922 -7.035 1 94.06 193 GLY B CA 1
ATOM 3000 C C . GLY B 1 193 ? 2.439 9.211 -8.484 1 94.06 193 GLY B C 1
ATOM 3001 O O . GLY B 1 193 ? 1.736 8.43 -9.133 1 94.06 193 GLY B O 1
ATOM 3002 N N . PHE B 1 194 ? 2.836 10.289 -9 1 87.88 194 PHE B N 1
ATOM 3003 C CA . PHE B 1 194 ? 2.504 10.688 -10.359 1 87.88 194 PHE B CA 1
ATOM 3004 C C . PHE B 1 194 ? 3.736 11.219 -11.086 1 87.88 194 PHE B C 1
ATOM 3006 O O . PHE B 1 194 ? 3.619 11.992 -12.039 1 87.88 194 PHE B O 1
ATOM 3013 N N . GLU B 1 195 ? 4.863 10.82 -10.602 1 69.25 195 GLU B N 1
ATOM 3014 C CA . GLU B 1 195 ? 6.102 11.281 -11.219 1 69.25 195 GLU B CA 1
ATOM 3015 C C . GLU B 1 195 ? 6.34 10.594 -12.562 1 69.25 195 GLU B C 1
ATOM 3017 O O . GLU B 1 195 ? 6.992 11.156 -13.445 1 69.25 195 GLU B O 1
ATOM 3022 N N . LYS B 1 196 ? 5.652 10.312 -13.688 1 53.09 196 LYS B N 1
ATOM 3023 C CA . LYS B 1 196 ? 6.344 9.945 -14.922 1 53.09 196 LYS B CA 1
ATOM 3024 C C . LYS B 1 196 ? 6.758 11.18 -15.711 1 53.09 196 LYS B C 1
ATOM 3026 O O . LYS B 1 196 ? 6.074 12.203 -15.672 1 53.09 196 LYS B O 1
#

InterPro domains:
  IPR013078 Histidine phosphatase superfamily, clade-1 [PF00300] (7-191)
  IPR013078 Histidine phosphatase superfamily, clade-1 [SM00855] (6-153)
  IPR013078 Histidine phosphatase superfamily, clade-1 [cd07067] (6-191)
  IPR029033 Histidine phosphatase superfamily [G3DSA:3.40.50.1240] (3-194)
  IPR029033 Histidine phosphatase superfamily [SSF53254] (6-191)
  IPR050275 Phosphoglycerate Mutase/Phosphatase [PTHR48100] (6-180)